Protein AF-A0A8H5HJS0-F1 (afdb_monomer)

Foldseek 3Di:
DDDDDDDDDDPDDPDDWDWFQWAAELDPCFVVQVCHQFNWTDFQFDLATFFRKYWNFDFPPPPQQVVADFWKWWQKFFADPVRHTDPHHAWTFTAHSRRFTQFTLDRPDDDPPDDDAKHWFDWDWADAPLAIWIKIWIAHADPPGKGFTWIFTAHLQRDGPFIAFADCVLVTTFIRQDWYQDPVRKIKTKDWRKDFAQCVVLVAHRGFIATFIKIFIANRVPRDTPDIETCVVAPDLVQFADGQPNGFNRHPRTRHYSWAWRDWDQDPQRWMWTDTLGQQWIWIAHNVNHTDAIPDTPDHPADEDPPQGAHSKHAWDDDPPQKIWIFGLQAAPVDHNDQATWTFIWHADPVRRYIYTPAIAADPVRHGQRAAKYWDQDPQLKIKIFSFNAQKIFIAHNRNHTSIMMGRGNRMGTNYMDGDHGNHDHPDDKGWDWDPDPDQFWIKIWIADHNHPFFQWKWWWKDQDPPDGTDIDIGGRSMTIIDTDGHNPPGDIDIDMDTDGLDFFKKWKKKFQWDQVQVVVVLVLVVVLLVCVVSLVQWAKWFWKWWPPDVSTMIIIITTGSDVVSVVCVCVDPSVVSCQVCRVVTGPDHIDTQIKGFLDKDAAQDDDFQSLFWKKKKKKFAWDPVQLVVVSVLQNVCVVQCVVQVFFHIKTWIDRPPRSMIIIITTGNDVVSVVCVCVGPSVVVCQVCCVPTGPDDIDMTMITTSGMDD

Mean predicted aligned error: 14.52 Å

Nearest PDB structures (foldseek):
  3mcs-assembly1_A  TM=8.837E-01  e=5.578E-11  Fusobacterium nucleatum subsp. nucleatum ATCC 25586
  3f44-assembly1_A  TM=8.275E-01  e=4.897E-10  Lactobacillus acidophilus NCFM
  3tvz-assembly1_A  TM=7.490E-01  e=3.862E-05  Bacillus spizizenii str. W23
  2pgc-assembly1_C  TM=6.802E-01  e=2.425E-05  uncultured marine organism
  4ae5-assembly3_C  TM=7.318E-01  e=3.391E-04  Staphylococcus aureus

Structure (mmCIF, N/CA/C/O backbone):
data_AF-A0A8H5HJS0-F1
#
_entry.id   AF-A0A8H5HJS0-F1
#
loop_
_atom_site.group_PDB
_atom_site.id
_atom_site.type_symbol
_atom_site.label_atom_id
_atom_site.label_alt_id
_atom_site.label_comp_id
_atom_site.label_asym_id
_atom_site.label_entity_id
_atom_site.label_seq_id
_atom_site.pdbx_PDB_ins_code
_atom_site.Cartn_x
_atom_site.Cartn_y
_atom_site.Cartn_z
_atom_site.occupancy
_atom_site.B_iso_or_equiv
_atom_site.auth_seq_id
_atom_site.auth_comp_id
_atom_site.auth_asym_id
_atom_site.auth_atom_id
_atom_site.pdbx_PDB_model_num
ATOM 1 N N . MET A 1 1 ? -27.815 47.379 54.466 1.00 34.03 1 MET A N 1
ATOM 2 C CA . MET A 1 1 ? -28.753 46.402 53.866 1.00 34.03 1 MET A CA 1
ATOM 3 C C . MET A 1 1 ? -28.681 46.618 52.359 1.00 34.03 1 MET A C 1
ATOM 5 O O . MET A 1 1 ? -28.732 47.772 51.964 1.00 34.03 1 MET A O 1
ATOM 9 N N . ILE A 1 2 ? -28.132 45.651 51.609 1.00 30.47 2 ILE A N 1
ATOM 10 C CA . ILE A 1 2 ? -28.879 44.652 50.796 1.00 30.47 2 ILE A CA 1
ATOM 11 C C . ILE A 1 2 ? -29.434 45.349 49.526 1.00 30.47 2 ILE A C 1
ATOM 13 O O . ILE A 1 2 ? -30.216 46.276 49.674 1.00 30.47 2 ILE A O 1
ATOM 17 N N . SER A 1 3 ? -28.874 45.147 48.312 1.00 29.83 3 SER A N 1
ATOM 18 C CA . SER A 1 3 ? -29.078 43.998 47.371 1.00 29.83 3 SER A CA 1
ATOM 19 C C . SER A 1 3 ? -30.562 43.777 47.010 1.00 29.83 3 SER A C 1
ATOM 21 O O . SER A 1 3 ? -31.417 44.133 47.801 1.00 29.83 3 SER A O 1
ATOM 23 N N . PHE A 1 4 ? -31.023 43.224 45.885 1.00 30.03 4 PHE A N 1
ATOM 24 C CA . PHE A 1 4 ? -30.497 42.529 44.688 1.00 30.03 4 PHE A CA 1
ATOM 25 C C . PHE A 1 4 ? -31.615 42.683 43.595 1.00 30.03 4 PHE A C 1
ATOM 27 O O . PHE A 1 4 ? -32.676 43.204 43.929 1.00 30.03 4 PHE A O 1
ATOM 34 N N . LEU A 1 5 ? -31.566 42.293 42.310 1.00 30.02 5 LEU A N 1
ATOM 35 C CA . LEU A 1 5 ? -30.619 41.633 41.387 1.00 30.02 5 LEU A CA 1
ATOM 36 C C . LEU A 1 5 ? -31.065 42.018 39.944 1.00 30.02 5 LEU A C 1
ATOM 38 O O . LEU A 1 5 ? -32.262 42.215 39.742 1.00 30.02 5 LEU A O 1
ATOM 42 N N . SER A 1 6 ? -30.181 42.035 38.935 1.00 27.84 6 SER A N 1
ATOM 43 C CA . SER A 1 6 ? -30.590 42.006 37.510 1.00 27.84 6 SER A CA 1
ATOM 44 C C . SER A 1 6 ? -30.217 40.663 36.889 1.00 27.84 6 SER A C 1
ATOM 46 O O . SER A 1 6 ? -29.047 40.286 36.906 1.00 27.84 6 SER A O 1
ATOM 48 N N . ALA A 1 7 ? -31.196 39.940 36.343 1.00 29.11 7 ALA A N 1
ATOM 49 C CA . ALA A 1 7 ? -30.960 38.653 35.694 1.00 29.11 7 ALA A CA 1
ATOM 50 C C . ALA A 1 7 ? -30.334 38.841 34.301 1.00 29.11 7 ALA A C 1
ATOM 52 O O . ALA A 1 7 ? -30.851 39.598 33.482 1.00 29.11 7 ALA A O 1
ATOM 53 N N . ILE A 1 8 ? -29.247 38.118 34.028 1.00 28.97 8 ILE A N 1
ATOM 54 C CA . ILE A 1 8 ? -28.642 37.986 32.698 1.00 28.97 8 ILE A CA 1
ATOM 55 C C . ILE A 1 8 ? -28.761 36.516 32.298 1.00 28.97 8 ILE A C 1
ATOM 57 O O . ILE A 1 8 ? -28.301 35.643 33.034 1.00 28.97 8 ILE A O 1
ATOM 61 N N . LEU A 1 9 ? -29.367 36.238 31.139 1.00 28.64 9 LEU A N 1
ATOM 62 C CA . LEU A 1 9 ? -29.286 34.913 30.528 1.00 28.64 9 LEU A CA 1
ATOM 63 C C . LEU A 1 9 ? -27.839 34.670 30.083 1.00 28.64 9 LEU A C 1
ATOM 65 O O . LEU A 1 9 ? -27.336 35.394 29.225 1.00 28.64 9 LEU A O 1
ATOM 69 N N . LEU A 1 10 ? -27.190 33.631 30.612 1.00 27.12 10 LEU A N 1
ATOM 70 C CA . LEU A 1 10 ? -25.995 33.076 29.980 1.00 27.12 10 LEU A CA 1
ATOM 71 C C . LEU A 1 10 ? -26.417 32.079 28.899 1.00 27.12 10 LEU A C 1
ATOM 73 O O . LEU A 1 10 ? -26.702 30.917 29.179 1.00 27.12 10 LEU A O 1
ATOM 77 N N . SER A 1 11 ? -26.400 32.530 27.648 1.00 26.52 11 SER A N 1
ATOM 78 C CA . SER A 1 11 ? -26.219 31.640 26.504 1.00 26.52 11 SER A CA 1
ATOM 79 C C . SER A 1 11 ? -24.802 31.062 26.556 1.00 26.52 11 SER A C 1
ATOM 81 O O . SER A 1 11 ? -23.828 31.805 26.401 1.00 26.52 11 SER A O 1
ATOM 83 N N . ILE A 1 12 ? -24.676 29.754 26.785 1.00 29.61 12 ILE A N 1
ATOM 84 C CA . ILE A 1 12 ? -23.389 29.053 26.726 1.00 29.61 12 ILE A CA 1
ATOM 85 C C . ILE A 1 12 ? -22.980 28.951 25.253 1.00 29.61 12 ILE A C 1
ATOM 87 O O . ILE A 1 12 ? -23.452 28.080 24.528 1.00 29.61 12 ILE A O 1
ATOM 91 N N . PHE A 1 13 ? -22.108 29.855 24.810 1.00 27.41 13 PHE A N 1
ATOM 92 C CA . PHE A 1 13 ? -21.407 29.711 23.538 1.00 27.41 13 PHE A CA 1
ATOM 93 C C . PHE A 1 13 ? -20.262 28.711 23.715 1.00 27.41 13 PHE A C 1
ATOM 95 O O . PHE A 1 13 ? -19.234 29.036 24.314 1.00 27.41 13 PHE A O 1
ATOM 102 N N . SER A 1 14 ? -20.421 27.507 23.168 1.00 30.22 14 SER A N 1
ATOM 103 C CA . SER A 1 14 ? -19.284 26.665 22.799 1.00 30.22 14 SER A CA 1
ATOM 104 C C . SER A 1 14 ? -18.463 27.407 21.740 1.00 30.22 14 SER A C 1
ATOM 106 O O . SER A 1 14 ? -18.948 27.714 20.653 1.00 30.22 14 SER A O 1
ATOM 108 N N . LEU A 1 15 ? -17.222 27.755 22.081 1.00 31.62 15 LEU A N 1
ATOM 109 C CA . LEU A 1 15 ? -16.295 28.375 21.137 1.00 31.62 15 LEU A CA 1
ATOM 110 C C . LEU A 1 15 ? -15.787 27.322 20.138 1.00 31.62 15 LEU A C 1
ATOM 112 O O . LEU A 1 15 ? -15.531 26.188 20.549 1.00 31.62 15 LEU A O 1
ATOM 116 N N . PRO A 1 16 ? -15.619 27.673 18.850 1.00 32.56 16 PRO A N 1
ATOM 117 C CA . PRO A 1 16 ? -15.136 26.732 17.850 1.00 32.56 16 PRO A CA 1
ATOM 118 C C . PRO A 1 16 ? -13.674 26.363 18.124 1.00 32.56 16 PRO A C 1
ATOM 120 O O . PRO A 1 16 ? -12.803 27.232 18.203 1.00 32.56 16 PRO A O 1
ATOM 123 N N . VAL A 1 17 ? -13.411 25.061 18.236 1.00 39.94 17 VAL A N 1
ATOM 124 C CA . VAL A 1 17 ? -12.061 24.502 18.111 1.00 39.94 17 VAL A CA 1
ATOM 125 C C . VAL A 1 17 ? -11.617 24.726 16.668 1.00 39.94 17 VAL A C 1
ATOM 127 O O . VAL A 1 17 ? -12.339 24.353 15.745 1.00 39.94 17 VAL A O 1
ATOM 130 N N . ALA A 1 18 ? -10.447 25.332 16.457 1.00 43.62 18 ALA A N 1
ATOM 131 C CA . ALA A 1 18 ? -9.850 25.347 15.126 1.00 43.62 18 ALA A CA 1
ATOM 132 C C . ALA A 1 18 ? -9.390 23.920 14.801 1.00 43.62 18 ALA A C 1
ATOM 134 O O . ALA A 1 18 ? -8.526 23.377 15.494 1.00 43.62 18 ALA A O 1
ATOM 135 N N . THR A 1 19 ? -10.030 23.315 13.804 1.00 49.66 19 THR A N 1
ATOM 136 C CA . THR A 1 19 ? -9.710 21.984 13.285 1.00 49.66 19 THR A CA 1
ATOM 137 C C . THR A 1 19 ? -8.570 22.055 12.276 1.00 49.66 19 THR A C 1
ATOM 139 O O . THR A 1 19 ? -8.304 23.109 11.696 1.00 49.66 19 THR A O 1
ATOM 142 N N . ALA A 1 20 ? -7.943 20.908 12.024 1.00 56.31 20 ALA A N 1
ATOM 143 C CA . ALA A 1 20 ? -7.042 20.697 10.897 1.00 56.31 20 ALA A CA 1
ATOM 144 C C . ALA A 1 20 ? -7.638 21.197 9.568 1.00 56.31 20 ALA A C 1
ATOM 146 O O . ALA A 1 20 ? -8.859 21.164 9.379 1.00 56.31 20 ALA A O 1
ATOM 147 N N . SER A 1 21 ? -6.768 21.596 8.635 1.00 68.75 21 SER A N 1
ATOM 148 C CA . SER A 1 21 ? -7.181 21.754 7.241 1.00 68.75 21 SER A CA 1
ATOM 149 C C . SER A 1 21 ? -7.596 20.385 6.706 1.00 68.75 21 SER A C 1
ATOM 151 O O . SER A 1 21 ? -6.877 19.407 6.880 1.00 68.75 21 SER A O 1
ATOM 153 N N . VAL A 1 22 ? -8.777 20.303 6.106 1.00 84.38 22 VAL A N 1
ATOM 154 C CA . VAL A 1 22 ? -9.249 19.114 5.383 1.00 84.38 22 VAL A CA 1
ATOM 155 C C . VAL A 1 22 ? -9.003 19.313 3.888 1.00 84.38 22 VAL A C 1
ATOM 157 O O . VAL A 1 22 ? -8.608 20.399 3.459 1.00 84.38 22 VAL A O 1
ATOM 160 N N . ALA A 1 23 ? -9.228 18.282 3.078 1.00 90.06 23 ALA A N 1
ATOM 161 C CA . ALA A 1 23 ? -9.186 18.408 1.628 1.00 90.06 23 ALA A CA 1
ATOM 162 C C . ALA A 1 23 ? -10.130 19.519 1.133 1.00 90.06 23 ALA A C 1
ATOM 164 O O . ALA A 1 23 ? -11.212 19.741 1.679 1.00 90.06 23 ALA A O 1
ATOM 165 N N . PHE A 1 24 ? -9.730 20.202 0.065 1.00 94.38 24 PHE A N 1
ATOM 166 C CA . PHE A 1 24 ? -10.629 21.063 -0.690 1.00 94.38 24 PHE A CA 1
ATOM 167 C C . PHE A 1 24 ? -11.497 20.243 -1.657 1.00 94.38 24 PHE A C 1
ATOM 169 O O . PHE A 1 24 ? -11.154 19.115 -2.010 1.00 94.38 24 PHE A O 1
ATOM 176 N N . CYS A 1 25 ? -12.613 20.827 -2.098 1.00 95.38 25 CYS A N 1
ATOM 177 C CA . CYS A 1 25 ? -13.565 20.223 -3.031 1.00 95.38 25 CYS A CA 1
ATOM 178 C C . CYS A 1 25 ? -13.760 21.168 -4.226 1.00 95.38 25 CYS A C 1
ATOM 180 O O . CYS A 1 25 ? -14.422 22.195 -4.076 1.00 95.38 25 CYS A O 1
ATOM 182 N N . GLY A 1 26 ? -13.167 20.850 -5.380 1.00 94.25 26 GLY A N 1
ATOM 183 C CA . GLY A 1 26 ? -13.244 21.649 -6.610 1.00 94.25 26 GLY A CA 1
ATOM 184 C C . GLY A 1 26 ? -12.747 23.090 -6.446 1.00 94.25 26 GLY A C 1
ATOM 185 O O . GLY A 1 26 ? -13.395 24.026 -6.922 1.00 94.25 26 GLY A O 1
ATOM 186 N N . ASN A 1 27 ? -11.671 23.305 -5.679 1.00 95.31 27 ASN A N 1
ATOM 187 C CA . ASN A 1 27 ? -11.212 24.655 -5.361 1.00 95.31 27 ASN A CA 1
ATOM 188 C C . ASN A 1 27 ? -10.422 25.273 -6.526 1.00 95.31 27 ASN A C 1
ATOM 190 O O . ASN A 1 27 ? -9.271 24.930 -6.789 1.00 95.31 27 ASN A O 1
ATOM 194 N N . GLN A 1 28 ? -11.042 26.261 -7.165 1.00 94.31 28 GLN A N 1
ATOM 195 C CA . GLN A 1 28 ? -10.481 26.969 -8.313 1.00 94.31 28 GLN A CA 1
ATOM 196 C C . GLN A 1 28 ? -9.236 27.810 -7.989 1.00 94.31 28 GLN A C 1
ATOM 198 O O . GLN A 1 28 ? -8.358 27.916 -8.840 1.00 94.31 28 GLN A O 1
ATOM 203 N N . ASP A 1 29 ? -9.106 28.361 -6.777 1.00 93.25 29 ASP A N 1
ATOM 204 C CA . ASP A 1 29 ? -7.898 29.100 -6.370 1.00 93.25 29 ASP A CA 1
ATOM 205 C C . ASP A 1 29 ? -6.686 28.155 -6.251 1.00 93.25 29 ASP A C 1
ATOM 207 O O . ASP A 1 29 ? -5.552 28.545 -6.542 1.00 93.25 29 ASP A O 1
ATOM 211 N N . TYR A 1 30 ? -6.920 26.895 -5.868 1.00 93.31 30 TYR A N 1
ATOM 212 C CA . TYR A 1 30 ? -5.919 25.830 -5.903 1.00 93.31 30 TYR A CA 1
ATOM 213 C C . TYR A 1 30 ? -5.546 25.489 -7.349 1.00 93.31 30 TYR A C 1
ATOM 215 O O . TYR A 1 30 ? -4.377 25.569 -7.712 1.00 93.31 30 TYR A O 1
ATOM 223 N N . GLU A 1 31 ? -6.532 25.150 -8.187 1.00 91.06 31 GLU A N 1
ATOM 224 C CA . GLU A 1 31 ? -6.317 24.720 -9.580 1.00 91.06 31 GLU A CA 1
ATOM 225 C C . GLU A 1 31 ? -5.638 25.796 -10.446 1.00 91.06 31 GLU A C 1
ATOM 227 O O . GLU A 1 31 ? -4.873 25.475 -11.353 1.00 91.06 31 GLU A O 1
ATOM 232 N N . GLN A 1 32 ? -5.877 27.078 -10.150 1.00 92.00 32 GLN A N 1
ATOM 233 C CA . GLN A 1 32 ? -5.262 28.223 -10.833 1.00 92.00 32 GLN A CA 1
ATOM 234 C C . GLN A 1 32 ? -3.910 28.644 -10.221 1.00 92.00 32 GLN A C 1
ATOM 236 O O . GLN A 1 32 ? -3.296 29.605 -10.684 1.00 92.00 32 GLN A O 1
ATOM 241 N N . GLY A 1 33 ? -3.434 27.952 -9.180 1.00 89.69 33 GLY A N 1
ATOM 242 C CA . GLY A 1 33 ? -2.146 28.213 -8.531 1.00 89.69 33 GLY A CA 1
ATOM 243 C C . GLY A 1 33 ? -2.104 29.470 -7.659 1.00 89.69 33 GLY A C 1
ATOM 244 O O . GLY A 1 33 ? -1.023 29.884 -7.238 1.00 89.69 33 GLY A O 1
ATOM 245 N N . ALA A 1 34 ? -3.254 30.073 -7.337 1.00 91.12 34 ALA A N 1
ATOM 246 C CA . ALA A 1 34 ? -3.339 31.226 -6.437 1.00 91.12 34 ALA A CA 1
ATOM 247 C C . ALA A 1 34 ? -2.939 30.872 -4.989 1.00 91.12 34 ALA A C 1
ATOM 249 O O . ALA A 1 34 ? -2.509 31.746 -4.237 1.00 91.12 34 ALA A O 1
ATOM 250 N N . LEU A 1 35 ? -3.013 29.586 -4.622 1.00 87.44 35 LEU A N 1
ATOM 251 C CA . LEU A 1 35 ? -2.491 29.035 -3.363 1.00 87.44 35 LEU A CA 1
ATOM 252 C C . LEU A 1 35 ? -1.013 28.582 -3.448 1.00 87.44 35 LEU A C 1
ATOM 254 O O . LEU A 1 35 ? -0.484 28.028 -2.486 1.00 87.44 35 LEU A O 1
ATOM 258 N N . GLY A 1 36 ? -0.340 28.825 -4.579 1.00 87.31 36 GLY A N 1
ATOM 259 C CA . GLY A 1 36 ? 1.012 28.349 -4.885 1.00 87.31 36 GLY A CA 1
ATOM 260 C C . GLY A 1 36 ? 1.032 27.073 -5.737 1.00 87.31 36 GLY A C 1
ATOM 261 O O . GLY A 1 36 ? 0.016 26.410 -5.918 1.00 87.31 36 GLY A O 1
ATOM 262 N N . LEU A 1 37 ? 2.209 26.722 -6.272 1.00 86.50 37 LEU A N 1
ATOM 263 C CA . LEU A 1 37 ? 2.385 25.545 -7.144 1.00 86.50 37 LEU A CA 1
ATOM 264 C C . LEU A 1 37 ? 2.450 24.209 -6.385 1.00 86.50 37 LEU A C 1
ATOM 266 O O . LEU A 1 37 ? 2.268 23.153 -6.982 1.00 86.50 37 LEU A O 1
ATOM 270 N N . ALA A 1 38 ? 2.699 24.249 -5.080 1.00 85.31 38 ALA A N 1
ATOM 271 C CA . ALA A 1 38 ? 2.641 23.095 -4.192 1.00 85.31 38 ALA A CA 1
ATOM 272 C C . ALA A 1 38 ? 2.038 23.536 -2.848 1.00 85.31 38 ALA A C 1
ATOM 274 O O . ALA A 1 38 ? 2.780 23.827 -1.905 1.00 85.31 38 ALA A O 1
ATOM 275 N N . PRO A 1 39 ? 0.704 23.698 -2.764 1.00 87.62 39 PRO A N 1
ATOM 276 C CA . PRO A 1 39 ? 0.054 24.105 -1.526 1.00 87.62 39 PRO A CA 1
ATOM 277 C C . PRO A 1 39 ? 0.248 23.031 -0.450 1.00 87.62 39 PRO A C 1
ATOM 279 O O . PRO A 1 39 ? -0.033 21.855 -0.680 1.00 87.62 39 PRO A O 1
ATOM 282 N N . VAL A 1 40 ? 0.706 23.434 0.734 1.00 84.75 40 VAL A N 1
ATOM 283 C CA . VAL A 1 40 ? 0.956 22.542 1.877 1.00 84.75 40 VAL A CA 1
ATOM 284 C C . VAL A 1 40 ? 0.043 22.872 3.049 1.00 84.75 40 VAL A C 1
ATOM 286 O O . VAL A 1 40 ? -0.405 24.006 3.220 1.00 84.75 40 VAL A O 1
ATOM 289 N N . GLN A 1 41 ? -0.203 21.876 3.890 1.00 82.31 41 GLN A N 1
ATOM 290 C CA . GLN A 1 41 ? -0.834 22.064 5.189 1.00 82.31 41 GLN A CA 1
ATOM 291 C C . GLN A 1 41 ? 0.217 22.526 6.194 1.00 82.31 41 GLN A C 1
ATOM 293 O O . GLN A 1 41 ? 1.358 22.072 6.170 1.00 82.31 41 GLN A O 1
ATOM 298 N N . THR A 1 42 ? -0.163 23.414 7.109 1.00 75.06 42 THR A N 1
ATOM 299 C CA . THR A 1 42 ? 0.702 23.833 8.217 1.00 75.06 42 THR A CA 1
ATOM 300 C C . THR A 1 42 ? 0.038 23.473 9.532 1.00 75.06 42 THR A C 1
ATOM 302 O O . THR A 1 42 ? -1.093 23.880 9.800 1.00 75.06 42 THR A O 1
ATOM 305 N N . TYR A 1 43 ? 0.759 22.745 10.378 1.00 74.38 43 TYR A N 1
ATOM 306 C CA . TYR A 1 43 ? 0.289 22.356 11.698 1.00 74.38 43 TYR A CA 1
ATOM 307 C C . TYR A 1 43 ? 1.184 22.962 12.772 1.00 74.38 43 TYR A C 1
ATOM 309 O O . TYR A 1 43 ? 2.400 22.833 12.736 1.00 74.38 43 TYR A O 1
ATOM 317 N N . ASN A 1 44 ? 0.592 23.576 13.792 1.00 73.75 44 ASN A N 1
ATOM 318 C CA . ASN A 1 44 ? 1.360 24.118 14.913 1.00 73.75 44 ASN A CA 1
ATOM 319 C C . ASN A 1 44 ? 2.054 23.031 15.754 1.00 73.75 44 ASN A C 1
ATOM 321 O O . ASN A 1 44 ? 3.151 23.242 16.260 1.00 73.75 44 ASN A O 1
ATOM 325 N N . ALA A 1 45 ? 1.414 21.873 15.933 1.00 73.19 45 ALA A N 1
ATOM 326 C CA . ALA A 1 45 ? 1.940 20.794 16.770 1.00 73.19 45 ALA A CA 1
ATOM 327 C C . ALA A 1 45 ? 2.743 19.730 16.004 1.00 73.19 45 ALA A C 1
ATOM 329 O O . ALA A 1 45 ? 3.372 18.892 16.647 1.00 73.19 45 ALA A O 1
ATOM 330 N N . ALA A 1 46 ? 2.744 19.746 14.669 1.00 76.19 46 ALA A N 1
ATOM 331 C CA . ALA A 1 46 ? 3.516 18.809 13.858 1.00 76.19 46 ALA A CA 1
ATOM 332 C C . ALA A 1 46 ? 4.703 19.544 13.211 1.00 76.19 46 ALA A C 1
ATOM 334 O O . ALA A 1 46 ? 4.503 20.636 12.687 1.00 76.19 46 ALA A O 1
ATOM 335 N N . PRO A 1 47 ? 5.920 18.976 13.188 1.00 75.06 47 PRO A N 1
ATOM 336 C CA . PRO A 1 47 ? 7.069 19.573 12.497 1.00 75.06 47 PRO A CA 1
ATOM 337 C C . PRO A 1 47 ? 7.010 19.412 10.962 1.00 75.06 47 PRO A C 1
ATOM 339 O O . PRO A 1 47 ? 8.016 19.619 10.292 1.00 75.06 47 PRO A O 1
ATOM 342 N N . PHE A 1 48 ? 5.854 19.028 10.415 1.00 77.12 48 PHE A N 1
ATOM 343 C CA . PHE A 1 48 ? 5.666 18.528 9.055 1.00 77.12 48 PHE A CA 1
ATOM 344 C C . PHE A 1 48 ? 4.757 19.448 8.235 1.00 77.12 48 PHE A C 1
ATOM 346 O O . PHE A 1 48 ? 3.820 20.038 8.778 1.00 77.12 48 PHE A O 1
ATOM 353 N N . SER A 1 49 ? 5.005 19.528 6.926 1.00 79.06 49 SER A N 1
ATOM 354 C CA . SER A 1 49 ? 4.201 20.309 5.970 1.00 79.06 49 SER A CA 1
ATOM 355 C C . SER A 1 49 ? 3.764 19.443 4.777 1.00 79.06 49 SER A C 1
ATOM 357 O O . SER A 1 49 ? 4.288 19.616 3.678 1.00 79.06 49 SER A O 1
ATOM 359 N N . PRO A 1 50 ? 2.850 18.473 4.974 1.00 82.62 50 PRO A N 1
ATOM 360 C CA . PRO A 1 50 ? 2.389 17.588 3.903 1.00 82.62 50 PRO A CA 1
ATOM 361 C C . PRO A 1 50 ? 1.555 18.361 2.869 1.00 82.62 50 PRO A C 1
ATOM 363 O O . PRO A 1 50 ? 1.060 19.453 3.176 1.00 82.62 50 PRO A O 1
ATOM 366 N N . PRO A 1 51 ? 1.327 17.807 1.666 1.00 87.94 51 PRO A N 1
ATOM 367 C CA . PRO A 1 51 ? 0.496 18.459 0.662 1.00 87.94 51 PRO A CA 1
ATOM 368 C C . PRO A 1 51 ? -0.919 18.745 1.182 1.00 87.94 51 PRO A C 1
ATOM 370 O O . PRO A 1 51 ? -1.532 17.957 1.909 1.00 87.94 51 PRO A O 1
ATOM 373 N N . GLN A 1 52 ? -1.461 19.891 0.788 1.00 91.00 52 GLN A N 1
ATOM 374 C CA . GLN A 1 52 ? -2.882 20.187 0.905 1.00 91.00 52 GLN A CA 1
ATOM 375 C C . GLN A 1 52 ? -3.594 19.504 -0.261 1.00 91.00 52 GLN A C 1
ATOM 377 O O . GLN A 1 52 ? -3.292 19.779 -1.420 1.00 91.00 52 GLN A O 1
ATOM 382 N N . ILE A 1 53 ? -4.545 18.624 0.046 1.00 94.31 53 ILE A N 1
ATOM 383 C CA . ILE A 1 53 ? -5.315 17.904 -0.972 1.00 94.31 53 ILE A CA 1
ATOM 384 C C . ILE A 1 53 ? -6.424 18.801 -1.537 1.00 94.31 53 ILE A C 1
ATOM 386 O O . ILE A 1 53 ? -7.070 19.542 -0.788 1.00 94.31 53 ILE A O 1
ATOM 390 N N . ASN A 1 54 ? -6.674 18.700 -2.843 1.00 95.94 54 ASN A N 1
ATOM 391 C CA . ASN A 1 54 ? -7.853 19.240 -3.524 1.00 95.94 54 ASN A CA 1
ATOM 392 C C . ASN A 1 54 ? -8.511 18.146 -4.374 1.00 95.94 54 ASN A C 1
ATOM 394 O O . ASN A 1 54 ? -7.913 17.664 -5.333 1.00 95.94 54 ASN A O 1
ATOM 398 N N . TYR A 1 55 ? -9.745 17.759 -4.061 1.00 97.50 55 TYR A N 1
ATOM 399 C CA . TYR A 1 55 ? -10.518 16.869 -4.922 1.00 97.50 55 TYR A CA 1
ATOM 400 C C . TYR A 1 55 ? -11.068 17.644 -6.126 1.00 97.50 55 TYR A C 1
ATOM 402 O O . TYR A 1 55 ? -12.068 18.348 -5.998 1.00 97.50 55 TYR A O 1
ATOM 410 N N . VAL A 1 56 ? -10.423 17.520 -7.289 1.00 95.50 56 VAL A N 1
ATOM 411 C CA . VAL A 1 56 ? -10.816 18.211 -8.539 1.00 95.50 56 VAL A CA 1
ATOM 412 C C . VAL A 1 56 ? -12.122 17.647 -9.092 1.00 95.50 56 VAL A C 1
ATOM 414 O O . VAL A 1 56 ? -13.003 18.390 -9.513 1.00 95.50 56 VAL A O 1
ATOM 417 N N . VAL A 1 57 ? -12.261 16.320 -9.039 1.00 95.94 57 VAL A N 1
ATOM 418 C CA . VAL A 1 57 ? -13.526 15.603 -9.230 1.00 95.94 57 VAL A CA 1
ATOM 419 C C . VAL A 1 57 ? -13.922 15.099 -7.840 1.00 95.94 57 VAL A C 1
ATOM 421 O O . VAL A 1 57 ? -13.304 14.140 -7.369 1.00 95.94 57 VAL A O 1
ATOM 424 N N . PRO A 1 58 ? -14.856 15.772 -7.137 1.00 95.75 58 PRO A N 1
ATOM 425 C CA . PRO A 1 58 ? -15.172 15.453 -5.750 1.00 95.75 58 PRO A CA 1
ATOM 426 C C . PRO A 1 58 ? -15.893 14.111 -5.572 1.00 95.75 58 PRO A C 1
ATOM 428 O O . PRO A 1 58 ? -16.806 13.817 -6.346 1.00 95.75 58 PRO A O 1
ATOM 431 N N . PRO A 1 59 ? -15.580 13.343 -4.511 1.00 92.25 59 PRO A N 1
ATOM 432 C CA . PRO A 1 59 ? -16.460 12.278 -4.038 1.00 92.25 59 PRO A CA 1
ATOM 433 C C . PRO A 1 59 ? -17.786 12.862 -3.524 1.00 92.25 59 PRO A C 1
ATOM 435 O O . PRO A 1 59 ? -17.867 14.039 -3.158 1.00 92.25 59 PRO A O 1
ATOM 438 N N . VAL A 1 60 ? -18.829 12.029 -3.453 1.00 88.75 60 VAL A N 1
ATOM 439 C CA . VAL A 1 60 ? -20.203 12.450 -3.106 1.00 88.75 60 VAL A CA 1
ATOM 440 C C . VAL A 1 60 ? -20.283 13.164 -1.750 1.00 88.75 60 VAL A C 1
ATOM 442 O O . VAL A 1 60 ? -21.051 14.114 -1.602 1.00 88.75 60 VAL A O 1
ATOM 445 N N . ASP A 1 61 ? -19.477 12.748 -0.770 1.00 82.06 61 ASP A N 1
ATOM 446 C CA . ASP A 1 61 ? -19.445 13.305 0.585 1.00 82.06 61 ASP A CA 1
ATOM 447 C C . ASP A 1 61 ? -18.190 14.159 0.873 1.00 82.06 61 ASP A C 1
ATOM 449 O O . ASP A 1 61 ? -17.752 14.271 2.022 1.00 82.06 61 ASP A O 1
ATOM 453 N N . CYS A 1 62 ? -17.606 14.774 -0.163 1.00 87.38 62 CYS A N 1
ATOM 454 C CA . CYS A 1 62 ? -16.429 15.639 -0.046 1.00 87.38 62 CYS A CA 1
ATOM 455 C C . CYS A 1 62 ? -16.588 16.696 1.080 1.00 87.38 62 CYS A C 1
ATOM 457 O O . CYS A 1 62 ? -17.644 17.328 1.189 1.00 87.38 62 CYS A O 1
ATOM 459 N N . PRO A 1 63 ? -15.567 16.911 1.934 1.00 84.94 63 PRO A N 1
ATOM 460 C CA . PRO A 1 63 ? -14.203 16.394 1.821 1.00 84.94 63 PRO A CA 1
ATOM 461 C C . PRO A 1 63 ? -13.987 14.993 2.387 1.00 84.94 63 PRO A C 1
ATOM 463 O O . PRO A 1 63 ? -12.889 14.482 2.245 1.00 84.94 63 PRO A O 1
ATOM 466 N N . PHE A 1 64 ? -14.972 14.377 3.045 1.00 80.38 64 PHE A N 1
ATOM 467 C CA . PHE A 1 64 ? -14.733 13.228 3.923 1.00 80.38 64 PHE A CA 1
ATOM 468 C C . PHE A 1 64 ? -14.320 11.940 3.196 1.00 80.38 64 PHE A C 1
ATOM 470 O O . PHE A 1 64 ? -13.488 11.214 3.735 1.00 80.38 64 PHE A O 1
ATOM 477 N N . ASN A 1 65 ? -14.869 11.690 2.003 1.00 82.69 65 ASN A N 1
ATOM 478 C CA . ASN A 1 65 ? -14.561 10.551 1.133 1.00 82.69 65 ASN A CA 1
ATOM 479 C C . ASN A 1 65 ? -14.708 9.181 1.831 1.00 82.69 65 ASN A C 1
ATOM 481 O O . ASN A 1 65 ? -13.815 8.334 1.747 1.00 82.69 65 ASN A O 1
ATOM 485 N N . ARG A 1 66 ? -15.823 8.987 2.558 1.00 76.12 66 ARG A N 1
ATOM 486 C CA . ARG A 1 66 ? -16.045 7.838 3.466 1.00 76.12 66 ARG A CA 1
ATOM 487 C C . ARG A 1 66 ? -16.142 6.478 2.777 1.00 76.12 66 ARG A C 1
ATOM 489 O O . ARG A 1 66 ? -15.959 5.472 3.449 1.00 76.12 66 ARG A O 1
ATOM 496 N N . ASP A 1 67 ? -16.361 6.439 1.465 1.00 73.88 67 ASP A N 1
ATOM 497 C CA . ASP A 1 67 ? -16.422 5.205 0.662 1.00 73.88 67 ASP A CA 1
ATOM 498 C C . ASP A 1 67 ? -15.026 4.582 0.400 1.00 73.88 67 ASP A C 1
ATOM 500 O O . ASP A 1 67 ? -14.827 3.823 -0.557 1.00 73.88 67 ASP A O 1
ATOM 504 N N . ASN A 1 68 ? -14.023 4.945 1.207 1.00 76.44 68 ASN A N 1
ATOM 505 C CA . ASN A 1 68 ? -12.685 4.361 1.204 1.00 76.44 68 ASN A CA 1
ATOM 506 C C . ASN A 1 68 ? -12.309 4.031 2.642 1.00 76.44 68 ASN A C 1
ATOM 508 O O . ASN A 1 68 ? -12.143 4.922 3.475 1.00 76.44 68 ASN A O 1
ATOM 512 N N . GLU A 1 69 ? -12.168 2.742 2.899 1.00 74.81 69 GLU A N 1
ATOM 513 C CA . GLU A 1 69 ? -11.626 2.218 4.141 1.00 74.81 69 GLU A CA 1
ATOM 514 C C . GLU A 1 69 ? -10.091 2.244 4.040 1.00 74.81 69 GLU A C 1
ATOM 516 O O . GLU A 1 69 ? -9.522 2.020 2.967 1.00 74.81 69 GLU A O 1
ATOM 521 N N . GLY A 1 70 ? -9.425 2.619 5.134 1.00 85.88 70 GLY A N 1
ATOM 522 C CA . GLY A 1 70 ? -7.973 2.798 5.184 1.00 85.88 70 GLY A CA 1
ATOM 523 C C . GLY A 1 70 ? -7.481 4.209 4.840 1.00 85.88 70 GLY A C 1
ATOM 524 O O . GLY A 1 70 ? -8.174 5.213 5.026 1.00 85.88 70 GLY A O 1
ATOM 525 N N . TYR A 1 71 ? -6.229 4.283 4.392 1.00 92.88 71 TYR A N 1
ATOM 526 C CA . TYR A 1 71 ? -5.448 5.511 4.255 1.00 92.88 71 TYR A CA 1
ATOM 527 C C . TYR A 1 71 ? -4.685 5.566 2.931 1.00 92.88 71 TYR A C 1
ATOM 529 O O . TYR A 1 71 ? -4.273 4.533 2.404 1.00 92.88 71 TYR A O 1
ATOM 537 N N . PHE A 1 72 ? -4.439 6.774 2.422 1.00 95.62 72 PHE A N 1
ATOM 538 C CA . PHE A 1 72 ? -3.616 6.986 1.233 1.00 95.62 72 PHE A CA 1
ATOM 539 C C . PHE A 1 72 ? -2.130 7.064 1.580 1.00 95.62 72 PHE A C 1
ATOM 541 O O . PHE A 1 72 ? -1.735 7.836 2.452 1.00 95.62 72 PHE A O 1
ATOM 548 N N . PHE A 1 73 ? -1.324 6.295 0.854 1.00 95.56 73 PHE A N 1
ATOM 549 C CA . PHE A 1 73 ? 0.129 6.210 0.967 1.00 95.56 73 PHE A CA 1
ATOM 550 C C . PHE A 1 73 ? 0.756 6.937 -0.221 1.00 95.56 73 PHE A C 1
ATOM 552 O O . PHE A 1 73 ? 0.473 6.594 -1.372 1.00 95.56 73 PHE A O 1
ATOM 559 N N . LEU A 1 74 ? 1.570 7.957 0.060 1.00 91.88 74 LEU A N 1
ATOM 560 C CA . LEU A 1 74 ? 2.151 8.862 -0.937 1.00 91.88 74 LEU A CA 1
ATOM 561 C C . LEU A 1 74 ? 3.598 9.223 -0.567 1.00 91.88 74 LEU A C 1
ATOM 563 O O . LEU A 1 74 ? 3.949 9.290 0.612 1.00 91.88 74 LEU A O 1
ATOM 567 N N . THR A 1 75 ? 4.417 9.543 -1.568 1.00 88.69 75 THR A N 1
ATOM 568 C CA . THR A 1 75 ? 5.769 10.111 -1.405 1.00 88.69 75 THR A CA 1
ATOM 569 C C . THR A 1 75 ? 5.885 11.442 -2.157 1.00 88.69 75 THR A C 1
ATOM 571 O O . THR A 1 75 ? 6.588 11.537 -3.162 1.00 88.69 75 THR A O 1
ATOM 574 N N . PRO A 1 76 ? 5.159 12.490 -1.711 1.00 86.38 76 PRO A N 1
ATOM 575 C CA . PRO A 1 76 ? 5.092 13.763 -2.413 1.00 86.38 76 PRO A CA 1
ATOM 576 C C . PRO A 1 76 ? 6.453 14.474 -2.461 1.00 86.38 76 PRO A C 1
ATOM 578 O O . PRO A 1 76 ? 7.070 14.791 -1.440 1.00 86.38 76 PRO A O 1
ATOM 581 N N . ILE A 1 77 ? 6.891 14.798 -3.674 1.00 80.31 77 ILE A N 1
ATOM 582 C CA . ILE A 1 77 ? 8.077 15.611 -3.955 1.00 80.31 77 ILE A CA 1
ATOM 583 C C . ILE A 1 77 ? 7.611 16.827 -4.751 1.00 80.31 77 ILE A C 1
ATOM 585 O O . ILE A 1 77 ? 7.135 16.704 -5.874 1.00 80.31 77 ILE A O 1
ATOM 589 N N . SER A 1 78 ? 7.711 18.009 -4.147 1.00 74.44 78 SER A N 1
ATOM 590 C CA . SER A 1 78 ? 7.311 19.286 -4.744 1.00 74.44 78 SER A CA 1
ATOM 591 C C . SER A 1 78 ? 8.503 20.047 -5.322 1.00 74.44 78 SER A C 1
ATOM 593 O O . SER A 1 78 ? 9.529 20.174 -4.661 1.00 74.44 78 SER A O 1
ATOM 595 N N . PHE A 1 79 ? 8.356 20.627 -6.508 1.00 68.19 79 PHE A N 1
ATOM 596 C CA . PHE A 1 79 ? 9.412 21.380 -7.188 1.00 68.19 79 PHE A CA 1
ATOM 597 C C . PHE A 1 79 ? 9.146 22.890 -7.161 1.00 68.19 79 PHE A C 1
ATOM 599 O O . PHE A 1 79 ? 8.001 23.345 -7.236 1.00 68.19 79 PHE A O 1
ATOM 606 N N . THR A 1 80 ? 10.211 23.685 -7.060 1.00 64.88 80 THR A N 1
ATOM 607 C CA . THR A 1 80 ? 10.167 25.143 -7.217 1.00 64.88 80 THR A CA 1
ATOM 608 C C . THR A 1 80 ? 9.912 25.520 -8.679 1.00 64.88 80 THR A C 1
ATOM 610 O O . THR A 1 80 ? 10.070 24.709 -9.590 1.00 64.88 80 THR A O 1
ATOM 613 N N . ALA A 1 81 ? 9.591 26.792 -8.940 1.00 60.81 81 ALA A N 1
ATOM 614 C CA . ALA A 1 81 ? 9.454 27.306 -10.308 1.00 60.81 81 ALA A CA 1
ATOM 615 C C . ALA A 1 81 ? 10.767 27.248 -11.128 1.00 60.81 81 ALA A C 1
ATOM 617 O O . ALA A 1 81 ? 10.755 27.495 -12.332 1.00 60.81 81 ALA A O 1
ATOM 618 N N . GLN A 1 82 ? 11.894 26.949 -10.476 1.00 53.75 82 GLN A N 1
ATOM 619 C CA . GLN A 1 82 ? 13.218 26.756 -11.061 1.00 53.75 82 GLN A CA 1
ATOM 620 C C . GLN A 1 82 ? 13.538 25.271 -11.330 1.00 53.75 82 GLN A C 1
ATOM 622 O O . GLN A 1 82 ? 14.594 24.981 -11.884 1.00 53.75 82 GLN A O 1
ATOM 627 N N . GLY A 1 83 ? 12.647 24.340 -10.959 1.00 55.94 83 GLY A N 1
ATOM 628 C CA . GLY A 1 83 ? 12.859 22.892 -11.075 1.00 55.94 83 GLY A CA 1
ATOM 629 C C . GLY A 1 83 ? 13.661 22.268 -9.925 1.00 55.94 83 GLY A C 1
ATOM 630 O O . GLY A 1 83 ? 13.997 21.091 -9.985 1.00 55.94 83 GLY A O 1
ATOM 631 N N . GLU A 1 84 ? 13.968 23.031 -8.874 1.00 55.41 84 GLU A N 1
ATOM 632 C CA . GLU A 1 84 ? 14.684 22.539 -7.690 1.00 55.41 84 GLU A CA 1
ATOM 633 C C . GLU A 1 84 ? 13.712 21.850 -6.720 1.00 55.41 84 GLU A C 1
ATOM 635 O O . GLU A 1 84 ? 12.534 22.205 -6.662 1.00 55.41 84 GLU A O 1
ATOM 640 N N . ALA A 1 85 ? 14.186 20.908 -5.903 1.00 55.81 85 ALA A N 1
ATOM 641 C CA . ALA A 1 85 ? 13.388 20.335 -4.818 1.00 55.81 85 ALA A CA 1
ATOM 642 C C . ALA A 1 85 ? 12.993 21.426 -3.794 1.00 55.81 85 ALA A C 1
ATOM 644 O O . ALA A 1 85 ? 13.844 22.125 -3.244 1.00 55.81 85 ALA A O 1
ATOM 645 N N . GLY A 1 86 ? 11.692 21.599 -3.545 1.00 51.34 86 GLY A N 1
ATOM 646 C CA . GLY A 1 86 ? 11.154 22.587 -2.606 1.00 51.34 86 GLY A CA 1
ATOM 647 C C . GLY A 1 86 ? 11.272 22.175 -1.131 1.00 51.34 86 GLY A C 1
ATOM 648 O O . GLY A 1 86 ? 11.549 21.026 -0.806 1.00 51.34 86 GLY A O 1
ATOM 649 N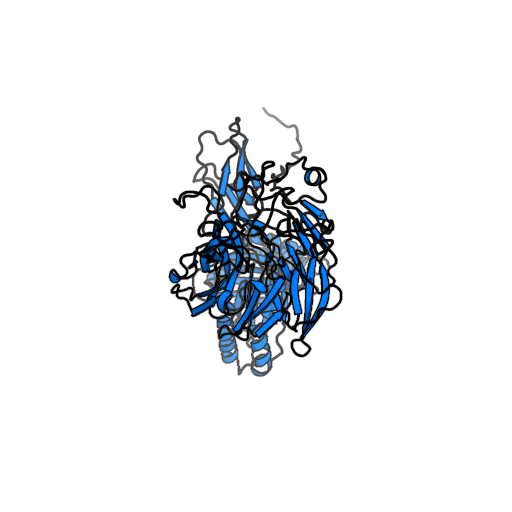 N . GLN A 1 87 ? 10.981 23.105 -0.211 1.00 45.75 87 GLN A N 1
ATOM 650 C CA . GLN A 1 87 ? 11.118 22.920 1.251 1.00 45.75 87 GLN A CA 1
ATOM 651 C C . GLN A 1 87 ? 10.260 21.804 1.893 1.00 45.75 87 GLN A C 1
ATOM 653 O O . GLN A 1 87 ? 10.415 21.546 3.083 1.00 45.75 87 GLN A O 1
ATOM 658 N N . ALA A 1 88 ? 9.357 21.170 1.143 1.00 48.47 88 ALA A N 1
ATOM 659 C CA . ALA A 1 88 ? 8.448 20.120 1.609 1.00 48.47 88 ALA A CA 1
ATOM 660 C C . ALA A 1 88 ? 8.550 18.876 0.703 1.00 48.47 88 ALA A C 1
ATOM 662 O O . ALA A 1 88 ? 7.572 18.465 0.079 1.00 48.47 88 ALA A O 1
ATOM 663 N N . THR A 1 89 ? 9.765 18.349 0.531 1.00 52.28 89 THR A N 1
ATOM 664 C CA . THR A 1 89 ? 10.073 17.269 -0.420 1.00 52.28 89 THR A CA 1
ATOM 665 C C . THR A 1 89 ? 10.476 15.966 0.253 1.00 52.28 89 THR A C 1
ATOM 667 O O . THR A 1 89 ? 11.320 15.956 1.144 1.00 52.28 89 THR A O 1
ATOM 670 N N . GLY A 1 90 ? 9.941 14.854 -0.262 1.00 55.03 90 GLY A N 1
ATOM 671 C CA . GLY A 1 90 ? 10.521 13.528 -0.046 1.00 55.03 90 GLY A CA 1
ATOM 672 C C . GLY A 1 90 ? 10.311 12.971 1.358 1.00 55.03 90 GLY A C 1
ATOM 673 O O . GLY A 1 90 ? 11.219 12.350 1.905 1.00 55.03 90 GLY A O 1
ATOM 674 N N . GLU A 1 91 ? 9.129 13.199 1.937 1.00 73.62 91 GLU A N 1
ATOM 675 C CA . GLU A 1 91 ? 8.654 12.488 3.126 1.00 73.62 91 GLU A CA 1
ATOM 676 C C . GLU A 1 91 ? 7.595 11.459 2.707 1.00 73.62 91 GLU A C 1
ATOM 678 O O . GLU A 1 91 ? 6.659 11.786 1.976 1.00 73.62 91 GLU A O 1
ATOM 683 N N . GLY A 1 92 ? 7.715 10.214 3.178 1.00 84.62 92 GLY A N 1
ATOM 684 C CA . GLY A 1 92 ? 6.639 9.229 3.050 1.00 84.62 92 GLY A CA 1
ATOM 685 C C . GLY A 1 92 ? 5.493 9.584 3.990 1.00 84.62 92 GLY A C 1
ATOM 686 O O . GLY A 1 92 ? 5.697 9.634 5.205 1.00 84.62 92 GLY A O 1
ATOM 687 N N . VAL A 1 93 ? 4.303 9.833 3.440 1.00 89.06 93 VAL A N 1
ATOM 688 C CA . VAL A 1 93 ? 3.119 10.243 4.206 1.00 89.06 93 VAL A CA 1
ATOM 689 C C . VAL A 1 93 ? 1.981 9.237 4.087 1.00 89.06 93 VAL A C 1
ATOM 691 O O . VAL A 1 93 ? 1.729 8.666 3.025 1.00 89.06 93 VAL A O 1
ATOM 694 N N . ILE A 1 94 ? 1.258 9.082 5.193 1.00 92.75 94 ILE A N 1
ATOM 695 C CA . ILE A 1 94 ? -0.033 8.402 5.266 1.00 92.75 94 ILE A CA 1
ATOM 696 C C . ILE A 1 94 ? -1.087 9.473 5.550 1.00 92.75 94 ILE A C 1
ATOM 698 O O . ILE A 1 94 ? -0.950 10.262 6.494 1.00 92.75 94 ILE A O 1
ATOM 702 N N . MET A 1 95 ? -2.135 9.525 4.733 1.00 91.12 95 MET A N 1
ATOM 703 C CA . MET A 1 95 ? -3.181 10.547 4.796 1.00 91.12 95 MET A CA 1
ATOM 704 C C . MET A 1 95 ? -4.571 9.919 4.894 1.00 91.12 95 MET A C 1
ATOM 706 O O . MET A 1 95 ? -4.862 8.907 4.261 1.00 91.12 95 MET A O 1
ATOM 710 N N . ASN A 1 96 ? -5.457 10.544 5.667 1.00 87.94 96 ASN A N 1
ATOM 711 C CA . ASN A 1 96 ? -6.870 10.175 5.686 1.00 87.94 96 ASN A CA 1
ATOM 712 C C . ASN A 1 96 ? -7.528 10.465 4.326 1.00 87.94 96 ASN A C 1
ATOM 714 O O . ASN A 1 96 ? -7.150 11.442 3.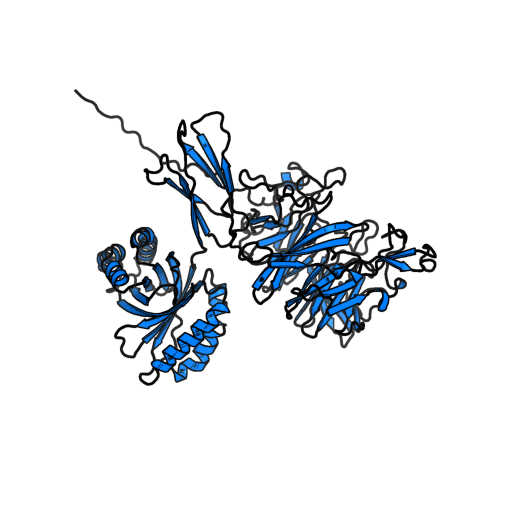669 1.00 87.94 96 ASN A O 1
ATOM 718 N N . PRO A 1 97 ? -8.611 9.752 3.966 1.00 89.06 97 PRO A N 1
ATOM 719 C CA . PRO A 1 97 ? -9.461 10.126 2.838 1.00 89.06 97 PRO A CA 1
ATOM 720 C C . PRO A 1 97 ? -10.002 11.564 2.926 1.00 89.06 97 PRO A C 1
ATOM 722 O O . PRO A 1 97 ? -10.204 12.211 1.902 1.00 89.06 97 PRO A O 1
ATOM 725 N N . ASN A 1 98 ? -10.130 12.129 4.132 1.00 85.50 98 ASN A N 1
ATOM 726 C CA . ASN A 1 98 ? -10.514 13.531 4.322 1.00 85.50 98 ASN A CA 1
ATOM 727 C C . ASN A 1 98 ? -9.390 14.565 4.081 1.00 85.50 98 ASN A C 1
ATOM 729 O O . ASN A 1 98 ? -9.614 15.761 4.275 1.00 85.50 98 ASN A O 1
ATOM 733 N N . GLY A 1 99 ? -8.186 14.124 3.707 1.00 88.38 99 GLY A N 1
ATOM 734 C CA . GLY A 1 99 ? -7.017 14.962 3.450 1.00 88.38 99 GLY A CA 1
ATOM 735 C C . GLY A 1 99 ? -6.165 15.337 4.669 1.00 88.38 99 GLY A C 1
ATOM 736 O O . GLY A 1 99 ? -5.145 15.991 4.466 1.00 88.38 99 GLY A O 1
ATOM 737 N N . THR A 1 100 ? -6.505 14.953 5.909 1.00 85.25 100 THR A N 1
ATOM 738 C CA . THR A 1 100 ? -5.630 15.240 7.068 1.00 85.25 100 THR A CA 1
ATOM 739 C C . THR A 1 100 ? -4.468 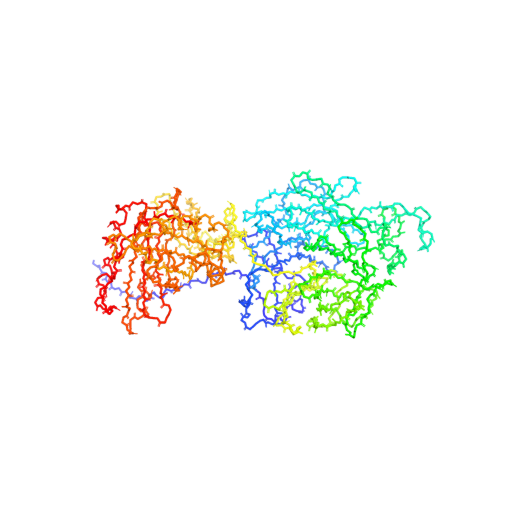14.247 7.177 1.00 85.25 100 THR A C 1
ATOM 741 O O . THR A 1 100 ? -4.586 13.074 6.813 1.00 85.25 100 THR A O 1
ATOM 744 N N . LEU A 1 101 ? -3.333 14.710 7.711 1.00 86.88 101 LEU A N 1
ATOM 745 C CA . LEU A 1 101 ? -2.149 13.878 7.955 1.00 86.88 101 LEU A CA 1
ATOM 746 C C . LEU A 1 101 ? -2.401 12.857 9.072 1.00 86.88 101 LEU A C 1
ATOM 748 O O . LEU A 1 101 ? -2.785 13.230 10.183 1.00 86.88 101 LEU A O 1
ATOM 752 N N . VAL A 1 102 ? -2.100 11.589 8.793 1.00 86.88 102 VAL A N 1
ATOM 753 C CA . VAL A 1 102 ? -2.051 10.511 9.790 1.00 86.88 102 VAL A CA 1
ATOM 754 C C . VAL A 1 102 ? -0.620 10.325 10.270 1.00 86.88 102 VAL A C 1
ATOM 756 O O . VAL A 1 102 ? -0.356 10.450 11.464 1.00 86.88 102 VAL A O 1
ATOM 759 N N . TYR A 1 103 ? 0.303 10.077 9.341 1.00 88.00 103 TYR A N 1
ATOM 760 C CA . TYR A 1 103 ? 1.705 9.793 9.634 1.00 88.00 103 TYR A CA 1
ATOM 761 C C . TYR A 1 103 ? 2.630 10.477 8.623 1.00 88.00 103 TYR A C 1
ATOM 763 O O . TYR A 1 103 ? 2.318 10.505 7.435 1.00 88.00 103 TYR A O 1
ATOM 771 N N . SER A 1 104 ? 3.768 10.995 9.086 1.00 86.31 104 SER A N 1
ATOM 772 C CA . SER A 1 104 ? 4.950 11.245 8.248 1.00 86.31 104 SER A CA 1
ATOM 773 C C . SER A 1 104 ? 6.125 10.439 8.799 1.00 86.31 104 SER A C 1
ATOM 775 O O . SER A 1 104 ? 6.341 10.414 10.019 1.00 86.31 104 SER A O 1
ATOM 777 N N . ALA A 1 105 ? 6.852 9.771 7.899 1.00 78.62 105 ALA A N 1
ATOM 778 C CA . ALA A 1 105 ? 7.915 8.830 8.232 1.00 78.62 105 ALA A CA 1
ATOM 779 C C . ALA A 1 105 ? 9.084 9.491 8.974 1.00 78.62 105 ALA A C 1
ATOM 781 O O . ALA A 1 105 ? 9.461 9.049 10.060 1.00 78.62 105 ALA A O 1
ATOM 782 N N . PHE A 1 106 ? 9.628 10.578 8.420 1.00 69.44 106 PHE A N 1
ATOM 783 C CA . PHE A 1 106 ? 10.812 11.249 8.951 1.00 69.44 106 PHE A CA 1
ATOM 784 C C . PHE A 1 106 ? 10.751 12.752 8.675 1.00 69.44 106 PHE A C 1
ATOM 786 O O . PHE A 1 106 ? 10.523 13.128 7.529 1.00 69.44 106 PHE A O 1
ATOM 793 N N . PRO A 1 107 ? 10.983 13.626 9.674 1.00 51.78 107 PRO A N 1
ATOM 794 C CA . PRO A 1 107 ? 11.105 15.053 9.416 1.00 51.78 107 PRO A CA 1
ATOM 795 C C . PRO A 1 107 ? 12.446 15.327 8.743 1.00 51.78 107 PRO A C 1
ATOM 797 O O . PRO A 1 107 ? 13.476 14.816 9.188 1.00 51.78 107 PRO A O 1
ATOM 800 N N . HIS A 1 108 ? 12.462 16.229 7.762 1.00 47.56 108 HIS A N 1
ATOM 801 C CA . HIS A 1 108 ? 13.676 16.677 7.056 1.00 47.56 108 HIS A CA 1
ATOM 802 C C . HIS A 1 108 ? 14.791 17.274 7.970 1.00 47.56 108 HIS A C 1
ATOM 804 O O . HIS A 1 108 ? 15.860 17.657 7.503 1.00 47.56 108 HIS A O 1
ATOM 810 N N . SER A 1 109 ? 14.585 17.366 9.292 1.00 36.88 109 SER A N 1
ATOM 811 C CA . SER A 1 109 ? 15.538 17.898 10.277 1.00 36.88 109 SER A CA 1
ATOM 812 C C . SER A 1 109 ? 15.770 16.959 11.480 1.00 36.88 109 SER A C 1
ATOM 814 O O . SER A 1 109 ? 15.343 17.239 12.601 1.00 36.88 109 SER A O 1
ATOM 816 N N . GLY A 1 110 ? 16.499 15.847 11.283 1.00 31.22 110 GLY A N 1
ATOM 817 C CA . GLY A 1 110 ? 16.671 14.838 12.344 1.00 31.22 110 GLY A CA 1
ATOM 818 C C . GLY A 1 110 ? 17.874 13.882 12.276 1.00 31.22 110 GLY A C 1
ATOM 819 O O . GLY A 1 110 ? 17.677 12.677 12.289 1.00 31.22 110 GLY A O 1
ATOM 820 N N . ASN A 1 111 ? 19.114 14.389 12.313 1.00 30.17 111 ASN A N 1
ATOM 821 C CA . ASN A 1 111 ? 20.310 13.663 12.802 1.00 30.17 111 ASN A CA 1
ATOM 822 C C . ASN A 1 111 ? 20.563 12.203 12.329 1.00 30.17 111 ASN A C 1
ATOM 824 O O . ASN A 1 111 ? 21.084 11.396 13.101 1.00 30.17 111 ASN A O 1
ATOM 828 N N . PHE A 1 112 ? 20.382 11.888 11.045 1.00 36.91 112 PHE A N 1
ATOM 829 C CA . PHE A 1 112 ? 21.342 10.985 10.398 1.00 36.91 112 PHE A CA 1
ATOM 830 C C . PHE A 1 112 ? 22.522 11.831 9.922 1.00 36.91 112 PHE A C 1
ATOM 832 O O . PHE A 1 112 ? 22.421 12.594 8.967 1.00 36.91 112 PHE A O 1
ATOM 839 N N . THR A 1 113 ? 23.644 11.760 10.642 1.00 30.89 113 THR A N 1
ATOM 840 C CA . THR A 1 113 ? 24.855 12.532 10.329 1.00 30.89 113 THR A CA 1
ATOM 841 C C . THR A 1 113 ? 25.638 11.878 9.186 1.00 30.89 113 THR A C 1
ATOM 843 O O . THR A 1 113 ? 26.747 11.383 9.385 1.00 30.89 113 THR A O 1
ATOM 846 N N . GLY A 1 114 ? 25.032 11.872 8.000 1.00 31.05 114 GLY A N 1
ATOM 847 C CA . GLY A 1 114 ? 25.649 11.626 6.700 1.00 31.05 114 GLY A CA 1
ATOM 848 C C . GLY A 1 114 ? 25.475 12.874 5.835 1.00 31.05 114 GLY A C 1
ATOM 849 O O . GLY A 1 114 ? 24.460 13.558 5.920 1.00 31.05 114 GLY A O 1
ATOM 850 N N . SER A 1 115 ? 26.494 13.239 5.067 1.00 30.08 115 SER A N 1
ATOM 851 C CA . SER A 1 115 ? 26.518 14.478 4.286 1.00 30.08 115 SER A CA 1
ATOM 852 C C . SER A 1 115 ? 25.562 14.448 3.087 1.00 30.08 115 SER A C 1
ATOM 854 O O . SER A 1 115 ? 25.889 13.800 2.098 1.00 30.08 115 SER A O 1
ATOM 856 N N . GLY A 1 116 ? 24.483 15.237 3.144 1.00 46.31 116 GLY A N 1
ATOM 857 C CA . GLY A 1 116 ? 23.659 15.611 1.985 1.00 46.31 116 GLY A CA 1
ATOM 858 C C . GLY A 1 116 ? 22.711 14.530 1.446 1.00 46.31 116 GLY A C 1
ATOM 859 O O . GLY A 1 116 ? 22.919 13.338 1.638 1.00 46.31 116 GLY A O 1
ATOM 860 N N . ASP A 1 117 ? 21.668 14.995 0.760 1.00 53.56 117 ASP A N 1
ATOM 861 C CA . ASP A 1 117 ? 20.978 14.298 -0.337 1.00 53.56 117 ASP A CA 1
ATOM 862 C C . ASP A 1 117 ? 20.402 12.888 -0.061 1.00 53.56 117 ASP A C 1
ATOM 864 O O . ASP A 1 117 ? 20.295 12.068 -0.973 1.00 53.56 117 ASP A O 1
ATOM 868 N N . GLN A 1 118 ? 19.972 12.605 1.176 1.00 60.59 118 GLN A N 1
ATOM 869 C CA . GLN A 1 118 ? 19.151 11.425 1.489 1.00 60.59 118 GLN A CA 1
ATOM 870 C C . GLN A 1 118 ? 17.652 11.748 1.406 1.00 60.59 118 GLN A C 1
ATOM 872 O O . GLN A 1 118 ? 17.161 12.629 2.112 1.00 60.59 118 GLN A O 1
ATOM 877 N N . PHE A 1 119 ? 16.921 10.996 0.580 1.00 65.62 119 PHE A N 1
ATOM 878 C CA . PHE A 1 119 ? 15.479 11.146 0.349 1.00 65.62 119 PHE A CA 1
ATOM 879 C C . PHE A 1 119 ? 14.694 9.944 0.885 1.00 65.62 119 PHE A C 1
ATOM 881 O O . PHE A 1 119 ? 15.199 8.822 0.848 1.00 65.62 119 PHE A O 1
ATOM 888 N N . THR A 1 120 ? 13.435 10.153 1.294 1.00 70.00 120 THR A N 1
ATOM 889 C CA . THR A 1 120 ? 12.439 9.068 1.348 1.00 70.00 120 THR A CA 1
ATOM 890 C C . THR A 1 120 ? 11.668 9.046 0.030 1.00 70.00 120 THR A C 1
ATOM 892 O O . THR A 1 120 ? 11.097 10.066 -0.354 1.00 70.00 120 THR A O 1
ATOM 895 N N . PHE A 1 121 ? 11.644 7.904 -0.665 1.00 73.12 121 PHE A N 1
ATOM 896 C CA . PHE A 1 121 ? 11.084 7.821 -2.031 1.00 73.12 121 PHE A CA 1
ATOM 897 C C . PHE A 1 121 ? 9.979 6.765 -2.214 1.00 73.12 121 PHE A C 1
ATOM 899 O O . PHE A 1 121 ? 9.091 6.942 -3.051 1.00 73.12 121 PHE A O 1
ATOM 906 N N . ARG A 1 122 ? 9.956 5.721 -1.371 1.00 81.38 122 ARG A N 1
ATOM 907 C CA . ARG A 1 122 ? 8.879 4.714 -1.282 1.00 81.38 122 ARG A CA 1
ATOM 908 C C . ARG A 1 122 ? 8.346 4.660 0.151 1.00 81.38 122 ARG A C 1
ATOM 910 O O . ARG A 1 122 ? 9.142 4.598 1.086 1.00 81.38 122 ARG A O 1
ATOM 917 N N . ILE A 1 123 ? 7.022 4.631 0.303 1.00 87.44 123 ILE A N 1
ATOM 918 C CA . ILE A 1 123 ? 6.321 4.137 1.497 1.00 87.44 123 ILE A CA 1
ATOM 919 C C . ILE A 1 123 ? 5.247 3.148 1.038 1.00 87.44 123 ILE A C 1
ATOM 921 O O . ILE A 1 123 ? 4.572 3.391 0.037 1.00 87.44 123 ILE A O 1
ATOM 925 N N . GLY A 1 124 ? 5.099 2.032 1.741 1.00 90.88 124 GLY A N 1
ATOM 926 C CA . GLY A 1 124 ? 4.100 1.007 1.442 1.00 90.88 124 GLY A CA 1
ATOM 927 C C . GLY A 1 124 ? 3.938 0.029 2.600 1.00 90.88 124 GLY A C 1
ATOM 928 O O . GLY A 1 124 ? 4.605 0.178 3.627 1.00 90.88 124 GLY A O 1
ATOM 929 N N . LEU A 1 125 ? 3.061 -0.958 2.422 1.00 93.19 125 LEU A N 1
ATOM 930 C CA . LEU A 1 125 ? 2.911 -2.082 3.342 1.00 93.19 125 LEU A CA 1
ATOM 931 C C . LEU A 1 125 ? 3.412 -3.369 2.704 1.00 93.19 125 LEU A C 1
ATOM 933 O O . LEU A 1 125 ? 3.169 -3.620 1.528 1.00 93.19 125 LEU A O 1
ATOM 937 N N . GLU A 1 126 ? 4.067 -4.186 3.515 1.00 94.62 126 GLU A N 1
ATOM 938 C CA . GLU A 1 126 ? 4.501 -5.535 3.170 1.00 94.62 126 GLU A CA 1
ATOM 939 C C . GLU A 1 126 ? 4.180 -6.450 4.359 1.00 94.62 126 GLU A C 1
ATOM 941 O O . GLU A 1 126 ? 4.312 -6.030 5.514 1.00 94.62 126 GLU A O 1
ATOM 946 N N . ASN A 1 127 ? 3.772 -7.697 4.112 1.00 92.00 127 ASN A N 1
ATOM 947 C CA . ASN A 1 127 ? 3.567 -8.654 5.199 1.00 92.00 127 ASN A CA 1
ATOM 948 C C . ASN A 1 127 ? 4.899 -9.323 5.565 1.00 92.00 127 ASN A C 1
ATOM 950 O O . ASN A 1 127 ? 5.617 -9.798 4.692 1.00 92.00 127 ASN A O 1
ATOM 954 N N . PHE A 1 128 ? 5.225 -9.362 6.853 1.00 93.44 128 PHE A N 1
ATOM 955 C CA . PHE A 1 128 ? 6.421 -10.004 7.392 1.00 93.44 128 PHE A CA 1
ATOM 956 C C . PHE A 1 128 ? 6.053 -10.722 8.689 1.00 93.44 128 PHE A C 1
ATOM 958 O O . PHE A 1 128 ? 5.495 -10.128 9.614 1.00 93.44 128 PHE A O 1
ATOM 965 N N . ARG A 1 129 ? 6.352 -12.020 8.763 1.00 89.12 129 ARG A N 1
ATOM 966 C CA . ARG A 1 129 ? 6.050 -12.918 9.890 1.00 89.12 129 ARG A CA 1
ATOM 967 C C . ARG A 1 129 ? 4.567 -12.934 10.270 1.00 89.12 129 ARG A C 1
ATOM 969 O O . ARG A 1 129 ? 4.222 -13.005 11.450 1.00 89.12 129 ARG A O 1
ATOM 976 N N . GLY A 1 130 ? 3.689 -12.855 9.268 1.00 85.38 130 GLY A N 1
ATOM 977 C CA . GLY A 1 130 ? 2.234 -12.863 9.441 1.00 85.38 130 GLY A CA 1
ATOM 978 C C . GLY A 1 130 ? 1.641 -11.544 9.947 1.00 85.38 130 GLY A C 1
ATOM 979 O O . GLY A 1 130 ? 0.491 -11.532 10.380 1.00 85.38 130 GLY A O 1
ATOM 980 N N . LYS A 1 131 ? 2.401 -10.443 9.914 1.00 85.69 131 LYS A N 1
ATOM 981 C CA . LYS A 1 131 ? 1.945 -9.093 10.269 1.00 85.69 131 LYS A CA 1
ATOM 982 C C . LYS A 1 131 ? 2.287 -8.089 9.180 1.00 85.69 131 LYS A C 1
ATOM 984 O O . LYS A 1 131 ? 3.379 -8.133 8.615 1.00 85.69 131 LYS A O 1
ATOM 989 N N . ASP A 1 132 ? 1.409 -7.120 8.975 1.00 90.12 132 ASP A N 1
ATOM 990 C CA . ASP A 1 132 ? 1.697 -5.995 8.091 1.00 90.12 132 ASP A CA 1
ATOM 991 C C . ASP A 1 132 ? 2.718 -5.060 8.741 1.00 90.12 132 ASP A C 1
ATOM 993 O O . ASP A 1 132 ? 2.629 -4.734 9.925 1.00 90.12 132 ASP A O 1
ATOM 997 N N . HIS A 1 133 ? 3.697 -4.637 7.951 1.00 94.44 133 HIS A N 1
ATOM 998 C CA . HIS A 1 133 ? 4.749 -3.716 8.351 1.00 94.44 133 HIS A CA 1
ATOM 999 C C . HIS A 1 133 ? 4.836 -2.568 7.350 1.00 94.44 133 HIS A C 1
ATOM 1001 O O . HIS A 1 133 ? 4.668 -2.758 6.144 1.00 94.44 133 HIS A O 1
ATOM 1007 N N . LEU A 1 134 ? 5.170 -1.378 7.843 1.00 94.44 134 LEU A N 1
ATOM 1008 C CA . LEU A 1 134 ? 5.536 -0.260 6.983 1.00 94.44 134 LEU A CA 1
ATOM 1009 C C . LEU A 1 134 ? 6.924 -0.493 6.406 1.00 94.44 134 LEU A C 1
ATOM 1011 O O . LEU A 1 134 ? 7.868 -0.742 7.155 1.00 94.44 134 LEU A O 1
ATOM 1015 N N . VAL A 1 135 ? 7.069 -0.332 5.093 1.00 93.69 135 VAL A N 1
ATOM 1016 C CA . VAL A 1 135 ? 8.383 -0.321 4.448 1.00 93.69 135 VAL A CA 1
ATOM 1017 C C . VAL A 1 135 ? 8.670 1.035 3.835 1.00 93.69 135 VAL A C 1
ATOM 1019 O O . VAL A 1 135 ? 7.879 1.563 3.052 1.00 93.69 135 VAL A O 1
ATOM 1022 N N . VAL A 1 136 ? 9.825 1.590 4.203 1.00 91.50 136 VAL A N 1
ATOM 1023 C CA . VAL A 1 136 ? 10.288 2.913 3.789 1.00 91.50 136 VAL A CA 1
ATOM 1024 C C . VAL A 1 136 ? 11.663 2.794 3.136 1.00 91.50 136 VAL A C 1
ATOM 1026 O O . VAL A 1 136 ? 12.611 2.339 3.778 1.00 91.50 136 VAL A O 1
ATOM 1029 N N . TRP A 1 137 ? 11.788 3.222 1.878 1.00 91.81 137 TRP A N 1
ATOM 1030 C CA . TRP A 1 137 ? 13.089 3.306 1.202 1.00 91.81 137 TRP A CA 1
ATOM 1031 C C . TRP A 1 137 ? 13.770 4.639 1.507 1.00 91.81 137 TRP A C 1
ATOM 1033 O O . TRP A 1 137 ? 13.143 5.695 1.374 1.00 91.81 137 TRP A O 1
ATOM 1043 N N . MET A 1 138 ? 15.059 4.588 1.850 1.00 86.81 138 MET A N 1
ATOM 1044 C CA . MET A 1 138 ? 15.914 5.756 2.063 1.00 86.81 138 MET A CA 1
ATOM 1045 C C . MET A 1 138 ? 17.243 5.614 1.316 1.00 86.81 138 MET A C 1
ATOM 1047 O O . MET A 1 138 ? 17.922 4.593 1.428 1.00 86.81 138 MET A O 1
ATOM 1051 N N . GLY A 1 139 ? 17.666 6.658 0.604 1.00 85.75 139 GLY A N 1
ATOM 1052 C CA . GLY A 1 139 ? 18.929 6.636 -0.137 1.00 85.75 139 GLY A CA 1
ATOM 1053 C C . GLY A 1 139 ? 19.179 7.875 -0.987 1.00 85.75 139 GLY A C 1
ATOM 1054 O O . GLY A 1 139 ? 18.496 8.890 -0.843 1.00 85.75 139 GLY A O 1
ATOM 1055 N N . THR A 1 140 ? 20.171 7.773 -1.874 1.00 84.12 140 THR A N 1
ATOM 1056 C CA . THR A 1 140 ? 20.488 8.790 -2.886 1.00 84.12 140 THR A CA 1
ATOM 1057 C C . THR A 1 140 ? 19.847 8.428 -4.224 1.00 84.12 140 THR A C 1
ATOM 1059 O O . THR A 1 140 ? 19.742 7.247 -4.564 1.00 84.12 140 THR A O 1
ATOM 1062 N N . ILE A 1 141 ? 19.450 9.439 -4.999 1.00 80.56 141 ILE A N 1
ATOM 1063 C CA . ILE A 1 141 ? 18.911 9.271 -6.356 1.00 80.56 141 ILE A CA 1
ATOM 1064 C C . ILE A 1 141 ? 20.007 9.640 -7.360 1.00 80.56 141 ILE A C 1
ATOM 1066 O O . ILE A 1 141 ? 20.578 10.727 -7.290 1.00 80.56 141 ILE A O 1
ATOM 1070 N N . ASN A 1 142 ? 20.281 8.736 -8.293 1.00 83.12 142 ASN A N 1
ATOM 1071 C CA . ASN A 1 142 ? 21.280 8.863 -9.343 1.00 83.12 142 ASN A CA 1
ATOM 1072 C C . ASN A 1 142 ? 20.616 9.161 -10.698 1.00 83.12 142 ASN A C 1
ATOM 1074 O O . ASN A 1 142 ? 19.501 8.716 -10.977 1.00 83.12 142 ASN A O 1
ATOM 1078 N N . ASN A 1 143 ? 21.337 9.871 -11.566 1.00 72.06 143 ASN A N 1
ATOM 1079 C CA . ASN A 1 143 ? 20.975 10.072 -12.973 1.00 72.06 143 ASN A CA 1
ATOM 1080 C C . ASN A 1 143 ? 21.139 8.741 -13.748 1.00 72.06 143 ASN A C 1
ATOM 1082 O O . ASN A 1 143 ? 22.156 8.081 -13.530 1.00 72.06 143 ASN A O 1
ATOM 1086 N N . PRO A 1 144 ? 20.217 8.327 -14.645 1.00 63.22 144 PRO A N 1
ATOM 1087 C CA . PRO A 1 144 ? 19.090 9.096 -15.181 1.00 63.22 144 PRO A CA 1
ATOM 1088 C C . PRO A 1 144 ? 17.831 9.158 -14.300 1.00 63.22 144 PRO A C 1
ATOM 1090 O O . PRO A 1 144 ? 17.139 10.159 -14.404 1.00 63.22 144 PRO A O 1
ATOM 1093 N N . SER A 1 145 ? 17.548 8.151 -13.459 1.00 82.06 145 SER A N 1
ATOM 1094 C CA . SER A 1 145 ? 16.558 8.167 -12.353 1.00 82.06 145 SER A CA 1
ATOM 1095 C C . SER A 1 145 ? 16.533 6.794 -11.652 1.00 82.06 145 SER A C 1
ATOM 1097 O O . SER A 1 145 ? 15.622 6.007 -11.875 1.00 82.06 145 SER A O 1
ATOM 1099 N N . PHE A 1 146 ? 17.531 6.464 -10.829 1.00 88.25 146 PHE A N 1
ATOM 1100 C CA . PHE A 1 146 ? 17.532 5.216 -10.040 1.00 88.25 146 PHE A CA 1
ATOM 1101 C C . PHE A 1 146 ? 18.114 5.420 -8.639 1.00 88.25 146 PHE A C 1
ATOM 1103 O O . PHE A 1 146 ? 18.863 6.363 -8.397 1.00 88.25 146 PHE A O 1
ATOM 1110 N N . GLY A 1 147 ? 17.756 4.557 -7.694 1.00 89.19 147 GLY A N 1
ATOM 1111 C CA . GLY A 1 147 ? 18.167 4.664 -6.298 1.00 89.19 147 GLY A CA 1
ATOM 1112 C C . GLY A 1 147 ? 19.453 3.902 -5.975 1.00 89.19 147 GLY A C 1
ATOM 1113 O O . GLY A 1 147 ? 19.760 2.875 -6.573 1.00 89.19 147 GLY A O 1
ATOM 1114 N N . SER A 1 148 ? 20.168 4.366 -4.952 1.00 91.88 148 SER A N 1
ATOM 1115 C CA . SER A 1 148 ? 21.122 3.550 -4.196 1.00 91.88 148 SER A CA 1
ATOM 1116 C C . SER A 1 148 ? 20.937 3.830 -2.706 1.00 91.88 148 SER A C 1
ATOM 1118 O O . SER A 1 148 ? 21.321 4.889 -2.203 1.00 91.88 148 SER A O 1
ATOM 1120 N N . GLY A 1 149 ? 20.314 2.891 -1.997 1.00 93.00 149 GLY A N 1
ATOM 1121 C CA . GLY A 1 149 ? 19.864 3.094 -0.625 1.00 93.00 149 GLY A CA 1
ATOM 1122 C C . GLY A 1 149 ? 19.678 1.807 0.169 1.00 93.00 149 GLY A C 1
ATOM 1123 O O . GLY A 1 149 ? 20.386 0.815 -0.020 1.00 93.00 149 GLY A O 1
ATOM 1124 N N . PHE A 1 150 ? 18.735 1.848 1.101 1.00 93.38 150 PHE A N 1
ATOM 1125 C CA . PHE A 1 150 ? 18.309 0.737 1.942 1.00 93.38 150 PHE A CA 1
ATOM 1126 C C . PHE A 1 150 ? 16.820 0.879 2.276 1.00 93.38 150 PHE A C 1
ATOM 1128 O O . PHE A 1 150 ? 16.238 1.960 2.183 1.00 93.38 150 PHE A O 1
ATOM 1135 N N . ASN A 1 151 ? 16.210 -0.225 2.689 1.00 93.69 151 ASN A N 1
ATOM 1136 C CA . ASN A 1 151 ? 14.823 -0.289 3.115 1.00 93.69 151 ASN A CA 1
ATOM 1137 C C . ASN A 1 151 ? 14.748 -0.504 4.630 1.00 93.69 151 ASN A C 1
ATOM 1139 O O . ASN A 1 151 ? 15.401 -1.394 5.180 1.00 93.69 151 ASN A O 1
ATOM 1143 N N . LEU A 1 152 ? 13.929 0.304 5.298 1.00 93.44 152 LEU A N 1
ATOM 1144 C CA . LEU A 1 152 ? 13.547 0.124 6.694 1.00 93.44 152 LEU A CA 1
ATOM 1145 C C . LEU A 1 152 ? 12.195 -0.583 6.752 1.00 93.44 152 LEU A C 1
ATOM 1147 O O . LEU A 1 152 ? 11.245 -0.113 6.132 1.00 93.44 152 LEU A O 1
ATOM 1151 N N . ILE A 1 153 ? 12.108 -1.666 7.522 1.00 94.38 153 ILE A N 1
ATOM 1152 C CA . ILE A 1 153 ? 10.850 -2.323 7.893 1.00 94.38 153 ILE A CA 1
ATOM 1153 C C . ILE A 1 153 ? 10.492 -1.861 9.308 1.00 94.38 153 ILE A C 1
ATOM 1155 O O . ILE A 1 153 ? 11.313 -1.998 10.221 1.00 94.38 153 ILE A O 1
ATOM 1159 N N . LEU A 1 154 ? 9.289 -1.319 9.492 1.00 93.50 154 LEU A N 1
ATOM 1160 C CA . LEU A 1 154 ? 8.776 -0.796 10.755 1.00 93.50 154 LEU A CA 1
ATOM 1161 C C . LEU A 1 154 ? 7.507 -1.547 11.178 1.00 93.50 154 LEU A C 1
ATOM 1163 O O . LEU A 1 154 ? 6.625 -1.792 10.356 1.00 93.50 154 LEU A O 1
ATOM 1167 N N . ASP A 1 155 ? 7.422 -1.897 12.459 1.00 88.88 155 ASP A N 1
ATOM 1168 C CA . ASP A 1 155 ? 6.246 -2.545 13.056 1.00 88.88 155 ASP A CA 1
ATOM 1169 C C . ASP A 1 155 ? 5.090 -1.563 13.331 1.00 88.88 155 ASP A C 1
ATOM 1171 O O . ASP A 1 155 ? 5.197 -0.355 13.091 1.00 88.88 155 ASP A O 1
ATOM 1175 N N . GLU A 1 156 ? 3.986 -2.070 13.894 1.00 85.56 156 GLU A N 1
ATOM 1176 C CA . GLU A 1 156 ? 2.827 -1.258 14.284 1.00 85.56 156 GLU A CA 1
ATOM 1177 C C . GLU A 1 156 ? 3.173 -0.116 15.263 1.00 85.56 156 GLU A C 1
ATOM 1179 O O . GLU A 1 156 ? 2.426 0.853 15.384 1.00 85.56 156 GLU A O 1
ATOM 1184 N N . THR A 1 157 ? 4.312 -0.178 15.962 1.00 85.38 157 THR A N 1
ATOM 1185 C CA . THR A 1 157 ? 4.762 0.867 16.896 1.00 85.38 157 THR A CA 1
ATOM 1186 C C . THR A 1 157 ? 5.639 1.940 16.252 1.00 85.38 157 THR A C 1
ATOM 1188 O O . THR A 1 157 ? 6.059 2.880 16.938 1.00 85.38 157 THR A O 1
ATOM 1191 N N . TYR A 1 158 ? 5.893 1.820 14.943 1.00 88.00 158 TYR A N 1
ATOM 1192 C CA . TYR A 1 158 ? 6.900 2.560 14.180 1.00 88.00 158 TYR A CA 1
ATOM 1193 C C . TYR A 1 158 ? 8.337 2.303 14.665 1.00 88.00 158 TYR A C 1
ATOM 1195 O O . TYR A 1 158 ? 9.218 3.153 14.509 1.00 88.00 158 TYR A O 1
ATOM 1203 N N . THR A 1 159 ? 8.596 1.129 15.250 1.00 87.69 159 THR A N 1
ATOM 1204 C CA . THR A 1 159 ? 9.953 0.693 15.589 1.00 87.69 159 THR A CA 1
ATOM 1205 C C . THR A 1 159 ? 10.554 -0.038 14.393 1.00 87.69 159 THR A C 1
ATOM 1207 O O . THR A 1 159 ? 9.927 -0.926 13.823 1.00 87.69 159 THR A O 1
ATOM 1210 N N . VAL A 1 160 ? 11.785 0.316 14.010 1.00 92.06 160 VAL A N 1
ATOM 1211 C CA . VAL A 1 160 ? 12.524 -0.388 12.950 1.00 92.06 160 VAL A CA 1
ATOM 1212 C C . VAL A 1 160 ? 12.852 -1.810 13.416 1.00 92.06 160 VAL A C 1
ATOM 1214 O O . VAL A 1 160 ? 13.679 -1.992 14.312 1.00 92.06 160 VAL A O 1
ATOM 1217 N N . VAL A 1 161 ? 12.232 -2.811 12.790 1.00 92.44 161 VAL A N 1
ATOM 1218 C CA . VAL A 1 161 ? 12.468 -4.242 13.054 1.00 92.44 161 VAL A CA 1
ATOM 1219 C C . VAL A 1 161 ? 13.501 -4.859 12.113 1.00 92.44 161 VAL A C 1
ATOM 1221 O O . VAL A 1 161 ? 14.143 -5.844 12.476 1.00 92.44 161 VAL A O 1
ATOM 1224 N N . ALA A 1 162 ? 13.711 -4.263 10.935 1.00 93.62 162 ALA A N 1
ATOM 1225 C CA . ALA A 1 162 ? 14.807 -4.606 10.036 1.00 93.62 162 ALA A CA 1
ATOM 1226 C C . ALA A 1 162 ? 15.284 -3.383 9.237 1.00 93.62 162 ALA A C 1
ATOM 1228 O O . ALA A 1 162 ? 14.508 -2.486 8.913 1.00 93.62 162 ALA A O 1
ATOM 1229 N N . ASN A 1 163 ? 16.571 -3.378 8.899 1.00 94.25 163 ASN A N 1
ATOM 1230 C CA . ASN A 1 163 ? 17.182 -2.467 7.936 1.00 94.25 163 ASN A CA 1
ATOM 1231 C C . ASN A 1 163 ? 17.984 -3.335 6.968 1.00 94.25 163 ASN A C 1
ATOM 1233 O O . ASN A 1 163 ? 18.853 -4.090 7.412 1.00 94.25 163 ASN A O 1
ATOM 1237 N N . LEU A 1 164 ? 17.656 -3.272 5.681 1.00 94.25 164 LEU A N 1
ATOM 1238 C CA . LEU A 1 164 ? 18.180 -4.193 4.683 1.00 94.25 164 LEU A CA 1
ATOM 1239 C C . LEU A 1 164 ? 18.428 -3.508 3.338 1.00 94.25 164 LEU A C 1
ATOM 1241 O O . LEU A 1 164 ? 17.777 -2.537 2.960 1.00 94.25 164 LEU A O 1
ATOM 1245 N N . THR A 1 165 ? 19.399 -4.035 2.610 1.00 96.75 165 THR A N 1
ATOM 1246 C CA . THR A 1 165 ? 19.809 -3.583 1.281 1.00 96.75 165 THR A CA 1
ATOM 1247 C C . THR A 1 165 ? 20.361 -4.788 0.518 1.00 96.75 165 THR A C 1
ATOM 1249 O O . THR A 1 165 ? 20.473 -5.874 1.096 1.00 96.75 165 THR A O 1
ATOM 1252 N N . VAL A 1 166 ? 20.672 -4.631 -0.766 1.00 96.75 166 VAL A N 1
ATOM 1253 C CA . VAL A 1 166 ? 21.290 -5.707 -1.557 1.00 96.75 166 VAL A CA 1
ATOM 1254 C C . VAL A 1 166 ? 22.716 -6.010 -1.082 1.00 96.75 166 VAL A C 1
ATOM 1256 O O . VAL A 1 166 ? 23.339 -5.230 -0.357 1.00 96.75 166 VAL A O 1
ATOM 1259 N N . THR A 1 167 ? 23.244 -7.174 -1.447 1.00 95.94 167 THR A N 1
ATOM 1260 C CA . THR A 1 167 ? 24.540 -7.639 -0.954 1.00 95.94 167 THR A CA 1
ATOM 1261 C C . THR A 1 167 ? 25.720 -6.856 -1.529 1.00 95.94 167 THR A C 1
ATOM 1263 O O . THR A 1 167 ? 25.717 -6.372 -2.661 1.00 95.94 167 THR A O 1
ATOM 1266 N N . ALA A 1 168 ? 26.775 -6.743 -0.716 1.00 91.31 168 ALA A N 1
ATOM 1267 C CA . ALA A 1 168 ? 27.921 -5.876 -0.987 1.00 91.31 168 ALA A CA 1
ATOM 1268 C C . ALA A 1 168 ? 28.716 -6.228 -2.261 1.00 91.31 168 ALA A C 1
ATOM 1270 O O . ALA A 1 168 ? 29.446 -5.381 -2.769 1.00 91.31 168 ALA A O 1
ATOM 1271 N N . ASP A 1 169 ? 28.587 -7.446 -2.792 1.00 92.12 169 ASP A N 1
ATOM 1272 C CA . ASP A 1 169 ? 29.201 -7.877 -4.052 1.00 92.12 169 ASP A CA 1
ATOM 1273 C C . ASP A 1 169 ? 28.644 -7.151 -5.289 1.00 92.12 169 ASP A C 1
ATOM 1275 O O . ASP A 1 169 ? 29.376 -7.003 -6.268 1.00 92.12 169 ASP A O 1
ATOM 1279 N N . LEU A 1 170 ? 27.428 -6.592 -5.221 1.00 94.69 170 LEU A N 1
ATOM 1280 C CA . LEU A 1 170 ? 26.898 -5.706 -6.266 1.00 94.69 170 LEU A CA 1
ATOM 1281 C C . LEU A 1 170 ? 27.522 -4.296 -6.235 1.00 94.69 170 LEU A C 1
ATOM 1283 O O . LEU A 1 170 ? 27.385 -3.544 -7.194 1.00 94.69 170 LEU A O 1
ATOM 1287 N N . ASN A 1 171 ? 28.229 -3.929 -5.158 1.00 93.19 171 ASN A N 1
ATOM 1288 C CA . ASN A 1 171 ? 28.859 -2.614 -4.944 1.00 93.19 171 ASN A CA 1
ATOM 1289 C C . ASN A 1 171 ? 27.906 -1.396 -5.042 1.00 93.19 171 ASN A C 1
ATOM 1291 O O . ASN A 1 171 ? 28.365 -0.264 -5.198 1.00 93.19 171 ASN A O 1
ATOM 1295 N N . VAL A 1 172 ? 26.594 -1.613 -4.907 1.00 95.06 172 VAL A N 1
ATOM 1296 C CA . VAL A 1 172 ? 25.535 -0.589 -4.887 1.00 95.06 172 VAL A CA 1
ATOM 1297 C C . VAL A 1 172 ? 24.550 -0.865 -3.748 1.00 95.06 172 VAL A C 1
ATOM 1299 O O . VAL A 1 172 ? 24.537 -1.964 -3.197 1.00 95.06 172 VAL A O 1
ATOM 1302 N N . GLY A 1 173 ? 23.737 0.127 -3.378 1.00 95.81 173 GLY A N 1
ATOM 1303 C CA . GLY A 1 173 ? 22.587 -0.083 -2.496 1.00 95.81 173 GLY A CA 1
ATOM 1304 C C . GLY A 1 173 ? 21.350 -0.575 -3.253 1.00 95.81 173 GLY A C 1
ATOM 1305 O O . GLY A 1 173 ? 21.311 -0.563 -4.483 1.00 95.81 173 GLY A O 1
ATOM 1306 N N . ALA A 1 174 ? 20.321 -0.971 -2.506 1.00 96.00 174 ALA A N 1
ATOM 1307 C CA . ALA A 1 174 ? 19.006 -1.292 -3.042 1.00 96.00 174 ALA A CA 1
ATOM 1308 C C . ALA A 1 174 ? 18.393 -0.061 -3.717 1.00 96.00 174 ALA A C 1
ATOM 1310 O O . ALA A 1 174 ? 18.457 1.055 -3.187 1.00 96.00 174 ALA A O 1
ATOM 1311 N N . ASP A 1 175 ? 17.793 -0.276 -4.877 1.00 95.50 175 ASP A N 1
ATOM 1312 C CA . ASP A 1 175 ? 17.154 0.764 -5.668 1.00 95.50 175 ASP A CA 1
ATOM 1313 C C . ASP A 1 175 ? 15.773 1.161 -5.102 1.00 95.50 175 ASP A C 1
ATOM 1315 O O . ASP A 1 175 ? 15.192 0.473 -4.263 1.00 95.50 175 ASP A O 1
ATOM 1319 N N . LEU A 1 176 ? 15.286 2.331 -5.524 1.00 91.06 176 LEU A N 1
ATOM 1320 C CA . LEU A 1 176 ? 14.059 2.960 -5.035 1.00 91.06 176 LEU A CA 1
ATOM 1321 C C . LEU A 1 176 ? 12.771 2.364 -5.619 1.00 91.06 176 LEU A C 1
ATOM 1323 O O . LEU A 1 176 ? 11.695 2.606 -5.068 1.00 91.06 176 LEU A O 1
ATOM 1327 N N . HIS A 1 177 ? 12.849 1.624 -6.733 1.00 95.00 177 HIS A N 1
ATOM 1328 C CA . HIS A 1 177 ? 11.656 1.288 -7.506 1.00 95.00 177 HIS A CA 1
ATOM 1329 C C . HIS A 1 177 ? 10.812 0.197 -6.857 1.00 95.00 177 HIS A C 1
ATOM 1331 O O . HIS A 1 177 ? 9.580 0.252 -6.963 1.00 95.00 177 HIS A O 1
ATOM 1337 N N . GLU A 1 178 ? 11.445 -0.792 -6.216 1.00 94.44 178 GLU A N 1
ATOM 1338 C CA . GLU A 1 178 ? 10.733 -1.892 -5.580 1.00 94.44 178 GLU A CA 1
ATOM 1339 C C . GLU A 1 178 ? 11.490 -2.575 -4.434 1.00 94.44 178 GLU A C 1
ATOM 1341 O O . GLU A 1 178 ? 12.670 -2.912 -4.526 1.00 94.44 178 GLU A O 1
ATOM 1346 N N . LEU A 1 179 ? 10.721 -2.895 -3.398 1.00 95.00 179 LEU A N 1
ATOM 1347 C CA . LEU A 1 179 ? 10.958 -4.013 -2.497 1.00 95.00 179 LEU A CA 1
ATOM 1348 C C . LEU A 1 179 ? 9.656 -4.814 -2.435 1.00 95.00 179 LEU A C 1
ATOM 1350 O O . LEU A 1 179 ? 8.591 -4.209 -2.438 1.00 95.00 179 LEU A O 1
ATOM 1354 N N . ILE A 1 180 ? 9.739 -6.137 -2.358 1.00 95.12 180 ILE A N 1
ATOM 1355 C CA . ILE A 1 180 ? 8.633 -6.996 -1.915 1.00 95.12 180 ILE A CA 1
ATOM 1356 C C . ILE A 1 180 ? 9.123 -7.888 -0.773 1.00 95.12 180 ILE A C 1
ATOM 1358 O O . ILE A 1 180 ? 10.274 -8.335 -0.802 1.00 95.12 180 ILE A O 1
ATOM 1362 N N . ILE A 1 181 ? 8.274 -8.164 0.216 1.00 96.19 181 ILE A N 1
ATOM 1363 C CA . ILE A 1 181 ? 8.522 -9.264 1.163 1.00 96.19 181 ILE A CA 1
ATOM 1364 C C . ILE A 1 181 ? 7.776 -10.497 0.656 1.00 96.19 181 ILE A C 1
ATOM 1366 O O . ILE A 1 181 ? 6.607 -10.421 0.282 1.00 96.19 181 ILE A O 1
ATOM 1370 N N . THR A 1 182 ? 8.476 -11.624 0.560 1.00 94.69 182 THR A N 1
ATOM 1371 C CA . THR A 1 182 ? 7.903 -12.872 0.043 1.00 94.69 182 THR A CA 1
ATOM 1372 C C . THR A 1 182 ? 7.196 -13.656 1.150 1.00 94.69 182 THR A C 1
ATOM 1374 O O . THR A 1 182 ? 7.423 -13.427 2.339 1.00 94.69 182 THR A O 1
ATOM 1377 N N . SER A 1 183 ? 6.397 -14.653 0.764 1.00 90.94 183 SER A N 1
ATOM 1378 C CA . SER A 1 183 ? 5.776 -15.614 1.689 1.00 90.94 183 SER A CA 1
ATOM 1379 C C . SER A 1 183 ? 6.770 -16.395 2.562 1.00 90.94 183 SER A C 1
ATOM 1381 O O . SER A 1 183 ? 6.358 -16.988 3.555 1.00 90.94 183 SER A O 1
ATOM 1383 N N . ASP A 1 184 ? 8.058 -16.406 2.200 1.00 92.06 184 ASP A N 1
ATOM 1384 C CA . ASP A 1 184 ? 9.132 -17.097 2.920 1.00 92.06 184 ASP A CA 1
ATOM 1385 C C . ASP A 1 184 ? 9.861 -16.182 3.934 1.00 92.06 184 ASP A C 1
ATOM 1387 O O . ASP A 1 184 ? 10.925 -16.545 4.439 1.00 92.06 184 ASP A O 1
ATOM 1391 N N . ASP A 1 185 ? 9.326 -14.986 4.229 1.00 95.00 185 ASP A N 1
ATOM 1392 C CA . ASP A 1 185 ? 9.950 -13.951 5.079 1.00 95.00 185 ASP A CA 1
ATOM 1393 C C . ASP A 1 185 ? 11.331 -13.467 4.572 1.00 95.00 185 ASP A C 1
ATOM 1395 O O . ASP A 1 185 ? 12.213 -13.056 5.339 1.00 95.00 185 ASP A O 1
ATOM 1399 N N . THR A 1 186 ? 11.512 -13.482 3.249 1.00 96.88 186 THR A N 1
ATOM 1400 C CA . THR A 1 186 ? 12.675 -12.938 2.528 1.00 96.88 186 THR A CA 1
ATOM 1401 C C . THR A 1 186 ? 12.312 -11.608 1.860 1.00 96.88 186 THR A C 1
ATOM 1403 O O . THR A 1 186 ? 11.142 -11.349 1.584 1.00 96.88 186 THR A O 1
ATOM 1406 N N . ALA A 1 187 ? 13.295 -10.750 1.579 1.00 97.69 187 ALA A N 1
ATOM 1407 C CA . ALA A 1 187 ? 13.078 -9.495 0.857 1.00 97.69 187 ALA A CA 1
ATOM 1408 C C . ALA A 1 187 ? 13.653 -9.596 -0.554 1.00 97.69 187 ALA A C 1
ATOM 1410 O O . ALA A 1 187 ? 14.831 -9.909 -0.710 1.00 97.69 187 ALA A O 1
ATOM 1411 N N . MET A 1 188 ? 12.862 -9.278 -1.575 1.00 97.56 188 MET A N 1
ATOM 1412 C CA . MET A 1 188 ? 13.336 -9.160 -2.952 1.00 97.56 188 MET A CA 1
ATOM 1413 C C . MET A 1 188 ? 13.343 -7.690 -3.376 1.00 97.56 188 MET A C 1
ATOM 1415 O O . MET A 1 188 ? 12.376 -6.970 -3.138 1.00 97.56 188 MET A O 1
ATOM 1419 N N . MET A 1 189 ? 14.446 -7.233 -3.966 1.00 97.50 189 MET A N 1
ATOM 1420 C CA . MET A 1 189 ? 14.703 -5.826 -4.299 1.00 97.50 189 MET A CA 1
ATOM 1421 C C . MET A 1 189 ? 15.309 -5.676 -5.692 1.00 97.50 189 MET A C 1
ATOM 1423 O O . MET A 1 189 ? 15.937 -6.601 -6.215 1.00 97.50 189 MET A O 1
ATOM 1427 N N . THR A 1 190 ? 15.174 -4.478 -6.255 1.00 97.88 190 THR A N 1
ATOM 1428 C CA . THR A 1 190 ? 15.912 -4.039 -7.442 1.00 97.88 190 THR A CA 1
ATOM 1429 C C . THR A 1 190 ? 17.288 -3.462 -7.078 1.00 97.88 190 THR A C 1
ATOM 1431 O O . THR A 1 190 ? 17.501 -2.957 -5.972 1.00 97.88 190 THR A O 1
ATOM 1434 N N . ALA A 1 191 ? 18.239 -3.516 -8.014 1.00 97.75 191 ALA A N 1
ATOM 1435 C CA . ALA A 1 191 ? 19.524 -2.814 -7.934 1.00 97.75 191 ALA A CA 1
ATOM 1436 C C . ALA A 1 191 ? 20.087 -2.498 -9.331 1.00 97.75 191 ALA A C 1
ATOM 1438 O O . ALA A 1 191 ? 19.719 -3.133 -10.317 1.00 97.75 191 ALA A O 1
ATOM 1439 N N . TYR A 1 192 ? 20.986 -1.513 -9.404 1.00 97.56 192 TYR A N 1
ATOM 1440 C CA . TYR A 1 192 ? 21.547 -0.983 -10.655 1.00 97.56 192 TYR A CA 1
ATOM 1441 C C . TYR A 1 192 ? 23.094 -0.920 -10.612 1.00 97.56 192 TYR A C 1
ATOM 1443 O O . TYR A 1 192 ? 23.672 0.171 -10.622 1.00 97.56 192 TYR A O 1
ATOM 1451 N N . PRO A 1 193 ? 23.807 -2.059 -10.516 1.00 96.88 193 PRO A N 1
ATOM 1452 C CA . PRO A 1 193 ? 25.262 -2.084 -10.651 1.00 96.88 193 PRO A CA 1
ATOM 1453 C C . PRO A 1 193 ? 25.719 -1.636 -12.051 1.00 96.88 193 PRO A C 1
ATOM 1455 O O . PRO A 1 193 ? 25.160 -2.030 -13.076 1.00 96.88 193 PRO A O 1
ATOM 1458 N N . ALA A 1 194 ? 26.778 -0.826 -12.105 1.00 95.69 194 ALA A N 1
ATOM 1459 C CA . ALA A 1 194 ? 27.404 -0.418 -13.360 1.00 95.69 194 ALA A CA 1
ATOM 1460 C C . ALA A 1 194 ? 28.391 -1.491 -13.850 1.00 95.69 194 ALA A C 1
ATOM 1462 O O . ALA A 1 194 ? 29.382 -1.795 -13.184 1.00 95.69 194 ALA A O 1
ATOM 1463 N N . GLN A 1 195 ? 28.150 -2.024 -15.046 1.00 96.44 195 GLN A N 1
ATOM 1464 C CA . GLN A 1 195 ? 28.933 -3.088 -15.665 1.00 96.44 195 GLN A CA 1
ATOM 1465 C C . GLN A 1 195 ? 29.724 -2.553 -16.867 1.00 96.44 195 GLN A C 1
ATOM 1467 O O . GLN A 1 195 ? 29.190 -1.864 -17.738 1.00 96.44 195 GLN A O 1
ATOM 1472 N N . ALA A 1 196 ? 31.015 -2.889 -16.936 1.00 97.56 196 ALA A N 1
ATOM 1473 C CA . ALA A 1 196 ? 31.868 -2.530 -18.068 1.00 97.56 196 ALA A CA 1
ATOM 1474 C C . ALA A 1 196 ? 31.497 -3.354 -19.315 1.00 97.56 196 ALA A C 1
ATOM 1476 O O . ALA A 1 196 ? 31.413 -4.584 -19.249 1.00 97.56 196 ALA A O 1
ATOM 1477 N N . ALA A 1 197 ? 31.325 -2.681 -20.455 1.00 96.94 197 ALA A N 1
ATOM 1478 C CA . ALA A 1 197 ? 30.879 -3.274 -21.714 1.00 96.94 197 ALA A CA 1
ATOM 1479 C C . ALA A 1 197 ? 31.505 -2.575 -22.936 1.00 96.94 197 ALA A C 1
ATOM 1481 O O . ALA A 1 197 ? 31.908 -1.412 -22.878 1.00 96.94 197 ALA A O 1
ATOM 1482 N N . ASN A 1 198 ? 31.567 -3.271 -24.076 1.00 97.38 198 ASN A N 1
ATOM 1483 C CA . ASN A 1 198 ? 31.891 -2.634 -25.352 1.00 97.38 198 ASN A CA 1
ATOM 1484 C C . ASN A 1 198 ? 30.599 -2.120 -25.994 1.00 97.38 198 ASN A C 1
ATOM 1486 O O . ASN A 1 198 ? 29.748 -2.915 -26.385 1.00 97.38 198 ASN A O 1
ATOM 1490 N N . LEU A 1 199 ? 30.464 -0.797 -26.099 1.00 97.69 199 LEU A N 1
ATOM 1491 C CA . LEU A 1 199 ? 29.246 -0.142 -26.571 1.00 97.69 199 LEU A CA 1
ATOM 1492 C C . LEU A 1 199 ? 29.329 0.320 -28.035 1.00 97.69 199 LEU A C 1
ATOM 1494 O O . LEU A 1 199 ? 28.414 0.982 -28.522 1.00 97.69 199 LEU A O 1
ATOM 1498 N N . SER A 1 200 ? 30.391 -0.029 -28.771 1.00 96.75 200 SER A N 1
ATOM 1499 C CA . SER A 1 200 ? 30.593 0.452 -30.147 1.00 96.75 200 SER A CA 1
ATOM 1500 C C . SER A 1 200 ? 29.524 -0.018 -31.141 1.00 96.75 200 SER A C 1
ATOM 1502 O O . SER A 1 200 ? 29.258 0.683 -32.114 1.00 96.75 200 SER A O 1
ATOM 1504 N N . SER A 1 201 ? 28.861 -1.153 -30.892 1.00 96.00 201 SER A N 1
ATOM 1505 C CA . SER A 1 201 ? 27.689 -1.603 -31.666 1.00 96.00 201 SER A CA 1
ATOM 1506 C C . SER A 1 201 ? 26.444 -0.731 -31.467 1.00 96.00 201 SER A C 1
ATOM 1508 O O . SER A 1 201 ? 25.551 -0.757 -32.308 1.00 96.00 201 SER A O 1
ATOM 1510 N N . PHE A 1 202 ? 26.404 0.051 -30.387 1.00 95.69 202 PHE A N 1
ATOM 1511 C CA . PHE A 1 202 ? 25.313 0.950 -29.998 1.00 95.69 202 PHE A CA 1
ATOM 1512 C C . PHE A 1 202 ? 25.692 2.434 -30.179 1.00 95.69 202 PHE A C 1
ATOM 1514 O O . PHE A 1 202 ? 25.041 3.318 -29.635 1.00 95.69 202 PHE A O 1
ATOM 1521 N N . GLY A 1 203 ? 26.777 2.719 -30.913 1.00 94.44 203 GLY A N 1
ATOM 1522 C CA . GLY A 1 203 ? 27.292 4.079 -31.128 1.00 94.44 203 GLY A CA 1
ATOM 1523 C C . GLY A 1 203 ? 28.099 4.664 -29.960 1.00 94.44 203 GLY A C 1
ATOM 1524 O O . GLY A 1 203 ? 28.545 5.806 -30.050 1.00 94.44 203 GLY A O 1
ATOM 1525 N N . GLY A 1 204 ? 28.317 3.896 -28.888 1.00 95.19 204 GLY A N 1
ATOM 1526 C CA . GLY A 1 204 ? 29.020 4.328 -27.680 1.00 95.19 204 GLY A CA 1
ATOM 1527 C C . GLY A 1 204 ? 30.509 3.952 -27.614 1.00 95.19 204 GLY A C 1
ATOM 1528 O O . GLY A 1 204 ? 31.085 3.409 -28.565 1.00 95.19 204 GLY A O 1
ATOM 1529 N N . PRO A 1 205 ? 31.163 4.220 -26.467 1.00 96.69 205 PRO A N 1
ATOM 1530 C CA . PRO A 1 205 ? 32.580 3.923 -26.262 1.00 96.69 205 PRO A CA 1
ATOM 1531 C C . PRO A 1 205 ? 32.920 2.424 -26.351 1.00 96.69 205 PRO A C 1
ATOM 1533 O O . PRO A 1 205 ? 32.212 1.575 -25.817 1.00 96.69 205 PRO A O 1
ATOM 1536 N N . GLU A 1 206 ? 34.075 2.088 -26.940 1.00 96.88 206 GLU A N 1
ATOM 1537 C CA . GLU A 1 206 ? 34.618 0.710 -26.957 1.00 96.88 206 GLU A CA 1
ATOM 1538 C C . GLU A 1 206 ? 34.895 0.172 -25.536 1.00 96.88 206 GLU A C 1
ATOM 1540 O O . GLU A 1 206 ? 34.852 -1.030 -25.283 1.00 96.88 206 GLU A O 1
ATOM 1545 N N . LYS A 1 207 ? 35.175 1.084 -24.597 1.00 97.38 207 LYS A N 1
ATOM 1546 C CA . LYS A 1 207 ? 35.346 0.828 -23.160 1.00 97.38 207 LYS A CA 1
ATOM 1547 C C . LYS A 1 207 ? 34.304 1.634 -22.391 1.00 97.38 207 LYS A C 1
ATOM 1549 O O . LYS A 1 207 ? 34.642 2.625 -21.745 1.00 97.38 207 LYS A O 1
ATOM 1554 N N . GLY A 1 208 ? 33.044 1.267 -22.581 1.00 97.75 208 GLY A N 1
ATOM 1555 C CA . GLY A 1 208 ? 31.903 1.919 -21.958 1.00 97.75 208 GLY A CA 1
ATOM 1556 C C . GLY A 1 208 ? 31.424 1.202 -20.700 1.00 97.75 208 GLY A C 1
ATOM 1557 O O . GLY A 1 208 ? 31.968 0.173 -20.293 1.00 97.75 208 GLY A O 1
ATOM 1558 N N . PHE A 1 209 ? 30.382 1.764 -20.099 1.00 97.50 209 PHE A N 1
ATOM 1559 C CA . PHE A 1 209 ? 29.657 1.190 -18.971 1.00 97.50 209 PHE A CA 1
ATOM 1560 C C . PHE A 1 209 ? 28.154 1.290 -19.220 1.00 97.50 209 PHE A C 1
ATOM 1562 O O . PHE A 1 209 ? 27.677 2.274 -19.787 1.00 97.50 209 PHE A O 1
ATOM 1569 N N . LEU A 1 210 ? 27.414 0.281 -18.780 1.00 97.50 210 LEU A N 1
ATOM 1570 C CA . LEU A 1 210 ? 25.954 0.262 -18.787 1.00 97.50 210 LEU A CA 1
ATOM 1571 C C . LEU A 1 210 ? 25.436 -0.200 -17.417 1.00 97.50 210 LEU A C 1
ATOM 1573 O O . LEU A 1 210 ? 26.206 -0.754 -16.632 1.00 97.50 210 LEU A O 1
ATOM 1577 N N . LEU A 1 211 ? 24.161 0.035 -17.117 1.00 97.56 211 LEU A N 1
ATOM 1578 C CA . LEU A 1 211 ? 23.528 -0.454 -15.889 1.00 97.56 211 LEU A CA 1
ATOM 1579 C C . LEU A 1 211 ? 22.983 -1.868 -16.099 1.00 97.56 211 LEU A C 1
ATOM 1581 O O . LEU A 1 211 ? 22.046 -2.074 -16.870 1.00 97.56 211 LEU A O 1
ATOM 1585 N N . ASP A 1 212 ? 23.566 -2.840 -15.406 1.00 97.19 212 ASP A N 1
ATOM 1586 C CA . ASP A 1 212 ? 23.074 -4.212 -15.392 1.00 97.19 212 ASP A CA 1
ATOM 1587 C C . ASP A 1 212 ? 21.998 -4.338 -14.312 1.00 97.19 212 ASP A C 1
ATOM 1589 O O . ASP A 1 212 ? 22.293 -4.515 -13.136 1.00 97.19 212 ASP A O 1
ATOM 1593 N N . CYS A 1 213 ? 20.738 -4.148 -14.699 1.00 97.81 213 CYS A N 1
ATOM 1594 C CA . CYS A 1 213 ? 19.617 -4.179 -13.765 1.00 97.81 213 CYS A CA 1
ATOM 1595 C C . CYS A 1 213 ? 19.496 -5.554 -13.092 1.00 97.81 213 CYS A C 1
ATOM 1597 O O . CYS A 1 213 ? 19.374 -6.575 -13.769 1.00 97.81 213 CYS A O 1
ATOM 1599 N N . VAL A 1 214 ? 19.476 -5.565 -11.760 1.00 98.25 214 VAL A N 1
ATOM 1600 C CA . VAL A 1 214 ? 19.443 -6.775 -10.936 1.00 98.25 214 VAL A CA 1
ATOM 1601 C C . VAL A 1 214 ? 18.125 -6.901 -10.180 1.00 98.25 214 VAL A C 1
ATOM 1603 O O . VAL A 1 214 ? 17.587 -5.915 -9.673 1.00 98.25 214 VAL A O 1
ATOM 1606 N N . VAL A 1 215 ? 17.655 -8.142 -10.046 1.00 98.44 215 VAL A N 1
ATOM 1607 C CA . VAL A 1 215 ? 16.709 -8.561 -9.003 1.00 98.44 215 VAL A CA 1
ATOM 1608 C C . VAL A 1 215 ? 17.460 -9.435 -8.012 1.00 98.44 215 VAL A C 1
ATOM 1610 O O . VAL A 1 215 ? 18.063 -10.430 -8.411 1.00 98.44 215 VAL A O 1
ATOM 1613 N N . GLN A 1 216 ? 17.422 -9.093 -6.726 1.00 98.06 216 GLN A N 1
ATOM 1614 C CA . GLN A 1 216 ? 18.050 -9.901 -5.685 1.00 98.06 216 GLN A CA 1
ATOM 1615 C C . GLN A 1 216 ? 17.077 -10.202 -4.549 1.00 98.06 216 GLN A C 1
ATOM 1617 O O . GLN A 1 216 ? 16.476 -9.292 -3.983 1.00 98.06 216 GLN A O 1
ATOM 1622 N N . GLU A 1 217 ? 16.966 -11.481 -4.194 1.00 98.06 217 GLU A N 1
ATOM 1623 C CA . GLU A 1 217 ? 16.278 -11.956 -2.995 1.00 98.06 217 GLU A CA 1
ATOM 1624 C C . GLU A 1 217 ? 17.298 -12.181 -1.875 1.00 98.06 217 GLU A C 1
ATOM 1626 O O . GLU A 1 217 ? 18.294 -12.884 -2.069 1.00 98.06 217 GLU A O 1
ATOM 1631 N N . VAL A 1 218 ? 17.051 -11.598 -0.702 1.00 98.06 218 VAL A N 1
ATOM 1632 C CA . VAL A 1 218 ? 17.899 -11.708 0.488 1.00 98.06 218 VAL A CA 1
ATOM 1633 C C . VAL A 1 218 ? 17.120 -12.244 1.687 1.00 98.06 218 VAL A C 1
ATOM 1635 O O . VAL A 1 218 ? 15.962 -11.898 1.923 1.00 98.06 218 VAL A O 1
ATOM 1638 N N . ASP A 1 219 ? 17.788 -13.057 2.499 1.00 97.50 219 ASP A N 1
ATOM 1639 C CA . ASP A 1 219 ? 17.306 -13.441 3.823 1.00 97.50 219 ASP A CA 1
ATOM 1640 C C . ASP A 1 219 ? 17.341 -12.213 4.755 1.00 97.50 219 ASP A C 1
ATOM 1642 O O . ASP A 1 219 ? 18.414 -11.667 5.032 1.00 97.50 219 ASP A O 1
ATOM 1646 N N . ILE A 1 220 ? 16.174 -11.770 5.245 1.00 95.94 220 ILE A N 1
ATOM 1647 C CA . ILE A 1 220 ? 16.037 -10.530 6.037 1.00 95.94 220 ILE A CA 1
ATOM 1648 C C . ILE A 1 220 ? 16.832 -10.601 7.354 1.00 95.94 220 ILE A C 1
ATOM 1650 O O . ILE A 1 220 ? 17.321 -9.584 7.845 1.00 95.94 220 ILE A O 1
ATOM 1654 N N . ALA A 1 221 ? 16.987 -11.792 7.940 1.00 91.94 221 ALA A N 1
ATOM 1655 C CA . ALA A 1 221 ? 17.637 -11.970 9.239 1.00 91.94 221 ALA A CA 1
ATOM 1656 C C . ALA A 1 221 ? 19.176 -11.947 9.173 1.00 91.94 221 ALA A C 1
ATOM 1658 O O . ALA A 1 221 ? 19.830 -11.619 10.165 1.00 91.94 221 ALA A O 1
ATOM 1659 N N . THR A 1 222 ? 19.763 -12.322 8.034 1.00 94.38 222 THR A N 1
ATOM 1660 C CA . THR A 1 222 ? 21.212 -12.496 7.852 1.00 94.38 222 THR A CA 1
ATOM 1661 C C . THR A 1 222 ? 21.822 -11.590 6.786 1.00 94.38 222 THR A C 1
ATOM 1663 O O . THR A 1 222 ? 23.049 -11.499 6.726 1.00 94.38 222 THR A O 1
ATOM 1666 N N . GLY A 1 223 ? 21.004 -10.935 5.956 1.00 93.81 223 GLY A N 1
ATOM 1667 C CA . GLY A 1 223 ? 21.451 -10.072 4.861 1.00 93.81 223 GLY A CA 1
ATOM 1668 C C . GLY A 1 223 ? 22.191 -10.823 3.750 1.00 93.81 223 GLY A C 1
ATOM 1669 O O . GLY A 1 223 ? 23.045 -10.245 3.083 1.00 93.81 223 GLY A O 1
ATOM 1670 N N . LYS A 1 224 ? 21.935 -12.127 3.587 1.00 96.62 224 LYS A N 1
ATOM 1671 C CA . LYS A 1 224 ? 22.568 -12.961 2.555 1.00 96.62 224 LYS A CA 1
ATOM 1672 C C . LYS A 1 224 ? 21.676 -13.069 1.330 1.00 96.62 224 LYS A C 1
ATOM 1674 O O . LYS A 1 224 ? 20.494 -13.365 1.476 1.00 96.62 224 LYS A O 1
ATOM 1679 N N . ALA A 1 225 ? 22.269 -12.944 0.147 1.00 97.69 225 ALA A N 1
ATOM 1680 C CA . ALA A 1 225 ? 21.610 -13.289 -1.104 1.00 97.69 225 ALA A CA 1
ATOM 1681 C C . ALA A 1 225 ? 21.231 -14.777 -1.118 1.00 97.69 225 ALA A C 1
ATOM 1683 O O . ALA A 1 225 ? 22.048 -15.650 -0.807 1.00 97.69 225 ALA A O 1
ATOM 1684 N N . LEU A 1 226 ? 19.981 -15.034 -1.483 1.00 97.31 226 LEU A N 1
ATOM 1685 C CA . LEU A 1 226 ? 19.403 -16.349 -1.750 1.00 97.31 226 LEU A CA 1
ATOM 1686 C C . LEU A 1 226 ? 19.287 -16.585 -3.260 1.00 97.31 226 LEU A C 1
ATOM 1688 O O . LEU A 1 226 ? 19.477 -17.706 -3.728 1.00 97.31 226 LEU A O 1
ATOM 1692 N N . PHE A 1 227 ? 19.025 -15.514 -4.011 1.00 97.56 227 PHE A N 1
ATOM 1693 C CA . PHE A 1 227 ? 18.896 -15.498 -5.463 1.00 97.56 227 PHE A CA 1
ATOM 1694 C C . PHE A 1 227 ? 19.341 -14.132 -5.997 1.00 97.56 227 PHE A C 1
ATOM 1696 O O . PHE A 1 227 ? 18.976 -13.110 -5.421 1.00 97.56 227 PHE A O 1
ATOM 1703 N N . THR A 1 228 ? 20.089 -14.114 -7.100 1.00 98.00 228 THR A N 1
ATOM 1704 C CA . THR A 1 228 ? 20.452 -12.896 -7.840 1.00 98.00 228 THR A CA 1
ATOM 1705 C C . THR A 1 228 ? 20.229 -13.166 -9.324 1.00 98.00 228 THR A C 1
ATOM 1707 O O . THR A 1 228 ? 20.742 -14.155 -9.847 1.00 98.00 228 THR A O 1
ATOM 1710 N N . TRP A 1 229 ? 19.493 -12.289 -9.999 1.00 98.50 229 TRP A N 1
ATOM 1711 C CA . TRP A 1 229 ? 19.259 -12.322 -11.440 1.00 98.50 229 TRP A CA 1
ATOM 1712 C C . TRP A 1 229 ? 19.764 -11.036 -12.081 1.00 98.50 229 TRP A C 1
ATOM 1714 O O . TRP A 1 229 ? 19.476 -9.951 -11.577 1.00 98.50 229 TRP A O 1
ATOM 1724 N N . HIS A 1 230 ? 20.481 -11.170 -13.194 1.00 98.19 230 HIS A N 1
ATOM 1725 C CA . HIS A 1 230 ? 21.075 -10.076 -13.957 1.00 98.19 230 HIS A CA 1
ATOM 1726 C C . HIS A 1 230 ? 20.365 -9.934 -15.305 1.00 98.19 230 HIS A C 1
ATOM 1728 O O . HIS A 1 230 ? 20.227 -10.914 -16.043 1.00 98.19 230 HIS A O 1
ATOM 1734 N N . ALA A 1 231 ? 19.938 -8.720 -15.659 1.00 98.19 231 ALA A N 1
ATOM 1735 C CA . ALA A 1 231 ? 19.259 -8.473 -16.929 1.00 98.19 231 ALA A CA 1
ATOM 1736 C C . ALA A 1 231 ? 20.152 -8.801 -18.138 1.00 98.19 231 ALA A C 1
ATOM 1738 O O . ALA A 1 231 ? 19.666 -9.386 -19.111 1.00 98.19 231 ALA A O 1
ATOM 1739 N N . LEU A 1 232 ? 21.458 -8.504 -18.058 1.00 96.94 232 LEU A N 1
ATOM 1740 C CA . LEU A 1 232 ? 22.409 -8.765 -19.145 1.00 96.94 232 LEU A CA 1
ATOM 1741 C C . LEU A 1 232 ? 22.561 -10.244 -19.519 1.00 96.94 232 LEU A C 1
ATOM 1743 O O . LEU A 1 232 ? 22.912 -10.537 -20.663 1.00 96.94 232 LEU A O 1
ATOM 1747 N N . ASP A 1 233 ? 22.298 -11.174 -18.598 1.00 97.06 233 ASP A N 1
ATOM 1748 C CA . ASP A 1 233 ? 22.427 -12.610 -18.870 1.00 97.06 233 ASP A CA 1
ATOM 1749 C C . ASP A 1 233 ? 21.316 -13.133 -19.802 1.00 97.06 233 ASP A C 1
ATOM 1751 O O . ASP A 1 233 ? 21.473 -14.186 -20.424 1.00 97.06 233 ASP A O 1
ATOM 1755 N N . GLN A 1 234 ? 20.185 -12.420 -19.903 1.00 96.00 234 GLN A N 1
ATOM 1756 C CA . GLN A 1 234 ? 18.955 -12.904 -20.554 1.00 96.00 234 GLN A CA 1
ATOM 1757 C C . GLN A 1 234 ? 18.356 -11.935 -21.593 1.00 96.00 234 GLN A C 1
ATOM 1759 O O . GLN A 1 234 ? 17.574 -12.361 -22.457 1.00 96.00 234 GLN A O 1
ATOM 1764 N N . VAL A 1 235 ? 18.694 -10.642 -21.523 1.00 97.94 235 VAL A N 1
ATOM 1765 C CA . VAL A 1 235 ? 18.137 -9.575 -22.368 1.00 97.94 235 VAL A CA 1
ATOM 1766 C C . VAL A 1 235 ? 19.268 -8.770 -23.007 1.00 97.94 235 VAL A C 1
ATOM 1768 O O . VAL A 1 235 ? 19.961 -7.995 -22.356 1.00 97.94 235 VAL A O 1
ATOM 1771 N N . ASP A 1 236 ? 19.442 -8.938 -24.318 1.00 97.25 236 ASP A N 1
ATOM 1772 C CA . ASP A 1 236 ? 20.440 -8.186 -25.082 1.00 97.25 236 ASP A CA 1
ATOM 1773 C C . ASP A 1 236 ? 20.013 -6.705 -25.207 1.00 97.25 236 ASP A C 1
ATOM 1775 O O . ASP A 1 236 ? 18.860 -6.454 -25.575 1.00 97.25 236 ASP A O 1
ATOM 1779 N N . PRO A 1 237 ? 20.900 -5.712 -24.986 1.00 97.69 237 PRO A N 1
ATOM 1780 C CA . PRO A 1 237 ? 20.536 -4.295 -25.073 1.00 97.69 237 PRO A CA 1
ATOM 1781 C C . PRO A 1 237 ? 19.909 -3.846 -26.406 1.00 97.69 237 PRO A C 1
ATOM 1783 O O . PRO A 1 237 ? 19.161 -2.870 -26.437 1.00 97.69 237 PRO A O 1
ATOM 1786 N N . SER A 1 238 ? 20.128 -4.572 -27.511 1.00 96.75 238 SER A N 1
ATOM 1787 C CA . SER A 1 238 ? 19.455 -4.314 -28.796 1.00 96.75 238 SER A CA 1
ATOM 1788 C C . SER A 1 238 ? 17.938 -4.566 -28.780 1.00 96.75 238 SER A C 1
ATOM 1790 O O . SER A 1 238 ? 17.222 -4.057 -29.652 1.00 96.75 238 SER A O 1
ATOM 1792 N N . GLU A 1 239 ? 17.426 -5.307 -27.790 1.00 97.31 239 GLU A N 1
ATOM 1793 C CA . GLU A 1 239 ? 15.993 -5.550 -27.566 1.00 97.31 239 GLU A CA 1
ATOM 1794 C C . GLU A 1 239 ? 15.245 -4.305 -27.077 1.00 97.31 239 GLU A C 1
ATOM 1796 O O . GLU A 1 239 ? 14.026 -4.223 -27.244 1.00 97.31 239 GLU A O 1
ATOM 1801 N N . CYS A 1 240 ? 15.967 -3.325 -26.534 1.00 97.31 240 CYS A N 1
ATOM 1802 C CA . CYS A 1 240 ? 15.410 -2.171 -25.839 1.00 97.31 240 CYS A CA 1
ATOM 1803 C C . CYS A 1 240 ? 15.450 -0.906 -26.709 1.00 97.31 240 CYS A C 1
ATOM 1805 O O . CYS A 1 240 ? 16.129 -0.875 -27.737 1.00 97.31 240 CYS A O 1
ATOM 1807 N N . PHE A 1 241 ? 14.641 0.101 -26.383 1.00 95.94 241 PHE A N 1
ATOM 1808 C CA . PHE A 1 241 ? 14.390 1.263 -27.249 1.00 95.94 241 PHE A CA 1
ATOM 1809 C C . PHE A 1 241 ? 15.269 2.471 -26.923 1.00 95.94 241 PHE A C 1
ATOM 1811 O O . PHE A 1 241 ? 15.559 3.247 -27.827 1.00 95.94 241 PHE A O 1
ATOM 1818 N N . THR A 1 242 ? 15.716 2.600 -25.674 1.00 92.56 242 THR A N 1
ATOM 1819 C CA . THR A 1 242 ? 16.547 3.716 -25.210 1.00 92.56 242 THR A CA 1
ATOM 1820 C C . THR A 1 242 ? 17.970 3.639 -25.763 1.00 92.56 242 THR A C 1
ATOM 1822 O O . THR A 1 242 ? 18.716 2.718 -25.438 1.00 92.56 242 THR A O 1
ATOM 1825 N N . GLU A 1 243 ? 18.376 4.626 -26.555 1.00 93.69 243 GLU A N 1
ATOM 1826 C CA . GLU A 1 243 ? 19.720 4.742 -27.133 1.00 93.69 243 GLU A CA 1
ATOM 1827 C C . GLU A 1 243 ? 20.723 5.412 -26.170 1.00 93.69 243 GLU A C 1
ATOM 1829 O O . GLU A 1 243 ? 20.357 6.088 -25.202 1.00 93.69 243 GLU A O 1
ATOM 1834 N N . ILE A 1 244 ? 22.022 5.253 -26.447 1.00 94.38 244 ILE A N 1
ATOM 1835 C CA . ILE A 1 244 ? 23.086 5.934 -25.695 1.00 94.38 244 ILE A CA 1
ATOM 183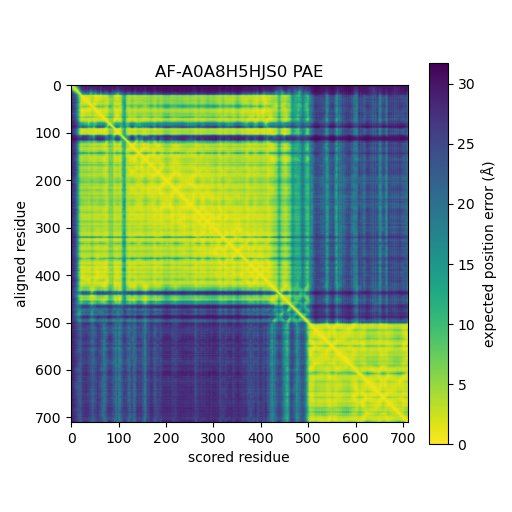6 C C . ILE A 1 244 ? 22.938 7.452 -25.851 1.00 94.38 244 ILE A C 1
ATOM 1838 O O . ILE A 1 244 ? 22.763 7.967 -26.954 1.00 94.38 244 ILE A O 1
ATOM 1842 N N . GLY A 1 245 ? 23.021 8.171 -24.732 1.00 91.12 245 GLY A N 1
ATOM 1843 C CA . GLY A 1 245 ? 22.787 9.613 -24.655 1.00 91.12 245 GLY A CA 1
ATOM 1844 C C . GLY A 1 245 ? 21.331 10.004 -24.373 1.00 91.12 245 GLY A C 1
ATOM 1845 O O . GLY A 1 245 ? 21.097 11.149 -23.996 1.00 91.12 245 GLY A O 1
ATOM 1846 N N . GLN A 1 246 ? 20.362 9.082 -24.482 1.00 90.62 246 GLN A N 1
ATOM 1847 C CA . GLN A 1 246 ? 18.990 9.312 -23.997 1.00 90.62 246 GLN A CA 1
ATOM 1848 C C . GLN A 1 246 ? 18.867 9.037 -22.491 1.00 90.62 246 GLN A C 1
ATOM 1850 O O . GLN A 1 246 ? 18.224 9.801 -21.776 1.00 90.62 246 GLN A O 1
ATOM 1855 N N . ALA A 1 247 ? 19.514 7.974 -22.006 1.00 91.25 247 ALA A N 1
ATOM 1856 C CA . ALA A 1 247 ? 19.589 7.620 -20.590 1.00 91.25 247 ALA A CA 1
ATOM 1857 C C . ALA A 1 247 ? 21.027 7.196 -20.243 1.00 91.25 247 ALA A C 1
ATOM 1859 O O . ALA A 1 247 ? 21.350 6.012 -20.184 1.00 91.25 247 ALA A O 1
ATOM 1860 N N . GLY A 1 248 ? 21.907 8.188 -20.095 1.00 93.44 248 GLY A N 1
ATOM 1861 C CA . GLY A 1 248 ? 23.339 7.999 -19.851 1.00 93.44 248 GLY A CA 1
ATOM 1862 C C . GLY A 1 248 ? 24.180 7.846 -21.126 1.00 93.44 248 GLY A C 1
ATOM 1863 O O . GLY A 1 248 ? 23.766 7.247 -22.121 1.00 93.44 248 GLY A O 1
ATOM 1864 N N . ASN A 1 249 ? 25.388 8.410 -21.108 1.00 95.00 249 ASN A N 1
ATOM 1865 C CA . ASN A 1 249 ? 26.324 8.482 -22.238 1.00 95.00 249 ASN A CA 1
ATOM 1866 C C . ASN A 1 249 ? 27.240 7.249 -22.378 1.00 95.00 249 ASN A C 1
ATOM 1868 O O . ASN A 1 249 ? 28.142 7.228 -23.219 1.00 95.00 249 ASN A O 1
ATOM 1872 N N . GLY A 1 250 ? 27.033 6.213 -21.562 1.00 95.88 250 GLY A N 1
ATOM 1873 C CA . GLY A 1 250 ? 27.808 4.975 -21.625 1.00 95.88 250 GLY A CA 1
ATOM 1874 C C . GLY A 1 250 ? 29.214 5.090 -21.030 1.00 95.88 250 GLY A C 1
ATOM 1875 O O . GLY A 1 250 ? 30.117 4.362 -21.445 1.00 95.88 250 GLY A O 1
ATOM 1876 N N . THR A 1 251 ? 29.432 6.021 -20.097 1.00 95.56 251 THR A N 1
ATOM 1877 C CA . THR A 1 251 ? 30.724 6.251 -19.421 1.00 95.56 251 THR A CA 1
ATOM 1878 C C . THR A 1 251 ? 30.677 5.776 -17.965 1.00 95.56 251 THR A C 1
ATOM 1880 O O . THR A 1 251 ? 29.602 5.487 -17.459 1.00 95.56 251 THR A O 1
ATOM 1883 N N . ALA A 1 252 ? 31.815 5.685 -17.269 1.00 92.88 252 ALA A N 1
ATOM 1884 C CA . ALA A 1 252 ? 31.843 5.176 -15.890 1.00 92.88 252 ALA A CA 1
ATOM 1885 C C . ALA A 1 252 ? 31.010 6.019 -14.903 1.00 92.88 252 ALA A C 1
ATOM 1887 O O . ALA A 1 252 ? 30.361 5.458 -14.026 1.00 92.88 252 ALA A O 1
ATOM 1888 N N . ASP A 1 253 ? 31.013 7.343 -15.080 1.00 91.38 253 ASP A N 1
ATOM 1889 C CA . ASP A 1 253 ? 30.293 8.297 -14.223 1.00 91.38 253 ASP A CA 1
ATOM 1890 C C . ASP A 1 253 ? 28.852 8.566 -14.709 1.00 91.38 253 ASP A C 1
ATOM 1892 O O . ASP A 1 253 ? 28.079 9.234 -14.029 1.00 91.38 253 ASP A O 1
ATOM 1896 N N . ASP A 1 254 ? 28.501 8.071 -15.901 1.00 93.62 254 ASP A N 1
ATOM 1897 C CA . ASP A 1 254 ? 27.194 8.237 -16.552 1.00 93.62 254 ASP A CA 1
ATOM 1898 C C . ASP A 1 254 ? 26.918 7.009 -17.453 1.00 93.62 254 ASP A C 1
ATOM 1900 O O . ASP A 1 254 ? 27.049 7.085 -18.687 1.00 93.62 254 ASP A O 1
ATOM 1904 N N . PRO A 1 255 ? 26.676 5.830 -16.843 1.00 96.00 255 PRO A N 1
ATOM 1905 C CA . PRO A 1 255 ? 26.493 4.565 -17.550 1.00 96.00 255 PRO A CA 1
ATOM 1906 C C . PRO A 1 255 ? 25.168 4.542 -18.315 1.00 96.00 255 PRO A C 1
ATOM 1908 O O . PRO A 1 255 ? 24.187 5.154 -17.907 1.00 96.00 255 PRO A O 1
ATOM 1911 N N . TRP A 1 256 ? 25.130 3.816 -19.432 1.00 97.69 256 TRP A N 1
ATOM 1912 C CA . TRP A 1 256 ? 23.914 3.689 -20.239 1.00 97.69 256 TRP A CA 1
ATOM 1913 C C . TRP A 1 256 ? 22.878 2.787 -19.556 1.00 97.69 256 TRP A C 1
ATOM 1915 O O . TRP A 1 256 ? 23.119 1.604 -19.312 1.00 97.69 256 TRP A O 1
ATOM 1925 N N . ASP A 1 257 ? 21.706 3.339 -19.275 1.00 97.12 257 ASP A N 1
ATOM 1926 C CA . ASP A 1 257 ? 20.559 2.623 -18.734 1.00 97.12 257 ASP A CA 1
ATOM 1927 C C . ASP A 1 257 ? 19.697 2.053 -19.869 1.00 97.12 257 ASP A C 1
ATOM 1929 O O . ASP A 1 257 ? 18.754 2.685 -20.354 1.00 97.12 257 ASP A O 1
ATOM 1933 N N . TYR A 1 258 ? 20.039 0.850 -20.329 1.00 97.75 258 TYR A N 1
ATOM 1934 C CA . TYR A 1 258 ? 19.331 0.202 -21.436 1.00 97.75 258 TYR A CA 1
ATOM 1935 C C . TYR A 1 258 ? 18.023 -0.490 -21.007 1.00 97.75 258 TYR A C 1
ATOM 1937 O O . TYR A 1 258 ? 17.153 -0.702 -21.852 1.00 97.75 258 TYR A O 1
ATOM 1945 N N . PHE A 1 259 ? 17.879 -0.857 -19.725 1.00 98.19 259 PHE A N 1
ATOM 1946 C CA . PHE A 1 259 ? 16.815 -1.752 -19.244 1.00 98.19 259 PHE A CA 1
ATOM 1947 C C . PHE A 1 259 ? 15.818 -1.076 -18.298 1.00 98.19 259 PHE A C 1
ATOM 1949 O O . PHE A 1 259 ? 14.614 -1.231 -18.503 1.00 98.19 259 PHE A O 1
ATOM 1956 N N . HIS A 1 260 ? 16.282 -0.318 -17.302 1.00 97.94 260 HIS A N 1
ATOM 1957 C CA . HIS A 1 260 ? 15.454 0.399 -16.328 1.00 97.94 260 HIS A CA 1
ATOM 1958 C C . HIS A 1 260 ? 14.330 -0.449 -15.695 1.00 97.94 260 HIS A C 1
ATOM 1960 O O . HIS A 1 260 ? 13.155 -0.379 -16.081 1.00 97.94 260 HIS A O 1
ATOM 1966 N N . ILE A 1 261 ? 14.707 -1.293 -14.731 1.00 98.31 261 ILE A N 1
ATOM 1967 C CA . ILE A 1 261 ? 13.788 -2.136 -13.958 1.00 98.31 261 ILE A CA 1
ATOM 1968 C C . ILE A 1 261 ? 12.963 -1.308 -12.956 1.00 98.31 261 ILE A C 1
ATOM 1970 O O . ILE A 1 261 ? 13.524 -0.660 -12.076 1.00 98.31 261 ILE A O 1
ATOM 1974 N N . ASN A 1 262 ? 11.629 -1.330 -13.064 1.00 97.06 262 ASN A N 1
ATOM 1975 C CA . ASN A 1 262 ? 10.765 -0.428 -12.277 1.00 97.06 262 ASN A CA 1
ATOM 1976 C C . ASN A 1 262 ? 9.622 -1.092 -11.486 1.00 97.06 262 ASN A C 1
ATOM 1978 O O . ASN A 1 262 ? 8.912 -0.418 -10.733 1.00 97.06 262 ASN A O 1
ATOM 1982 N N . SER A 1 263 ? 9.432 -2.405 -11.624 1.00 97.69 263 SER A N 1
ATOM 1983 C CA . SER A 1 263 ? 8.608 -3.198 -10.706 1.00 97.69 263 SER A CA 1
ATOM 1984 C C . SER A 1 263 ? 8.933 -4.683 -10.815 1.00 97.69 263 SER A C 1
ATOM 1986 O O . SER A 1 263 ? 9.122 -5.187 -11.924 1.00 97.69 263 SER A O 1
ATOM 1988 N N . ILE A 1 264 ? 8.900 -5.385 -9.684 1.00 97.88 264 ILE A N 1
ATOM 1989 C CA . ILE A 1 264 ? 9.009 -6.849 -9.596 1.00 97.88 264 ILE A CA 1
ATOM 1990 C C . ILE A 1 264 ? 7.814 -7.442 -8.842 1.00 97.88 264 ILE A C 1
ATOM 1992 O O . ILE A 1 264 ? 7.156 -6.730 -8.081 1.00 97.88 264 ILE A O 1
ATOM 1996 N N . GLN A 1 265 ? 7.527 -8.724 -9.058 1.00 96.75 265 GLN A N 1
ATOM 1997 C CA . GLN A 1 265 ? 6.552 -9.511 -8.296 1.00 96.75 265 GLN A CA 1
ATOM 1998 C C . GLN A 1 265 ? 6.961 -10.989 -8.330 1.00 96.75 265 GLN A C 1
ATOM 2000 O O . GLN A 1 265 ? 7.065 -11.554 -9.414 1.00 96.75 265 GLN A O 1
ATOM 2005 N N . LYS A 1 266 ? 7.157 -11.622 -7.169 1.00 95.94 266 LYS A N 1
ATOM 2006 C CA . LYS A 1 266 ? 7.273 -13.086 -7.047 1.00 95.94 266 LYS A CA 1
ATOM 2007 C C . LYS A 1 266 ? 5.856 -13.676 -6.994 1.00 95.94 266 LYS A C 1
ATOM 2009 O O . LYS A 1 266 ? 4.998 -13.120 -6.312 1.00 95.94 266 LYS A O 1
ATOM 2014 N N . LEU A 1 267 ? 5.605 -14.738 -7.752 1.00 94.06 267 LEU A N 1
ATOM 2015 C CA . LEU A 1 267 ? 4.327 -15.451 -7.823 1.00 94.06 267 LEU A CA 1
ATOM 2016 C C . LEU A 1 267 ? 4.342 -16.689 -6.910 1.00 94.06 267 LEU A C 1
ATOM 2018 O O . LEU A 1 267 ? 5.409 -17.153 -6.507 1.00 94.06 267 LEU A O 1
ATOM 2022 N N . ASP A 1 268 ? 3.166 -17.256 -6.630 1.00 91.25 268 ASP A N 1
ATOM 2023 C CA . ASP A 1 268 ? 2.991 -18.425 -5.746 1.00 91.25 268 ASP A CA 1
ATOM 2024 C C . ASP A 1 268 ? 3.723 -19.693 -6.234 1.00 91.25 268 ASP A C 1
ATOM 2026 O O . ASP A 1 268 ? 4.043 -20.580 -5.444 1.00 91.25 268 ASP A O 1
ATOM 2030 N N . ASP A 1 269 ? 3.998 -19.795 -7.538 1.00 92.38 269 ASP A N 1
ATOM 2031 C CA . ASP A 1 269 ? 4.786 -20.877 -8.148 1.00 92.38 269 ASP A CA 1
ATOM 2032 C C . ASP A 1 269 ? 6.307 -20.606 -8.145 1.00 92.38 269 ASP A C 1
ATOM 2034 O O . ASP A 1 269 ? 7.097 -21.426 -8.620 1.00 92.38 269 ASP A O 1
ATOM 2038 N N . GLY A 1 270 ? 6.721 -19.464 -7.589 1.00 94.56 270 GLY A N 1
ATOM 2039 C CA . GLY A 1 270 ? 8.098 -18.993 -7.512 1.00 94.56 270 GLY A CA 1
ATOM 2040 C C . GLY A 1 270 ? 8.610 -18.286 -8.769 1.00 94.56 270 GLY A C 1
ATOM 2041 O O . GLY A 1 270 ? 9.742 -17.799 -8.742 1.00 94.56 270 GLY A O 1
ATOM 2042 N N . ASN A 1 271 ? 7.830 -18.205 -9.855 1.00 96.88 271 ASN A N 1
ATOM 2043 C CA . ASN A 1 271 ? 8.188 -17.375 -11.005 1.00 96.88 271 ASN A CA 1
ATOM 2044 C C . ASN A 1 271 ? 8.212 -15.890 -10.598 1.00 96.88 271 ASN A C 1
ATOM 2046 O O . ASN A 1 271 ? 7.513 -15.472 -9.673 1.00 96.88 271 ASN A O 1
ATOM 2050 N N . ILE A 1 272 ? 8.998 -15.068 -11.293 1.00 97.94 272 ILE A N 1
ATOM 2051 C CA . ILE A 1 272 ? 9.118 -13.632 -11.013 1.00 97.94 272 ILE A CA 1
ATOM 2052 C C . ILE A 1 272 ? 8.734 -12.839 -12.263 1.00 97.94 272 ILE A C 1
ATOM 2054 O O . ILE A 1 272 ? 9.301 -13.031 -13.339 1.00 97.94 272 ILE A O 1
ATOM 2058 N N . VAL A 1 273 ? 7.778 -11.923 -12.113 1.00 98.06 273 VAL A N 1
ATOM 2059 C CA . VAL A 1 273 ? 7.405 -10.934 -13.129 1.00 98.06 273 VAL A CA 1
ATOM 2060 C C . VAL A 1 273 ? 8.274 -9.693 -12.950 1.00 98.06 273 VAL A C 1
ATOM 2062 O O . VAL A 1 273 ? 8.371 -9.156 -11.848 1.00 98.06 273 VAL A O 1
ATOM 2065 N N . ILE A 1 274 ? 8.877 -9.215 -14.036 1.00 98.69 274 ILE A N 1
ATOM 2066 C CA . ILE A 1 274 ? 9.762 -8.045 -14.070 1.00 98.69 274 ILE A CA 1
ATOM 2067 C C . ILE A 1 274 ? 9.245 -7.047 -15.108 1.00 98.69 274 ILE A C 1
ATOM 2069 O O . ILE A 1 274 ? 8.987 -7.428 -16.246 1.00 98.69 274 ILE A O 1
ATOM 2073 N N . SER A 1 275 ? 9.144 -5.764 -14.751 1.00 98.69 275 SER A N 1
ATOM 2074 C CA . SER A 1 275 ? 8.863 -4.671 -15.692 1.00 98.69 275 SER A CA 1
ATOM 2075 C C . SER A 1 275 ? 10.128 -3.896 -16.044 1.00 98.69 275 SER A C 1
ATOM 2077 O O . SER A 1 275 ? 10.851 -3.442 -15.157 1.00 98.69 275 SER A O 1
ATOM 2079 N N . SER A 1 276 ? 10.351 -3.703 -17.345 1.00 98.50 276 SER A N 1
ATOM 2080 C CA . SER A 1 276 ? 11.396 -2.846 -17.904 1.00 98.50 276 SER A CA 1
ATOM 2081 C C . SER A 1 276 ? 10.778 -1.642 -18.603 1.00 98.50 276 SER A C 1
ATOM 2083 O O . SER A 1 276 ? 10.072 -1.792 -19.611 1.00 98.50 276 SER A O 1
ATOM 2085 N N . ARG A 1 277 ? 11.100 -0.440 -18.118 1.00 97.88 277 ARG A N 1
ATOM 2086 C CA . ARG A 1 277 ? 10.653 0.817 -18.726 1.00 97.88 277 ARG A CA 1
ATOM 2087 C C . ARG A 1 277 ? 11.235 0.993 -20.126 1.00 97.88 277 ARG A C 1
ATOM 2089 O O . ARG A 1 277 ? 10.518 1.420 -21.021 1.00 97.88 277 ARG A O 1
ATOM 2096 N N . HIS A 1 278 ? 12.516 0.673 -20.323 1.00 97.56 278 HIS A N 1
ATOM 2097 C CA . HIS A 1 278 ? 13.264 1.006 -21.545 1.00 97.56 278 HIS A CA 1
ATOM 2098 C C . HIS A 1 278 ? 13.171 -0.053 -22.652 1.00 97.56 278 HIS A C 1
ATOM 2100 O O . HIS A 1 278 ? 13.438 0.244 -23.816 1.00 97.56 278 HIS A O 1
ATOM 2106 N N . CYS A 1 279 ? 12.727 -1.271 -22.333 1.00 98.31 279 CYS A N 1
ATOM 2107 C CA . CYS A 1 279 ? 12.463 -2.316 -23.325 1.00 98.31 279 CYS A CA 1
ATOM 2108 C C . CYS A 1 279 ? 10.972 -2.437 -23.699 1.00 98.31 279 CYS A C 1
ATOM 2110 O O . CYS A 1 279 ? 10.630 -3.257 -24.550 1.00 98.31 279 CYS A O 1
ATOM 2112 N N . HIS A 1 280 ? 10.098 -1.615 -23.098 1.00 98.12 280 HIS A N 1
ATOM 2113 C CA . HIS A 1 280 ? 8.636 -1.605 -23.292 1.00 98.12 280 HIS A CA 1
ATOM 2114 C C . HIS A 1 280 ? 8.005 -2.988 -23.049 1.00 98.12 280 HIS A C 1
ATOM 2116 O O . HIS A 1 280 ? 7.144 -3.435 -23.813 1.00 98.12 280 HIS A O 1
ATOM 2122 N N . ALA A 1 281 ? 8.511 -3.711 -22.046 1.00 98.62 281 ALA A N 1
ATOM 2123 C CA . ALA A 1 281 ? 8.233 -5.129 -21.871 1.00 98.62 281 ALA A CA 1
ATOM 2124 C C . ALA A 1 281 ? 8.125 -5.543 -20.402 1.00 98.62 281 ALA A C 1
ATOM 2126 O O . ALA A 1 281 ? 8.860 -5.059 -19.536 1.00 98.62 281 ALA A O 1
ATOM 2127 N N . LEU A 1 282 ? 7.244 -6.514 -20.170 1.00 98.81 282 LEU A N 1
ATOM 2128 C CA . LEU A 1 282 ? 7.246 -7.368 -18.993 1.00 98.81 282 LEU A CA 1
ATOM 2129 C C . LEU A 1 282 ? 7.923 -8.702 -19.333 1.00 98.81 282 LEU A C 1
ATOM 2131 O O . LEU A 1 282 ? 7.762 -9.227 -20.438 1.00 98.81 282 LEU A O 1
ATOM 2135 N N . TYR A 1 283 ? 8.633 -9.270 -18.371 1.00 98.75 283 TYR A N 1
ATOM 2136 C CA . TYR A 1 283 ? 9.312 -10.558 -18.474 1.00 98.75 283 TYR A CA 1
ATOM 2137 C C . TYR A 1 283 ? 8.812 -11.478 -17.366 1.00 98.75 283 TYR A C 1
ATOM 2139 O O . TYR A 1 283 ? 8.650 -11.019 -16.236 1.00 98.75 283 TYR A O 1
ATOM 2147 N N . LEU A 1 284 ? 8.620 -12.761 -17.669 1.00 98.38 284 LEU A N 1
ATOM 2148 C CA . LEU A 1 284 ? 8.453 -13.800 -16.652 1.00 98.38 284 LEU A CA 1
ATOM 2149 C C . LEU A 1 284 ? 9.722 -14.645 -16.610 1.00 98.38 284 LEU A C 1
ATOM 2151 O O . LEU A 1 284 ? 10.089 -15.254 -17.617 1.00 98.38 284 LEU A O 1
ATOM 2155 N N . ILE A 1 285 ? 10.385 -14.684 -15.458 1.00 98.25 285 ILE A N 1
ATOM 2156 C CA . ILE A 1 285 ? 11.535 -15.555 -15.211 1.00 98.25 285 ILE A CA 1
ATOM 2157 C C . ILE A 1 285 ? 11.144 -16.679 -14.253 1.00 98.25 285 ILE A C 1
ATOM 2159 O O . ILE A 1 285 ? 10.302 -16.508 -13.373 1.00 98.25 285 ILE A O 1
ATOM 2163 N N . SER A 1 286 ? 11.763 -17.835 -14.442 1.00 98.00 286 SER A N 1
ATOM 2164 C CA . SER A 1 286 ? 11.609 -19.006 -13.578 1.00 98.00 286 SER A CA 1
ATOM 2165 C C . SER A 1 286 ? 12.345 -18.847 -12.237 1.00 98.00 286 SER A C 1
ATOM 2167 O O . SER A 1 286 ? 13.247 -18.009 -12.141 1.00 98.00 286 SER A O 1
ATOM 2169 N N . PRO A 1 287 ? 12.068 -19.696 -11.223 1.00 96.75 287 PRO A N 1
ATOM 2170 C CA . PRO A 1 287 ? 12.839 -19.725 -9.976 1.00 96.75 287 PRO A CA 1
ATOM 2171 C C . PRO A 1 287 ? 14.349 -19.969 -10.157 1.00 96.75 287 PRO A C 1
ATOM 2173 O O . PRO A 1 287 ? 15.132 -19.648 -9.268 1.00 96.75 287 PRO A O 1
ATOM 2176 N N . SER A 1 288 ? 14.780 -20.555 -11.283 1.00 96.19 288 SER A N 1
ATOM 2177 C CA . SER A 1 288 ? 16.198 -20.730 -11.632 1.00 96.19 288 SER A CA 1
ATOM 2178 C C . SER A 1 288 ? 16.821 -19.513 -12.328 1.00 96.19 288 SER A C 1
ATOM 2180 O O . SER A 1 288 ? 18.028 -19.504 -12.551 1.00 96.19 288 SER A O 1
ATOM 2182 N N . GLY A 1 289 ? 16.030 -18.486 -12.652 1.00 96.50 289 GLY A N 1
ATOM 2183 C CA . GLY A 1 289 ? 16.458 -17.289 -13.380 1.00 96.50 289 GLY A CA 1
ATOM 2184 C C . GLY A 1 289 ? 16.361 -17.396 -14.907 1.00 96.50 289 GLY A C 1
ATOM 2185 O O . GLY A 1 289 ? 16.599 -16.406 -15.600 1.00 96.50 289 GLY A O 1
ATOM 2186 N N . ASP A 1 290 ? 15.973 -18.557 -15.446 1.00 98.12 290 ASP A N 1
ATOM 2187 C CA . ASP A 1 290 ? 15.759 -18.738 -16.884 1.00 98.12 290 ASP A CA 1
ATOM 2188 C C . ASP A 1 290 ? 14.527 -17.951 -17.349 1.00 98.12 290 ASP A C 1
ATOM 2190 O O . ASP A 1 290 ? 13.461 -18.031 -16.731 1.00 98.12 290 ASP A O 1
ATOM 2194 N N . LEU A 1 291 ? 14.660 -17.220 -18.457 1.00 98.25 291 LEU A N 1
ATOM 2195 C CA . LEU A 1 291 ? 13.596 -16.394 -19.025 1.00 98.25 291 LEU A CA 1
ATOM 2196 C C . LEU A 1 291 ? 12.548 -17.239 -19.771 1.00 98.25 291 LEU A C 1
ATOM 2198 O O . LEU A 1 291 ? 12.859 -17.881 -20.774 1.00 98.25 291 LEU A O 1
ATOM 2202 N N . ILE A 1 292 ? 11.295 -17.195 -19.306 1.00 98.06 292 ILE A N 1
ATOM 2203 C CA . ILE A 1 292 ? 10.169 -17.971 -19.849 1.00 98.06 292 ILE A CA 1
ATOM 2204 C C . ILE A 1 292 ? 9.543 -17.248 -21.050 1.00 98.06 292 ILE A C 1
ATOM 2206 O O . ILE A 1 292 ? 9.466 -17.815 -22.142 1.00 98.06 292 ILE A O 1
ATOM 2210 N N . TRP A 1 293 ? 9.109 -15.994 -20.877 1.00 98.12 293 TRP A N 1
ATOM 2211 C CA . TRP A 1 293 ? 8.491 -15.207 -21.953 1.00 98.12 293 TRP A CA 1
ATOM 2212 C C . TRP A 1 293 ? 8.699 -13.691 -21.816 1.00 98.12 293 TRP A C 1
ATOM 2214 O O . TRP A 1 293 ? 9.073 -13.178 -20.762 1.00 98.12 293 TRP A O 1
ATOM 2224 N N . ARG A 1 294 ? 8.428 -12.972 -22.915 1.00 98.56 294 ARG A N 1
ATOM 2225 C CA . ARG A 1 294 ? 8.445 -11.506 -23.068 1.00 98.56 294 ARG A CA 1
ATOM 2226 C C . ARG A 1 294 ? 7.071 -10.988 -23.516 1.00 98.56 294 ARG A C 1
ATOM 2228 O O . ARG A 1 294 ? 6.624 -11.303 -24.622 1.00 98.56 294 ARG A O 1
ATOM 2235 N N . MET A 1 295 ? 6.416 -10.149 -22.724 1.00 98.56 295 MET A N 1
ATOM 2236 C CA . MET A 1 295 ? 5.148 -9.495 -23.065 1.00 98.56 295 MET A CA 1
ATOM 2237 C C . MET A 1 295 ? 5.400 -8.012 -23.360 1.00 98.56 295 MET A C 1
ATOM 2239 O O . MET A 1 295 ? 5.752 -7.254 -22.464 1.00 98.56 295 MET A O 1
ATOM 2243 N N . GLY A 1 296 ? 5.233 -7.602 -24.618 1.00 98.25 296 GLY A N 1
ATOM 2244 C CA . GLY A 1 296 ? 5.702 -6.308 -25.119 1.00 98.25 296 GLY A CA 1
ATOM 2245 C C . GLY A 1 296 ? 7.143 -6.354 -25.650 1.00 98.25 296 GLY A C 1
ATOM 2246 O O . GLY A 1 296 ? 7.773 -7.412 -25.729 1.00 98.25 296 GLY A O 1
ATOM 2247 N N . GLY A 1 297 ? 7.651 -5.190 -26.047 1.00 97.25 297 GLY A N 1
ATOM 2248 C CA . GLY A 1 297 ? 9.004 -5.004 -26.575 1.00 97.25 297 GLY A CA 1
ATOM 2249 C C . GLY A 1 297 ? 9.271 -5.565 -27.980 1.00 97.25 297 GLY A C 1
ATOM 2250 O O . GLY A 1 297 ? 8.403 -6.142 -28.639 1.00 97.25 297 GLY A O 1
ATOM 2251 N N . LYS A 1 298 ? 10.517 -5.408 -28.459 1.00 97.69 298 LYS A N 1
ATOM 2252 C CA . LYS A 1 298 ? 10.937 -5.807 -29.823 1.00 97.69 298 LYS A CA 1
ATOM 2253 C C . LYS A 1 298 ? 10.887 -7.318 -30.088 1.00 97.69 298 LYS A C 1
ATOM 2255 O O . LYS A 1 298 ? 10.847 -7.727 -31.247 1.00 97.69 298 LYS A O 1
ATOM 2260 N N . LYS A 1 299 ? 10.926 -8.145 -29.037 1.00 97.31 299 LYS A N 1
ATOM 2261 C CA . LYS A 1 299 ? 10.928 -9.619 -29.107 1.00 97.31 299 LYS A CA 1
ATOM 2262 C C . LYS A 1 299 ? 9.743 -10.245 -28.357 1.00 97.31 299 LYS A C 1
ATOM 2264 O O . LYS A 1 299 ? 9.908 -11.299 -27.746 1.00 97.31 299 LYS A O 1
ATOM 2269 N N . SER A 1 300 ? 8.567 -9.609 -28.356 1.00 98.31 300 SER A N 1
ATOM 2270 C CA . SER A 1 300 ? 7.422 -10.174 -27.635 1.00 98.31 300 SER A CA 1
ATOM 2271 C C . SER A 1 300 ? 7.043 -11.569 -28.138 1.00 98.31 300 SER A C 1
ATOM 2273 O O . SER A 1 300 ? 6.971 -11.814 -29.342 1.00 98.31 300 SER A O 1
ATOM 2275 N N . ASN A 1 301 ? 6.737 -12.464 -27.201 1.00 98.50 301 ASN A N 1
ATOM 2276 C CA . ASN A 1 301 ? 6.047 -13.717 -27.475 1.00 98.50 301 ASN A CA 1
ATOM 2277 C C . ASN A 1 301 ? 4.549 -13.499 -27.736 1.00 98.50 301 ASN A C 1
ATOM 2279 O O . ASN A 1 301 ? 3.932 -14.326 -28.403 1.00 98.50 301 ASN A O 1
ATOM 2283 N N . PHE A 1 302 ? 3.975 -12.405 -27.222 1.00 98.56 302 PHE A N 1
ATOM 2284 C CA . PHE A 1 302 ? 2.537 -12.169 -27.192 1.00 98.56 302 PHE A CA 1
ATOM 2285 C C . PHE A 1 302 ? 2.034 -11.330 -28.370 1.00 98.56 302 PHE A C 1
ATOM 2287 O O . PHE A 1 302 ? 2.660 -10.366 -28.810 1.00 98.56 302 PHE A O 1
ATOM 2294 N N . THR A 1 303 ? 0.831 -11.663 -28.828 1.00 98.31 303 THR A N 1
ATOM 2295 C CA . THR A 1 303 ? 0.033 -10.841 -29.743 1.00 98.31 303 THR A CA 1
ATOM 2296 C C . THR A 1 303 ? -0.940 -9.966 -28.956 1.00 98.31 303 THR A C 1
ATOM 2298 O O . THR A 1 303 ? -1.578 -10.427 -28.013 1.00 98.31 303 THR A O 1
ATOM 2301 N N . PHE A 1 304 ? -1.070 -8.695 -29.333 1.00 98.44 304 PHE A N 1
ATOM 2302 C CA . PHE A 1 304 ? -1.883 -7.726 -28.597 1.00 98.44 304 PHE A CA 1
ATOM 2303 C C . PHE A 1 304 ? -3.164 -7.367 -29.355 1.00 98.44 304 PHE A C 1
ATOM 2305 O O . PHE A 1 304 ? -3.136 -7.006 -30.534 1.00 98.44 304 PHE A O 1
ATOM 2312 N N . GLY A 1 305 ? -4.295 -7.444 -28.657 1.00 98.19 305 GLY A N 1
ATOM 2313 C CA . GLY A 1 305 ? -5.581 -6.941 -29.123 1.00 98.19 305 GLY A CA 1
ATOM 2314 C C . GLY A 1 305 ? -5.668 -5.405 -29.100 1.00 98.19 305 GLY A C 1
ATOM 2315 O O . GLY A 1 305 ? -4.806 -4.729 -28.530 1.00 98.19 305 GLY A O 1
ATOM 2316 N N . PRO A 1 306 ? -6.726 -4.822 -29.696 1.00 97.62 306 PRO A N 1
ATOM 2317 C CA . PRO A 1 306 ? -6.931 -3.375 -29.705 1.00 97.62 306 PRO A CA 1
ATOM 2318 C C . PRO A 1 306 ? -6.904 -2.774 -28.292 1.00 97.62 306 PRO A C 1
ATOM 2320 O O . PRO A 1 306 ? -7.591 -3.257 -27.396 1.00 97.62 306 PRO A O 1
ATOM 2323 N N . GLY A 1 307 ? -6.107 -1.718 -28.100 1.00 96.00 307 GLY A N 1
ATOM 2324 C CA . GLY A 1 307 ? -5.982 -1.013 -26.817 1.00 96.00 307 GLY A CA 1
ATOM 2325 C C . GLY A 1 307 ? -5.188 -1.741 -25.723 1.00 96.00 307 GLY A C 1
ATOM 2326 O O . GLY A 1 307 ? -5.101 -1.217 -24.621 1.00 96.00 307 GLY A O 1
ATOM 2327 N N . ALA A 1 308 ? -4.609 -2.917 -25.995 1.00 97.94 308 ALA A N 1
ATOM 2328 C CA . ALA A 1 308 ? -3.839 -3.678 -25.004 1.00 97.94 308 ALA A CA 1
ATOM 2329 C C . ALA A 1 308 ? -2.337 -3.319 -24.952 1.00 97.94 308 ALA A C 1
ATOM 2331 O O . ALA A 1 308 ? -1.655 -3.707 -24.006 1.00 97.94 308 ALA A O 1
ATOM 2332 N N . ASN A 1 309 ? -1.812 -2.626 -25.970 1.00 97.31 309 ASN A N 1
ATOM 2333 C CA . ASN A 1 309 ? -0.406 -2.209 -26.029 1.00 97.31 309 ASN A CA 1
ATOM 2334 C C . ASN A 1 309 ? -0.066 -1.190 -24.930 1.00 97.31 309 ASN A C 1
ATOM 2336 O O . ASN A 1 309 ? -0.887 -0.338 -24.592 1.00 97.31 309 ASN A O 1
ATOM 2340 N N . PHE A 1 310 ? 1.186 -1.213 -24.477 1.00 98.06 310 PHE A N 1
ATOM 2341 C CA . PHE A 1 310 ? 1.771 -0.239 -23.557 1.00 98.06 310 PHE A CA 1
ATOM 2342 C C . PHE A 1 310 ? 3.225 0.073 -23.945 1.00 98.06 310 PHE A C 1
ATOM 2344 O O . PHE A 1 310 ? 3.885 -0.749 -24.583 1.00 98.06 310 PHE A O 1
ATOM 2351 N N . THR A 1 311 ? 3.725 1.247 -23.556 1.00 97.94 311 THR A N 1
ATOM 2352 C CA . THR A 1 311 ? 5.143 1.635 -23.659 1.00 97.94 311 THR A CA 1
ATOM 2353 C C . THR A 1 311 ? 5.565 2.445 -22.431 1.00 97.94 311 THR A C 1
ATOM 2355 O O . THR A 1 311 ? 4.727 3.038 -21.744 1.00 97.94 311 THR A O 1
ATOM 2358 N N . TRP A 1 312 ? 6.869 2.449 -22.129 1.00 97.56 312 TRP A N 1
ATOM 2359 C CA . TRP A 1 312 ? 7.460 3.157 -20.979 1.00 97.56 312 TRP A CA 1
ATOM 2360 C C . TRP A 1 312 ? 6.829 2.812 -19.615 1.00 97.56 312 TRP A C 1
ATOM 2362 O O . TRP A 1 312 ? 6.859 3.624 -18.691 1.00 97.56 312 TRP A O 1
ATOM 2372 N N . GLN A 1 313 ? 6.228 1.625 -19.503 1.00 98.19 313 GLN A N 1
ATOM 2373 C CA . GLN A 1 313 ? 5.241 1.282 -18.480 1.00 98.19 313 GLN A CA 1
ATOM 2374 C C . GLN A 1 313 ? 5.828 1.074 -17.079 1.00 98.19 313 GLN A C 1
ATOM 2376 O O . GLN A 1 313 ? 6.975 0.652 -16.943 1.00 98.19 313 GLN A O 1
ATOM 2381 N N . HIS A 1 314 ? 5.007 1.282 -16.048 1.00 98.31 314 HIS A N 1
ATOM 2382 C CA . HIS A 1 314 ? 5.317 1.029 -14.636 1.00 98.31 314 HIS A CA 1
ATOM 2383 C C . HIS A 1 314 ? 4.315 0.058 -13.991 1.00 98.31 314 HIS A C 1
ATOM 2385 O O . HIS A 1 314 ? 3.223 -0.185 -14.508 1.00 98.31 314 HIS A O 1
ATOM 2391 N N . HIS A 1 315 ? 4.690 -0.470 -12.821 1.00 97.81 315 HIS A N 1
ATOM 2392 C CA . HIS A 1 315 ? 3.818 -1.229 -11.915 1.00 97.81 315 HIS A CA 1
ATOM 2393 C C . HIS A 1 315 ? 3.040 -2.370 -12.596 1.00 97.81 315 HIS A C 1
ATOM 2395 O O . HIS A 1 315 ? 1.813 -2.462 -12.498 1.00 97.81 315 HIS A O 1
ATOM 2401 N N . GLY A 1 316 ? 3.771 -3.247 -13.289 1.00 97.88 316 GLY A N 1
ATOM 2402 C CA . GLY A 1 316 ? 3.224 -4.505 -13.787 1.00 97.88 316 GLY A CA 1
ATOM 2403 C C . GLY A 1 316 ? 2.867 -5.425 -12.617 1.00 97.88 316 GLY A C 1
ATOM 2404 O O . GLY A 1 316 ? 3.728 -5.739 -11.788 1.00 97.88 316 GLY A O 1
ATOM 2405 N N . ARG A 1 317 ? 1.599 -5.839 -12.534 1.00 97.44 317 ARG A N 1
ATOM 2406 C CA . ARG A 1 317 ? 1.093 -6.762 -11.505 1.00 97.44 317 ARG A CA 1
ATOM 2407 C C . ARG A 1 317 ? 0.203 -7.829 -12.106 1.00 97.44 317 ARG A C 1
ATOM 2409 O O . ARG A 1 317 ? -0.850 -7.509 -12.654 1.00 97.44 317 ARG A O 1
ATOM 2416 N N . MET A 1 318 ? 0.611 -9.082 -11.974 1.00 96.25 318 MET A N 1
ATOM 2417 C CA . MET A 1 318 ? -0.255 -10.221 -12.235 1.00 96.25 318 MET A CA 1
ATOM 2418 C C . MET A 1 318 ? -1.201 -10.448 -11.063 1.00 96.25 318 MET A C 1
ATOM 2420 O O . MET A 1 318 ? -0.815 -10.342 -9.899 1.00 96.25 318 MET A O 1
ATOM 2424 N N . HIS A 1 319 ? -2.436 -10.792 -11.407 1.00 92.69 319 HIS A N 1
ATOM 2425 C CA . HIS A 1 319 ? -3.535 -11.075 -10.496 1.00 92.69 319 HIS A CA 1
ATOM 2426 C C . HIS A 1 319 ? -4.124 -12.450 -10.833 1.00 92.69 319 HIS A C 1
ATOM 2428 O O . HIS A 1 319 ? -3.854 -13.025 -11.894 1.00 92.69 319 HIS A O 1
ATOM 2434 N N . GLY A 1 320 ? -4.972 -12.973 -9.947 1.00 80.94 320 GLY A N 1
ATOM 2435 C CA . GLY A 1 320 ? -5.655 -14.245 -10.173 1.00 80.94 320 GLY A CA 1
ATOM 2436 C C . GLY A 1 320 ? -6.450 -14.285 -11.488 1.00 80.94 320 GLY A C 1
ATOM 2437 O O . GLY A 1 320 ? -6.934 -13.269 -11.995 1.00 80.94 320 GLY A O 1
ATOM 2438 N N . GLY A 1 321 ? -6.600 -15.487 -12.049 1.00 76.50 321 GLY A N 1
ATOM 2439 C CA . GLY A 1 321 ? -7.463 -15.720 -13.212 1.00 76.50 321 GLY A CA 1
ATOM 2440 C C . GLY A 1 321 ? -6.920 -15.200 -14.550 1.00 76.50 321 GLY A C 1
ATOM 2441 O O . GLY A 1 321 ? -7.719 -14.890 -15.426 1.00 76.50 321 GLY A O 1
ATOM 2442 N N . HIS A 1 322 ? -5.595 -15.131 -14.717 1.00 88.75 322 HIS A N 1
ATOM 2443 C CA . HIS A 1 322 ? -4.904 -14.620 -15.917 1.00 88.75 322 HIS A CA 1
ATOM 2444 C C . HIS A 1 322 ? -5.181 -13.139 -16.235 1.00 88.75 322 HIS A C 1
ATOM 2446 O O . HIS A 1 322 ? -5.249 -12.724 -17.397 1.00 88.75 322 HIS A O 1
ATOM 2452 N N . SER A 1 323 ? -5.324 -12.322 -15.189 1.00 95.50 323 SER A N 1
ATOM 2453 C CA . SER A 1 323 ? -5.452 -10.871 -15.320 1.00 95.50 323 SER A CA 1
ATOM 2454 C C . SER A 1 323 ? -4.175 -10.144 -14.882 1.00 95.50 323 SER A C 1
ATOM 2456 O O . SER A 1 323 ? -3.381 -10.649 -14.090 1.00 95.50 323 SER A O 1
ATOM 2458 N N . LEU A 1 324 ? -3.931 -8.972 -15.464 1.00 97.19 324 LEU A N 1
ATOM 2459 C CA . LEU A 1 324 ? -2.695 -8.200 -15.324 1.00 97.19 324 LEU A CA 1
ATOM 2460 C C . LEU A 1 324 ? -3.037 -6.707 -15.313 1.00 97.19 324 LEU A C 1
ATOM 2462 O O . LEU A 1 324 ? -3.704 -6.234 -16.231 1.00 97.19 324 LEU A O 1
ATOM 2466 N N . SER A 1 325 ? -2.564 -5.948 -14.326 1.00 98.38 325 SER A N 1
ATOM 2467 C CA . SER A 1 325 ? -2.616 -4.481 -14.370 1.00 98.38 325 SER A CA 1
ATOM 2468 C C . SER A 1 325 ? -1.264 -3.883 -14.743 1.00 98.38 325 SER A C 1
ATOM 2470 O O . SER A 1 325 ? -0.230 -4.347 -14.264 1.00 98.38 325 SER A O 1
ATOM 2472 N N . VAL A 1 326 ? -1.280 -2.829 -15.559 1.00 98.62 326 VAL A N 1
ATOM 2473 C CA . VAL A 1 326 ? -0.086 -2.098 -16.012 1.00 98.62 326 VAL A CA 1
ATOM 2474 C C . VAL A 1 326 ? -0.387 -0.603 -16.006 1.00 98.62 326 VAL A C 1
ATOM 2476 O O . VAL A 1 326 ? -1.412 -0.184 -16.545 1.00 98.62 326 VAL A O 1
ATOM 2479 N N . PHE A 1 327 ? 0.501 0.220 -15.451 1.00 98.69 327 PHE A N 1
ATOM 2480 C CA . PHE A 1 327 ? 0.441 1.665 -15.653 1.00 98.69 327 PHE A CA 1
ATOM 2481 C C . PHE A 1 327 ? 1.160 2.018 -16.963 1.00 98.69 327 PHE A C 1
ATOM 2483 O O . PHE A 1 327 ? 2.385 1.976 -17.044 1.00 98.69 327 PHE A O 1
ATOM 2490 N N . ASN A 1 328 ? 0.400 2.311 -18.020 1.00 98.31 328 ASN A N 1
ATOM 2491 C CA . ASN A 1 328 ? 0.931 2.697 -19.323 1.00 98.31 328 ASN A CA 1
ATOM 2492 C C . ASN A 1 328 ? 1.218 4.204 -19.345 1.00 98.31 328 ASN A C 1
ATOM 2494 O O . ASN A 1 328 ? 0.309 5.010 -19.559 1.00 98.31 328 ASN A O 1
ATOM 2498 N N . ASN A 1 329 ? 2.482 4.578 -19.151 1.00 98.06 329 ASN A N 1
ATOM 2499 C CA . ASN A 1 329 ? 2.945 5.956 -19.304 1.00 98.06 329 ASN A CA 1
ATOM 2500 C C . ASN A 1 329 ? 2.757 6.434 -20.750 1.00 98.06 329 ASN A C 1
ATOM 2502 O O . ASN A 1 329 ? 2.218 7.518 -20.971 1.00 98.06 329 ASN A O 1
ATOM 2506 N N . GLY A 1 330 ? 3.142 5.617 -21.736 1.00 96.56 330 GLY A N 1
ATOM 2507 C CA . GLY A 1 330 ? 2.889 5.881 -23.153 1.00 96.56 330 GLY A CA 1
ATOM 2508 C C . GLY A 1 330 ? 3.636 7.082 -23.752 1.00 96.56 330 GLY A C 1
ATOM 2509 O O . GLY A 1 330 ? 3.289 7.520 -24.851 1.00 96.56 330 GLY A O 1
ATOM 2510 N N . ALA A 1 331 ? 4.614 7.644 -23.033 1.00 94.50 331 ALA A N 1
ATOM 2511 C CA . ALA A 1 331 ? 5.400 8.802 -23.449 1.00 94.50 331 ALA A CA 1
ATOM 2512 C C . ALA A 1 331 ? 6.707 8.960 -22.649 1.00 94.50 331 ALA A C 1
ATOM 2514 O O . ALA A 1 331 ? 6.852 8.457 -21.533 1.00 94.50 331 ALA A O 1
ATOM 2515 N N . THR A 1 332 ? 7.614 9.759 -23.207 1.00 91.56 332 THR A N 1
ATOM 2516 C CA . THR A 1 332 ? 8.772 10.379 -22.547 1.00 91.56 332 THR A CA 1
ATOM 2517 C C . THR A 1 332 ? 8.612 11.912 -22.603 1.00 91.56 332 THR A C 1
ATOM 2519 O O . THR A 1 332 ? 7.631 12.406 -23.160 1.00 91.56 332 THR A O 1
ATOM 2522 N N . PRO A 1 333 ? 9.553 12.721 -22.078 1.00 86.19 333 PRO A N 1
ATOM 2523 C CA . PRO A 1 333 ? 9.557 14.166 -22.330 1.00 86.19 333 PRO A CA 1
ATOM 2524 C C . PRO A 1 333 ? 9.759 14.566 -23.806 1.00 86.19 333 PRO A C 1
ATOM 2526 O O . PRO A 1 333 ? 9.583 15.739 -24.136 1.00 86.19 333 PRO A O 1
ATOM 2529 N N . LEU A 1 334 ? 10.170 13.633 -24.675 1.00 86.00 334 LEU A N 1
ATOM 2530 C CA . LEU A 1 334 ? 10.491 13.871 -26.089 1.00 86.00 334 LEU A CA 1
ATOM 2531 C C . LEU A 1 334 ? 9.542 13.145 -27.058 1.00 86.00 334 LEU A C 1
ATOM 2533 O O . LEU A 1 334 ? 9.286 13.657 -28.147 1.00 86.00 334 LEU A O 1
ATOM 2537 N N . ASP A 1 335 ? 9.007 11.992 -26.652 1.00 88.31 335 ASP A N 1
ATOM 2538 C CA . ASP A 1 335 ? 8.243 11.072 -27.495 1.00 88.31 335 ASP A CA 1
ATOM 2539 C C . ASP A 1 335 ? 6.846 10.821 -26.921 1.00 88.31 335 ASP A C 1
ATOM 2541 O O . ASP A 1 335 ? 6.663 10.723 -25.708 1.00 88.31 335 ASP A O 1
ATOM 2545 N N . GLN A 1 336 ? 5.855 10.669 -27.798 1.00 93.94 336 GLN A N 1
ATOM 2546 C CA . GLN A 1 336 ? 4.467 10.405 -27.428 1.00 93.94 336 GLN A CA 1
ATOM 2547 C C . GLN A 1 336 ? 3.916 9.247 -28.270 1.00 93.94 336 GLN A C 1
ATOM 2549 O O . GLN A 1 336 ? 3.567 9.434 -29.436 1.00 93.94 336 GLN A O 1
ATOM 2554 N N . ASP A 1 337 ? 3.799 8.066 -27.662 1.00 94.81 337 ASP A N 1
ATOM 2555 C CA . ASP A 1 337 ? 3.251 6.866 -28.306 1.00 94.81 337 ASP A CA 1
ATOM 2556 C C . ASP A 1 337 ? 1.714 6.801 -28.182 1.00 94.81 337 ASP A C 1
ATOM 2558 O O . ASP A 1 337 ? 1.034 6.233 -29.040 1.00 94.81 337 ASP A O 1
ATOM 2562 N N . PHE A 1 338 ? 1.150 7.403 -27.124 1.00 94.69 338 PHE A N 1
ATOM 2563 C CA . PHE A 1 338 ? -0.283 7.387 -26.797 1.00 94.69 338 PHE A CA 1
ATOM 2564 C C . PHE A 1 338 ? -0.856 8.804 -26.585 1.00 94.69 338 PHE A C 1
ATOM 2566 O O . PHE A 1 338 ? -0.127 9.725 -26.218 1.00 94.69 338 PHE A O 1
ATOM 2573 N N . PRO A 1 339 ? -2.171 9.030 -26.787 1.00 92.75 339 PRO A N 1
ATOM 2574 C CA . PRO A 1 339 ? -2.788 10.347 -26.584 1.00 92.75 339 PRO A CA 1
ATOM 2575 C C . PRO A 1 339 ? -2.806 10.798 -25.113 1.00 92.75 339 PRO A C 1
ATOM 2577 O O . PRO A 1 339 ? -2.708 11.992 -24.852 1.00 92.75 339 PRO A O 1
ATOM 2580 N N . SER A 1 340 ? -2.909 9.855 -24.175 1.00 94.69 340 SER A N 1
ATOM 2581 C CA . SER A 1 340 ? -2.849 10.070 -22.727 1.00 94.69 340 SER A CA 1
ATOM 2582 C C . SER A 1 340 ? -2.286 8.821 -22.052 1.00 94.69 340 SER A C 1
ATOM 2584 O O . SER A 1 340 ? -2.404 7.726 -22.607 1.00 94.69 340 SER A O 1
ATOM 2586 N N . SER A 1 341 ? -1.759 8.953 -20.836 1.00 97.06 341 SER A N 1
ATOM 2587 C CA . SER A 1 341 ? -1.360 7.789 -20.034 1.00 97.06 341 SER A CA 1
ATOM 2588 C C . SER A 1 341 ? -2.603 7.040 -19.550 1.00 97.06 341 SER A C 1
ATOM 2590 O O . SER A 1 341 ? -3.695 7.612 -19.521 1.00 97.06 341 SER A O 1
ATOM 2592 N N . GLN A 1 342 ? -2.482 5.754 -19.214 1.00 97.44 342 GLN A N 1
ATOM 2593 C CA . GLN A 1 342 ? -3.633 4.922 -18.844 1.00 97.44 342 GLN A CA 1
ATOM 2594 C C . GLN A 1 342 ? -3.282 3.870 -17.792 1.00 97.44 342 GLN A C 1
ATOM 2596 O O . GLN A 1 342 ? -2.276 3.174 -17.906 1.00 97.44 342 GLN A O 1
ATOM 2601 N N . GLY A 1 343 ? -4.175 3.665 -16.823 1.00 98.06 343 GLY A N 1
ATOM 2602 C CA . GLY A 1 343 ? -4.144 2.464 -15.991 1.00 98.06 343 GLY A CA 1
ATOM 2603 C C . GLY A 1 343 ? -4.833 1.312 -16.719 1.00 98.06 343 GLY A C 1
ATOM 2604 O O . GLY A 1 343 ? -6.059 1.300 -16.813 1.00 98.06 343 GLY A O 1
ATOM 2605 N N . LEU A 1 344 ? -4.083 0.357 -17.259 1.00 98.50 344 LEU A N 1
ATOM 2606 C CA . LEU A 1 344 ? -4.631 -0.772 -18.011 1.00 98.50 344 LEU A CA 1
ATOM 2607 C C . LEU A 1 344 ? -4.940 -1.951 -17.085 1.00 98.50 344 LEU A C 1
ATOM 2609 O O . LEU A 1 344 ? -4.139 -2.286 -16.214 1.00 98.50 344 LEU A O 1
ATOM 2613 N N . LEU A 1 345 ? -6.075 -2.610 -17.322 1.00 98.25 345 LEU A N 1
ATOM 2614 C CA . LEU A 1 345 ? -6.379 -3.953 -16.834 1.00 98.25 345 LEU A CA 1
ATOM 2615 C C . LEU A 1 345 ? -6.543 -4.872 -18.051 1.00 98.25 345 LEU A C 1
ATOM 2617 O O . LEU A 1 345 ? -7.371 -4.624 -18.930 1.00 98.25 345 LEU A O 1
ATOM 2621 N N . LEU A 1 346 ? -5.723 -5.912 -18.110 1.00 98.44 346 LEU A N 1
ATOM 2622 C CA . LEU A 1 346 ? -5.513 -6.785 -19.258 1.00 98.44 346 LEU A CA 1
ATOM 2623 C C . LEU A 1 346 ? -5.848 -8.234 -18.887 1.00 98.44 346 LEU A C 1
ATOM 2625 O O . LEU A 1 346 ? -5.621 -8.657 -17.756 1.00 98.44 346 LEU A O 1
ATOM 2629 N N . ASN A 1 347 ? -6.341 -8.999 -19.856 1.00 98.00 347 ASN A N 1
ATOM 2630 C CA . ASN A 1 347 ? -6.381 -10.458 -19.816 1.00 98.00 347 ASN A CA 1
ATOM 2631 C C . ASN A 1 347 ? -5.226 -10.979 -20.671 1.00 98.00 347 ASN A C 1
ATOM 2633 O O . ASN A 1 347 ? -5.064 -10.509 -21.800 1.00 98.00 347 ASN A O 1
ATOM 2637 N N . TYR A 1 348 ? -4.483 -11.970 -20.188 1.00 97.31 348 TYR A N 1
ATOM 2638 C CA . TYR A 1 348 ? -3.485 -12.688 -20.979 1.00 97.31 348 TYR A CA 1
ATOM 2639 C C . TYR A 1 348 ? -3.829 -14.183 -21.074 1.00 97.31 348 TYR A C 1
ATOM 2641 O O . TYR A 1 348 ? -4.608 -14.708 -20.286 1.00 97.31 348 TYR A O 1
ATOM 2649 N N . ASP A 1 349 ? -3.285 -14.867 -22.076 1.00 96.44 349 ASP A N 1
ATOM 2650 C CA . ASP A 1 349 ? -3.361 -16.323 -22.223 1.00 96.44 349 ASP A CA 1
ATOM 2651 C C . ASP A 1 349 ? -1.992 -16.817 -22.699 1.00 96.44 349 ASP A C 1
ATOM 2653 O O . ASP A 1 349 ? -1.510 -16.403 -23.757 1.00 96.44 349 ASP A O 1
ATOM 2657 N N . GLU A 1 350 ? -1.349 -17.665 -21.896 1.00 93.62 350 GLU A N 1
ATOM 2658 C CA . GLU A 1 350 ? -0.015 -18.209 -22.179 1.00 93.62 350 GLU A CA 1
ATOM 2659 C C . GLU A 1 350 ? -0.037 -19.383 -23.171 1.00 93.62 350 GLU A C 1
ATOM 2661 O O . GLU A 1 350 ? 0.989 -19.716 -23.759 1.00 93.62 350 GLU A O 1
ATOM 2666 N N . ASN A 1 351 ? -1.198 -19.997 -23.424 1.00 94.44 351 ASN A N 1
ATOM 2667 C CA . ASN A 1 351 ? -1.334 -21.073 -24.409 1.00 94.44 351 ASN A CA 1
ATOM 2668 C C . ASN A 1 351 ? -1.412 -20.509 -25.830 1.00 94.44 351 ASN A C 1
ATOM 2670 O O . ASN A 1 351 ? -0.789 -21.040 -26.750 1.00 94.44 351 ASN A O 1
ATOM 2674 N N . SER A 1 352 ? -2.191 -19.439 -26.020 1.00 96.75 352 SER A N 1
ATOM 2675 C CA . SER A 1 352 ? -2.294 -18.728 -27.302 1.00 96.75 352 SER A CA 1
ATOM 2676 C C . SER A 1 352 ? -1.280 -17.595 -27.457 1.00 96.75 352 SER A C 1
ATOM 2678 O O . SER A 1 352 ? -1.172 -17.050 -28.555 1.00 96.75 352 SER A O 1
ATOM 2680 N N . MET A 1 353 ? -0.553 -17.242 -26.389 1.00 97.50 353 MET A N 1
ATOM 2681 C CA . MET A 1 353 ? 0.337 -16.079 -26.317 1.00 97.50 353 MET A CA 1
ATOM 2682 C C . MET A 1 353 ? -0.373 -14.817 -26.832 1.00 97.50 353 MET A C 1
ATOM 2684 O O . MET A 1 353 ? 0.012 -14.194 -27.827 1.00 97.50 353 MET A O 1
ATOM 2688 N N . SER A 1 354 ? -1.473 -14.454 -26.172 1.00 98.12 354 SER A N 1
ATOM 2689 C CA . SER A 1 354 ? -2.295 -13.297 -26.546 1.00 98.12 354 SER A CA 1
ATOM 2690 C C . SER A 1 354 ? -2.697 -12.445 -25.348 1.00 98.12 354 SER A C 1
ATOM 2692 O O . SER A 1 354 ? -3.005 -12.985 -24.289 1.00 98.12 354 SER A O 1
ATOM 2694 N N . VAL A 1 355 ? -2.746 -11.126 -25.536 1.00 98.50 355 VAL A N 1
ATOM 2695 C CA . VAL A 1 355 ? -3.171 -10.134 -24.538 1.00 98.50 355 VAL A CA 1
ATOM 2696 C C . VAL A 1 355 ? -4.336 -9.317 -25.090 1.00 98.50 355 VAL A C 1
ATOM 2698 O O . VAL A 1 355 ? -4.312 -8.881 -26.242 1.00 98.50 355 VAL A O 1
ATOM 2701 N N . SER A 1 356 ? -5.353 -9.066 -24.272 1.00 98.31 356 SER A N 1
ATOM 2702 C CA . SER A 1 356 ? -6.517 -8.245 -24.624 1.00 98.31 356 SER A CA 1
ATOM 2703 C C . SER A 1 356 ? -6.893 -7.293 -23.493 1.00 98.31 356 SER A C 1
ATOM 2705 O O . SER A 1 356 ? -6.760 -7.637 -22.321 1.00 98.31 356 SER A O 1
ATOM 2707 N N . LEU A 1 357 ? -7.407 -6.113 -23.838 1.00 98.38 357 LEU A N 1
ATOM 2708 C CA . LEU A 1 357 ? -7.880 -5.132 -22.865 1.00 98.38 357 LEU A CA 1
ATOM 2709 C C . LEU A 1 357 ? -9.184 -5.605 -22.199 1.00 98.38 357 LEU A C 1
ATOM 2711 O O . LEU A 1 357 ? -10.141 -5.931 -22.900 1.00 98.38 357 LEU A O 1
ATOM 2715 N N . ILE A 1 358 ? -9.228 -5.602 -20.863 1.00 97.12 358 ILE A N 1
ATOM 2716 C CA . ILE A 1 358 ? -10.464 -5.757 -20.078 1.00 97.12 358 ILE A CA 1
ATOM 2717 C C . ILE A 1 358 ? -11.091 -4.374 -19.876 1.00 97.12 358 ILE A C 1
ATOM 2719 O O . ILE A 1 358 ? -12.229 -4.138 -20.273 1.00 97.12 358 ILE A O 1
ATOM 2723 N N . SER A 1 359 ? -10.333 -3.446 -19.283 1.00 97.31 359 SER A N 1
ATOM 2724 C CA . SER A 1 359 ? -10.751 -2.059 -19.056 1.00 97.31 359 SER A CA 1
ATOM 2725 C C . SER A 1 359 ? -9.550 -1.124 -18.884 1.00 97.31 359 SER A C 1
ATOM 2727 O O . SER A 1 359 ? -8.467 -1.550 -18.482 1.00 97.31 359 SER A O 1
ATOM 2729 N N . ALA A 1 360 ? -9.735 0.167 -19.170 1.00 97.56 360 ALA A N 1
ATOM 2730 C CA . ALA A 1 360 ? -8.704 1.195 -19.026 1.00 97.56 360 ALA A CA 1
ATOM 2731 C C . ALA A 1 360 ? -9.203 2.355 -18.155 1.00 97.56 360 ALA A C 1
ATOM 2733 O O . ALA A 1 360 ? -10.298 2.871 -18.365 1.00 97.56 360 ALA A O 1
ATOM 2734 N N . ARG A 1 361 ? -8.370 2.797 -17.212 1.00 97.75 361 ARG A N 1
ATOM 2735 C CA . ARG A 1 361 ? -8.553 4.014 -16.417 1.00 97.75 361 ARG A CA 1
ATOM 2736 C C . ARG A 1 361 ? -7.913 5.177 -17.164 1.00 97.75 361 ARG A C 1
ATOM 2738 O O . ARG A 1 361 ? -6.728 5.104 -17.491 1.00 97.75 361 ARG A O 1
ATOM 2745 N N . SER A 1 362 ? -8.676 6.237 -17.423 1.00 95.62 362 SER A N 1
ATOM 2746 C CA . SER A 1 362 ? -8.178 7.458 -18.078 1.00 95.62 362 SER A CA 1
ATOM 2747 C C . SER A 1 362 ? -7.989 8.598 -17.068 1.00 95.62 362 SER A C 1
ATOM 2749 O O . SER A 1 362 ? -8.827 8.738 -16.176 1.00 95.62 362 SER A O 1
ATOM 2751 N N . PRO A 1 363 ? -6.949 9.440 -17.196 1.00 93.69 363 PRO A N 1
ATOM 2752 C CA . PRO A 1 363 ? -6.741 10.571 -16.299 1.00 93.69 363 PRO A CA 1
ATOM 2753 C C . PRO A 1 363 ? -7.798 11.653 -16.534 1.00 93.69 363 PRO A C 1
ATOM 2755 O O . PRO A 1 363 ? -8.280 11.834 -17.654 1.00 93.69 363 PRO A O 1
ATOM 2758 N N . PHE A 1 364 ? -8.138 12.409 -15.485 1.00 89.19 364 PHE A N 1
ATOM 2759 C CA . PHE A 1 364 ? -9.295 13.323 -15.474 1.00 89.19 364 PHE A CA 1
ATOM 2760 C C . PHE A 1 364 ? -9.239 14.426 -16.546 1.00 89.19 364 PHE A C 1
ATOM 2762 O O . PHE A 1 364 ? -10.265 14.969 -16.948 1.00 89.19 364 PHE A O 1
ATOM 2769 N N . ASN A 1 365 ? -8.033 14.749 -17.007 1.00 86.12 365 ASN A N 1
ATOM 2770 C CA . ASN A 1 365 ? -7.715 15.772 -17.998 1.00 86.12 365 ASN A CA 1
ATOM 2771 C C . ASN A 1 365 ? -7.009 15.204 -19.250 1.00 86.12 365 ASN A C 1
ATOM 2773 O O . ASN A 1 365 ? -6.452 15.978 -20.023 1.00 86.12 365 ASN A O 1
ATOM 2777 N N . GLN A 1 366 ? -7.000 13.875 -19.437 1.00 84.81 366 GLN A N 1
ATOM 2778 C CA . GLN A 1 366 ? -6.308 13.176 -20.537 1.00 84.81 366 GLN A CA 1
ATOM 2779 C C . GLN A 1 366 ? -4.812 13.538 -20.677 1.00 84.81 366 GLN A C 1
ATOM 2781 O O . GLN A 1 366 ? -4.269 13.527 -21.779 1.00 84.81 366 GLN A O 1
ATOM 2786 N N . THR A 1 367 ? -4.125 13.866 -19.575 1.00 84.06 367 THR A N 1
ATOM 2787 C CA . THR A 1 367 ? -2.686 14.184 -19.619 1.00 84.06 367 THR A CA 1
ATOM 2788 C C . THR A 1 367 ? -1.788 12.952 -19.751 1.00 84.06 367 THR A C 1
ATOM 2790 O O . THR A 1 367 ? -2.206 11.807 -19.567 1.00 84.06 367 THR A O 1
ATOM 2793 N N . LEU A 1 368 ? -0.529 13.218 -20.105 1.00 89.75 368 LEU A N 1
ATOM 2794 C CA . LEU A 1 368 ? 0.559 12.249 -20.114 1.00 89.75 368 LEU A CA 1
ATOM 2795 C C . LEU A 1 368 ? 1.431 12.397 -18.870 1.00 89.75 368 LEU A C 1
ATOM 2797 O O . LEU A 1 368 ? 1.694 13.506 -18.405 1.00 89.75 368 LEU A O 1
ATOM 2801 N N . THR A 1 369 ? 1.915 11.262 -18.385 1.00 92.06 369 THR A N 1
ATOM 2802 C CA . THR A 1 369 ? 2.778 11.110 -17.215 1.00 92.06 369 THR A CA 1
ATOM 2803 C C . THR A 1 369 ? 4.023 10.351 -17.661 1.00 92.06 369 THR A C 1
ATOM 2805 O O . THR A 1 369 ? 3.972 9.148 -17.919 1.00 92.06 369 THR A O 1
ATOM 2808 N N . VAL A 1 370 ? 5.137 11.062 -17.825 1.00 91.12 370 VAL A N 1
ATOM 2809 C CA . VAL A 1 370 ? 6.330 10.579 -18.550 1.00 91.12 370 VAL A CA 1
ATOM 2810 C C . VAL A 1 370 ? 7.159 9.545 -17.778 1.00 91.12 370 VAL A C 1
ATOM 2812 O O . VAL A 1 370 ? 8.018 8.875 -18.356 1.00 91.12 370 VAL A O 1
ATOM 2815 N N . ALA A 1 371 ? 6.917 9.406 -16.476 1.00 91.94 371 ALA A N 1
ATOM 2816 C CA . ALA A 1 371 ? 7.574 8.442 -15.603 1.00 91.94 371 ALA A CA 1
ATOM 2817 C C . ALA A 1 371 ? 6.681 8.093 -14.403 1.00 91.94 371 ALA A C 1
ATOM 2819 O O . ALA A 1 371 ? 5.680 8.773 -14.151 1.00 91.94 371 ALA A O 1
ATOM 2820 N N . GLU A 1 372 ? 7.098 7.071 -13.651 1.00 94.56 372 GLU A N 1
ATOM 2821 C CA . GLU A 1 372 ? 6.483 6.652 -12.390 1.00 94.56 372 GLU A CA 1
ATOM 2822 C C . GLU A 1 372 ? 5.023 6.169 -12.570 1.00 94.56 372 GLU A C 1
ATOM 2824 O O . GLU A 1 372 ? 4.554 5.966 -13.694 1.00 94.56 372 GLU A O 1
ATOM 2829 N N . GLY A 1 373 ? 4.305 5.969 -11.461 1.00 96.12 373 GLY A N 1
ATOM 2830 C CA . GLY A 1 373 ? 2.874 5.663 -11.444 1.00 96.12 373 GLY A CA 1
ATOM 2831 C C . GLY A 1 373 ? 2.519 4.234 -11.024 1.00 96.12 373 GLY A C 1
ATOM 2832 O O . GLY A 1 373 ? 3.353 3.326 -10.982 1.00 96.12 373 GLY A O 1
ATOM 2833 N N . SER A 1 374 ? 1.249 4.042 -10.664 1.00 98.00 374 SER A N 1
ATOM 2834 C CA . SER A 1 374 ? 0.711 2.782 -10.142 1.00 98.00 374 SER A CA 1
ATOM 2835 C C . SER A 1 374 ? -0.734 2.538 -10.566 1.00 98.00 374 SER A C 1
ATOM 2837 O O . SER A 1 374 ? -1.536 3.460 -10.683 1.00 98.00 374 SER A O 1
ATOM 2839 N N . VAL A 1 375 ? -1.081 1.259 -10.716 1.00 98.38 375 VAL A N 1
ATOM 2840 C CA . VAL A 1 375 ? -2.466 0.765 -10.711 1.00 98.38 375 VAL A CA 1
ATOM 2841 C C . VAL A 1 375 ? -2.573 -0.277 -9.606 1.00 98.38 375 VAL A C 1
ATOM 2843 O O . VAL A 1 375 ? -1.916 -1.314 -9.679 1.00 98.38 375 VAL A O 1
ATOM 2846 N N . GLN A 1 376 ? -3.384 -0.003 -8.591 1.00 97.81 376 GLN A N 1
ATOM 2847 C CA . GLN A 1 376 ? -3.748 -0.948 -7.538 1.00 97.81 376 GLN A CA 1
ATOM 2848 C C . GLN A 1 376 ? -5.192 -1.376 -7.764 1.00 97.81 376 GLN A C 1
ATOM 2850 O O . GLN A 1 376 ? -6.076 -0.523 -7.819 1.00 97.81 376 GLN A O 1
ATOM 2855 N N . ILE A 1 377 ? -5.433 -2.679 -7.884 1.00 95.88 377 ILE A N 1
ATOM 2856 C CA . ILE A 1 377 ? -6.783 -3.247 -7.848 1.00 95.88 377 ILE A CA 1
ATOM 2857 C C . ILE A 1 377 ? -7.142 -3.495 -6.377 1.00 95.88 377 ILE A C 1
ATOM 2859 O O . ILE A 1 377 ? -6.296 -3.954 -5.613 1.00 95.88 377 ILE A O 1
ATOM 2863 N N . LEU A 1 378 ? -8.362 -3.137 -5.981 1.00 92.25 378 LEU A N 1
ATOM 2864 C CA . LEU A 1 378 ? -8.911 -3.349 -4.640 1.00 92.25 378 LEU A CA 1
ATOM 2865 C C . LEU A 1 378 ? -9.841 -4.571 -4.637 1.00 92.25 378 LEU A C 1
ATOM 2867 O O . LEU A 1 378 ? -10.396 -4.926 -5.678 1.00 92.25 378 LEU A O 1
ATOM 2871 N N . ASP A 1 379 ? -10.110 -5.146 -3.464 1.00 86.44 379 ASP A N 1
ATOM 2872 C CA . ASP A 1 379 ? -10.982 -6.326 -3.315 1.00 86.44 379 ASP A CA 1
ATOM 2873 C C . ASP A 1 379 ? -12.428 -6.096 -3.803 1.00 86.44 379 ASP A C 1
ATOM 2875 O O . ASP A 1 379 ? -13.117 -7.031 -4.214 1.00 86.44 379 ASP A O 1
ATOM 2879 N N . SER A 1 380 ? -12.892 -4.840 -3.846 1.00 84.12 380 SER A N 1
ATOM 2880 C CA . SER A 1 380 ? -14.186 -4.464 -4.444 1.00 84.12 380 SER A CA 1
ATOM 2881 C C . SER A 1 380 ? -14.230 -4.600 -5.979 1.00 84.12 380 SER A C 1
ATOM 2883 O O . SER A 1 380 ? -15.306 -4.512 -6.588 1.00 84.12 380 SER A O 1
ATOM 2885 N N . GLY A 1 381 ? -13.072 -4.788 -6.618 1.00 89.56 381 GLY A N 1
ATOM 2886 C CA . GLY A 1 381 ? -12.852 -4.685 -8.060 1.00 89.56 381 GLY A CA 1
ATOM 2887 C C . GLY A 1 381 ? -12.629 -3.252 -8.559 1.00 89.56 381 GLY A C 1
ATOM 2888 O O . GLY A 1 381 ? -12.366 -3.068 -9.747 1.00 89.56 381 GLY A O 1
ATOM 2889 N N . ASP A 1 382 ? -12.726 -2.247 -7.685 1.00 95.00 382 ASP A N 1
ATOM 2890 C CA . ASP A 1 382 ? -12.315 -0.873 -7.989 1.00 95.00 382 ASP A CA 1
ATOM 2891 C C . ASP A 1 382 ? -10.785 -0.778 -8.080 1.00 95.00 382 ASP A C 1
ATOM 2893 O O . ASP A 1 382 ? -10.053 -1.725 -7.789 1.00 95.00 382 ASP A O 1
ATOM 2897 N N . SER A 1 383 ? -10.271 0.391 -8.455 1.00 98.00 383 SER A N 1
ATOM 2898 C CA . SER A 1 383 ? -8.829 0.624 -8.506 1.00 98.00 383 SER A CA 1
ATOM 2899 C C . SER A 1 383 ? -8.424 2.021 -8.068 1.00 98.00 383 SER A C 1
ATOM 2901 O O . SER A 1 383 ? -9.083 2.994 -8.443 1.00 98.00 383 SER A O 1
ATOM 2903 N N . ILE A 1 384 ? -7.290 2.115 -7.374 1.00 98.38 384 ILE A N 1
ATOM 2904 C CA . ILE A 1 384 ? -6.550 3.363 -7.171 1.00 98.38 384 ILE A CA 1
ATOM 2905 C C . ILE A 1 384 ? -5.488 3.481 -8.262 1.00 98.38 384 ILE A C 1
ATOM 2907 O O . ILE A 1 384 ? -4.756 2.529 -8.538 1.00 98.38 384 ILE A O 1
ATOM 2911 N N . VAL A 1 385 ? -5.407 4.656 -8.882 1.00 98.56 385 VAL A N 1
ATOM 2912 C CA . VAL A 1 385 ? -4.382 4.988 -9.872 1.00 98.56 385 VAL A CA 1
ATOM 2913 C C . VAL A 1 385 ? -3.558 6.158 -9.354 1.00 98.56 385 VAL A C 1
ATOM 2915 O O . VAL A 1 385 ? -4.088 7.252 -9.147 1.00 98.56 385 VAL A O 1
ATOM 2918 N N . GLY A 1 386 ? -2.265 5.925 -9.135 1.00 97.75 386 GLY A N 1
ATOM 2919 C CA . GLY A 1 386 ? -1.285 6.977 -8.891 1.00 97.75 386 GLY A CA 1
ATOM 2920 C C . GLY A 1 386 ? -0.690 7.423 -10.217 1.00 97.75 386 GLY A C 1
ATOM 2921 O O . GLY A 1 386 ? -0.125 6.600 -10.931 1.00 97.75 386 GLY A O 1
ATOM 2922 N N . TRP A 1 387 ? -0.794 8.710 -10.548 1.00 97.19 387 TRP A N 1
ATOM 2923 C CA . TRP A 1 387 ? -0.380 9.234 -11.856 1.00 97.19 387 TRP A CA 1
ATOM 2924 C C . TRP A 1 387 ? 1.098 9.660 -11.909 1.00 97.19 387 TRP A C 1
ATOM 2926 O O . TRP A 1 387 ? 1.490 10.438 -12.775 1.00 97.19 387 TRP A O 1
ATOM 2936 N N . GLY A 1 388 ? 1.924 9.125 -11.002 1.00 93.94 388 GLY A N 1
ATOM 2937 C CA . GLY A 1 388 ? 3.381 9.241 -11.039 1.00 93.94 388 GLY A CA 1
ATOM 2938 C C . GLY A 1 388 ? 3.848 10.690 -11.116 1.00 93.94 388 GLY A C 1
ATOM 2939 O O . GLY A 1 388 ? 3.495 11.500 -10.258 1.00 93.94 388 GLY A O 1
ATOM 2940 N N . SER A 1 389 ? 4.537 11.016 -12.218 1.00 91.31 389 SER A N 1
ATOM 2941 C CA . SER A 1 389 ? 5.075 12.346 -12.538 1.00 91.31 389 SER A CA 1
ATOM 2942 C C . SER A 1 389 ? 4.046 13.487 -12.639 1.00 91.31 389 SER A C 1
ATOM 2944 O O . SER A 1 389 ? 4.425 14.601 -13.005 1.00 91.31 389 SER A O 1
ATOM 2946 N N . ALA A 1 390 ? 2.755 13.239 -12.403 1.00 93.00 390 ALA A N 1
ATOM 2947 C CA . ALA A 1 390 ? 1.728 14.268 -12.306 1.00 93.00 390 ALA A CA 1
ATOM 2948 C C . ALA A 1 390 ? 1.108 14.324 -10.893 1.00 93.00 390 ALA A C 1
ATOM 2950 O O . ALA A 1 390 ? 0.898 13.286 -10.266 1.00 93.00 390 ALA A O 1
ATOM 2951 N N . PRO A 1 391 ? 0.749 15.523 -10.391 1.00 93.00 391 PRO A N 1
ATOM 2952 C CA . PRO A 1 391 ? 0.442 15.760 -8.977 1.00 93.00 391 PRO A CA 1
ATOM 2953 C C . PRO A 1 391 ? -0.968 15.309 -8.548 1.00 93.00 391 PRO A C 1
ATOM 2955 O O . PRO A 1 391 ? -1.674 16.050 -7.857 1.00 93.00 391 PRO A O 1
ATOM 2958 N N . TYR A 1 392 ? -1.431 14.135 -8.983 1.00 94.81 392 TYR A N 1
ATOM 2959 C CA . TYR A 1 392 ? -2.754 13.619 -8.638 1.00 94.81 392 TYR A CA 1
ATOM 2960 C C . TYR A 1 392 ? -2.845 12.084 -8.574 1.00 94.81 392 TYR A C 1
ATOM 2962 O O . TYR A 1 392 ? -2.041 11.350 -9.142 1.00 94.81 392 TYR A O 1
ATOM 2970 N N . PHE A 1 393 ? -3.868 11.597 -7.872 1.00 97.44 393 PHE A N 1
ATOM 2971 C CA . PHE A 1 393 ? -4.288 10.193 -7.827 1.00 97.44 393 PHE A CA 1
ATOM 2972 C C . PHE A 1 393 ? -5.817 10.106 -7.922 1.00 97.44 393 PHE A C 1
ATOM 2974 O O . PHE A 1 393 ? -6.521 11.058 -7.577 1.00 97.44 393 PHE A O 1
ATOM 2981 N N . SER A 1 394 ? -6.352 8.991 -8.414 1.00 97.94 394 SER A N 1
ATOM 2982 C CA . SER A 1 394 ? -7.795 8.813 -8.633 1.00 97.94 394 SER A CA 1
ATOM 2983 C C . SER A 1 394 ? -8.288 7.435 -8.211 1.00 97.94 394 SER A C 1
ATOM 2985 O O . SER A 1 394 ? -7.532 6.464 -8.226 1.00 97.94 394 SER A O 1
ATOM 2987 N N . LYS A 1 395 ? -9.583 7.341 -7.887 1.00 98.00 395 LYS A N 1
ATOM 2988 C CA . LYS A 1 395 ? -10.302 6.064 -7.806 1.00 98.00 395 LYS A CA 1
ATOM 2989 C C . LYS A 1 395 ? -11.171 5.883 -9.037 1.00 98.00 395 LYS A C 1
ATOM 2991 O O . LYS A 1 395 ? -11.855 6.810 -9.473 1.00 98.00 395 LYS A O 1
ATOM 2996 N N . HIS A 1 396 ? -11.154 4.669 -9.560 1.00 98.31 396 HIS A N 1
ATOM 2997 C CA . HIS A 1 396 ? -11.991 4.224 -10.662 1.00 98.31 396 HIS A CA 1
ATOM 2998 C C . HIS A 1 396 ? -12.768 2.984 -10.250 1.00 98.31 396 HIS A C 1
ATOM 3000 O O . HIS A 1 396 ? -12.270 2.192 -9.449 1.00 98.31 396 HIS A O 1
ATOM 3006 N N . ASP A 1 397 ? -13.949 2.801 -10.825 1.00 96.50 397 ASP A N 1
ATOM 3007 C CA . ASP A 1 397 ? -14.716 1.575 -10.657 1.00 96.50 397 ASP A CA 1
ATOM 3008 C C . ASP A 1 397 ? -14.088 0.392 -11.430 1.00 96.50 397 ASP A C 1
ATOM 3010 O O . ASP A 1 397 ? -13.082 0.512 -12.144 1.00 96.50 397 ASP A O 1
ATOM 3014 N N . ARG A 1 398 ? -14.718 -0.780 -11.316 1.00 94.81 398 ARG A N 1
ATOM 3015 C CA . ARG A 1 398 ? -14.355 -1.995 -12.069 1.00 94.81 398 ARG A CA 1
ATOM 3016 C C . ARG A 1 398 ? -14.332 -1.833 -13.597 1.00 94.81 398 ARG A C 1
ATOM 3018 O O . ARG A 1 398 ? -13.518 -2.477 -14.267 1.00 94.81 398 ARG A O 1
ATOM 3025 N N . ASN A 1 399 ? -15.188 -0.974 -14.152 1.00 95.81 399 ASN A N 1
ATOM 3026 C CA . ASN A 1 399 ? -15.273 -0.705 -15.589 1.00 95.81 399 ASN A CA 1
ATOM 3027 C C . ASN A 1 399 ? -14.167 0.255 -16.063 1.00 95.81 399 ASN A C 1
ATOM 3029 O O . ASN A 1 399 ? -13.868 0.298 -17.255 1.00 95.81 399 ASN A O 1
ATOM 3033 N N . GLY A 1 400 ? -13.520 0.966 -15.134 1.00 96.81 400 GLY A N 1
ATOM 3034 C CA . GLY A 1 400 ? -12.504 1.985 -15.394 1.00 96.81 400 GLY A CA 1
ATOM 3035 C C . GLY A 1 400 ? -13.041 3.419 -15.334 1.00 96.81 400 GLY A C 1
ATOM 3036 O O . GLY A 1 400 ? -12.268 4.359 -15.544 1.00 96.81 400 GLY A O 1
ATOM 3037 N N . ASP A 1 401 ? -14.323 3.611 -15.012 1.00 97.06 401 ASP A N 1
ATOM 3038 C CA . ASP A 1 401 ? -14.946 4.929 -14.904 1.00 97.06 401 ASP A CA 1
ATOM 3039 C C . ASP A 1 401 ? -14.463 5.646 -13.637 1.00 97.06 401 ASP A C 1
ATOM 3041 O O . ASP A 1 401 ? -14.382 5.061 -12.557 1.00 97.06 401 ASP A O 1
ATOM 3045 N N . MET A 1 402 ? -14.098 6.925 -13.761 1.00 97.12 402 MET A N 1
ATOM 3046 C CA . MET A 1 402 ? -13.555 7.703 -12.644 1.00 97.12 402 MET A CA 1
ATOM 3047 C C . MET A 1 402 ? -14.647 8.059 -11.631 1.00 97.12 402 MET A C 1
ATOM 3049 O O . MET A 1 402 ? -15.634 8.702 -11.981 1.00 97.12 402 MET A O 1
ATOM 3053 N N . LEU A 1 403 ? -14.420 7.711 -10.363 1.00 96.62 403 LEU A N 1
ATOM 3054 C CA . LEU A 1 403 ? -15.300 8.061 -9.246 1.00 96.62 403 LEU A CA 1
ATOM 3055 C C . LEU A 1 403 ? -14.909 9.405 -8.617 1.00 96.62 403 LEU A C 1
ATOM 3057 O O . LEU A 1 403 ? -15.773 10.220 -8.310 1.00 96.62 403 LEU A O 1
ATOM 3061 N N . TRP A 1 404 ? -13.606 9.643 -8.442 1.00 97.56 404 TRP A N 1
ATOM 3062 C CA . TRP A 1 404 ? -13.046 10.909 -7.960 1.00 97.56 404 TRP A CA 1
ATOM 3063 C C . TRP A 1 404 ? -11.557 11.022 -8.317 1.00 97.56 404 TRP A C 1
ATOM 3065 O O . TRP A 1 404 ? -10.892 10.018 -8.585 1.00 97.56 404 TRP A O 1
ATOM 3075 N N . THR A 1 405 ? -11.011 12.241 -8.270 1.00 97.69 405 THR A N 1
ATOM 3076 C CA . THR A 1 405 ? -9.562 12.491 -8.384 1.00 97.69 405 THR A CA 1
ATOM 3077 C C . THR A 1 405 ? -9.111 13.553 -7.385 1.00 97.69 405 THR A C 1
ATOM 3079 O O . THR A 1 405 ? -9.768 14.582 -7.216 1.00 97.69 405 THR A O 1
ATOM 3082 N N . ALA A 1 406 ? -7.974 13.306 -6.743 1.00 96.94 406 ALA A N 1
ATOM 3083 C CA . ALA A 1 406 ? -7.343 14.158 -5.746 1.00 96.94 406 ALA A CA 1
ATOM 3084 C C . ALA A 1 406 ? -6.019 14.713 -6.286 1.00 96.94 406 ALA A C 1
ATOM 3086 O O . ALA A 1 406 ? -5.148 13.946 -6.685 1.00 96.94 406 ALA A O 1
ATOM 3087 N N . GLN A 1 407 ? -5.862 16.035 -6.283 1.00 95.00 407 GLN A N 1
ATOM 3088 C CA . GLN A 1 407 ? -4.587 16.722 -6.484 1.00 95.00 407 GLN A CA 1
ATOM 3089 C C . GLN A 1 407 ? -3.852 16.906 -5.155 1.00 95.00 407 GLN A C 1
ATOM 3091 O O . GLN A 1 407 ? -4.475 17.188 -4.130 1.00 95.00 407 GLN A O 1
ATOM 3096 N N . PHE A 1 408 ? -2.525 16.817 -5.209 1.00 92.81 408 PHE A N 1
ATOM 3097 C CA . PHE A 1 408 ? -1.598 17.123 -4.113 1.00 92.81 408 PHE A CA 1
ATOM 3098 C C . PHE A 1 408 ? -0.553 18.195 -4.491 1.00 92.81 408 PHE A C 1
ATOM 3100 O O . PHE A 1 408 ? 0.402 18.427 -3.753 1.00 92.81 408 PHE A O 1
ATOM 3107 N N . GLY A 1 409 ? -0.746 18.864 -5.631 1.00 90.50 409 GLY A N 1
ATOM 3108 C CA . GLY A 1 409 ? 0.010 20.033 -6.073 1.00 90.50 409 GLY A CA 1
ATOM 3109 C C . GLY A 1 409 ? -0.354 20.431 -7.507 1.00 90.50 409 GLY A C 1
ATOM 3110 O O . GLY A 1 409 ? -1.264 19.865 -8.112 1.00 90.50 409 GLY A O 1
ATOM 3111 N N . LEU A 1 410 ? 0.396 21.383 -8.062 1.00 89.56 410 LEU A N 1
ATOM 3112 C CA . LEU A 1 410 ? 0.474 21.679 -9.502 1.00 89.56 410 LEU A CA 1
ATOM 3113 C C . LEU A 1 410 ? 1.880 21.407 -10.070 1.00 89.56 410 LEU A C 1
ATOM 3115 O O . LEU A 1 410 ? 2.028 21.204 -11.270 1.00 89.56 410 LEU A O 1
ATOM 3119 N N . SER A 1 411 ? 2.901 21.398 -9.209 1.00 85.62 411 SER A N 1
ATOM 3120 C CA . SER A 1 411 ? 4.312 21.162 -9.533 1.00 85.62 411 SER A CA 1
ATOM 3121 C C . SER A 1 411 ? 4.917 20.168 -8.535 1.00 85.62 411 SER A C 1
ATOM 3123 O O . SER A 1 411 ? 5.886 20.474 -7.839 1.00 85.62 411 SER A O 1
ATOM 3125 N N . SER A 1 412 ? 4.303 18.988 -8.431 1.00 86.56 412 SER A N 1
ATOM 3126 C CA . SER A 1 412 ? 4.714 17.911 -7.523 1.00 86.56 412 SER A CA 1
ATOM 3127 C C . SER A 1 412 ? 4.599 16.545 -8.210 1.00 86.56 412 SER A C 1
ATOM 3129 O O . SER A 1 412 ? 3.832 16.393 -9.157 1.00 86.56 412 SER A O 1
ATOM 3131 N N . THR A 1 413 ? 5.326 15.549 -7.708 1.00 88.25 413 THR A N 1
ATOM 3132 C CA . THR A 1 413 ? 5.202 14.132 -8.087 1.00 88.25 413 THR A CA 1
ATOM 3133 C C . THR A 1 413 ? 4.959 13.255 -6.856 1.00 88.25 413 THR A C 1
ATOM 3135 O O . THR A 1 413 ? 5.222 13.693 -5.735 1.00 88.25 413 THR A O 1
ATOM 3138 N N . SER A 1 414 ? 4.457 12.037 -7.050 1.00 90.56 414 SER A N 1
ATOM 3139 C CA . SER A 1 414 ? 4.485 10.956 -6.057 1.00 90.56 414 SER A CA 1
ATOM 3140 C C . SER A 1 414 ? 4.711 9.649 -6.803 1.00 90.56 414 SER A C 1
ATOM 3142 O O . SER A 1 414 ? 3.857 9.256 -7.598 1.00 90.56 414 SER A O 1
ATOM 3144 N N . TYR A 1 415 ? 5.828 8.968 -6.519 1.00 91.25 415 TYR A N 1
ATOM 3145 C CA . TYR A 1 415 ? 6.300 7.818 -7.303 1.00 91.25 415 TYR A CA 1
ATOM 3146 C C . TYR A 1 415 ? 5.206 6.766 -7.539 1.00 91.25 415 TYR A C 1
ATOM 3148 O O . TYR A 1 415 ? 5.018 6.264 -8.650 1.00 91.25 415 TYR A O 1
ATOM 3156 N N . ARG A 1 416 ? 4.424 6.482 -6.495 1.00 94.69 416 ARG A N 1
ATOM 3157 C CA . ARG A 1 416 ? 3.163 5.738 -6.570 1.00 94.69 416 ARG A CA 1
ATOM 3158 C C . ARG A 1 416 ? 2.130 6.374 -5.639 1.00 94.69 416 ARG A C 1
ATOM 3160 O O . ARG A 1 416 ? 2.460 7.233 -4.817 1.00 94.69 416 ARG A O 1
ATOM 3167 N N . ALA A 1 417 ? 0.882 5.938 -5.776 1.00 96.50 417 ALA A N 1
ATOM 3168 C CA . ALA A 1 417 ? -0.174 6.162 -4.795 1.00 96.50 417 ALA A CA 1
ATOM 3169 C C . ALA A 1 417 ? -0.907 4.845 -4.527 1.00 96.50 417 ALA A C 1
ATOM 3171 O O . ALA A 1 417 ? -1.209 4.109 -5.473 1.00 96.50 417 ALA A O 1
ATOM 3172 N N . PHE A 1 418 ? -1.197 4.573 -3.256 1.00 97.06 418 PHE A N 1
ATOM 3173 C CA . PHE A 1 418 ? -1.901 3.371 -2.811 1.00 97.06 418 PHE A CA 1
ATOM 3174 C C . PHE A 1 418 ? -2.920 3.685 -1.710 1.00 97.06 418 PHE A C 1
ATOM 3176 O O . PHE A 1 418 ? -2.782 4.682 -1.002 1.00 97.06 418 PHE A O 1
ATOM 3183 N N . LEU A 1 419 ? -3.928 2.826 -1.561 1.00 95.88 419 LEU A N 1
ATOM 3184 C CA . LEU A 1 419 ? -4.877 2.803 -0.446 1.00 95.88 419 LEU A CA 1
ATOM 3185 C C . LEU A 1 419 ? -4.669 1.508 0.347 1.00 95.88 419 LEU A C 1
ATOM 3187 O O . LEU A 1 419 ? -4.772 0.424 -0.227 1.00 95.88 419 LEU A O 1
ATOM 3191 N N . HIS A 1 420 ? -4.403 1.617 1.648 1.00 92.50 420 HIS A N 1
ATOM 3192 C CA . HIS A 1 420 ? -4.279 0.461 2.539 1.00 92.50 420 HIS A CA 1
ATOM 3193 C C . HIS A 1 420 ? -4.843 0.741 3.937 1.00 92.50 420 HIS A C 1
ATOM 3195 O O . HIS A 1 420 ? -4.771 1.867 4.436 1.00 92.50 420 HIS A O 1
ATOM 3201 N N . ASN A 1 421 ? -5.329 -0.304 4.604 1.00 87.56 421 ASN A N 1
ATOM 3202 C CA . ASN A 1 421 ? -5.575 -0.290 6.046 1.00 87.56 421 ASN A CA 1
ATOM 3203 C C . ASN A 1 421 ? -4.234 -0.293 6.801 1.00 87.56 421 ASN A C 1
ATOM 3205 O O . ASN A 1 421 ? -3.302 -0.970 6.385 1.00 87.56 421 ASN A O 1
ATOM 3209 N N . TRP A 1 422 ? -4.119 0.459 7.903 1.00 87.44 422 TRP A N 1
ATOM 3210 C CA . TRP A 1 422 ? -2.900 0.476 8.724 1.00 87.44 422 TRP A CA 1
ATOM 3211 C C . TRP A 1 422 ? -3.190 0.654 10.216 1.00 87.44 422 TRP A C 1
ATOM 3213 O O . TRP A 1 422 ? -3.916 1.562 10.632 1.00 87.44 422 TRP A O 1
ATOM 3223 N N . VAL A 1 423 ? -2.566 -0.200 11.025 1.00 83.56 423 VAL A N 1
ATOM 3224 C CA . VAL A 1 423 ? -2.700 -0.244 12.483 1.00 83.56 423 VAL A CA 1
ATOM 3225 C C . VAL A 1 423 ? -1.435 0.339 13.110 1.00 83.56 423 VAL A C 1
ATOM 3227 O O . VAL A 1 423 ? -0.356 -0.235 13.017 1.00 83.56 423 VAL A O 1
ATOM 3230 N N . GLY A 1 424 ? -1.573 1.507 13.737 1.00 81.50 424 GLY A N 1
ATOM 3231 C CA . GLY A 1 424 ? -0.483 2.293 14.296 1.00 81.50 424 GLY A CA 1
ATOM 3232 C C . GLY A 1 424 ? -0.672 2.560 15.789 1.00 81.50 424 GLY A C 1
ATOM 3233 O O . GLY A 1 424 ? -1.579 3.292 16.198 1.00 81.50 424 GLY A O 1
ATOM 3234 N N . HIS A 1 425 ? 0.244 2.014 16.586 1.00 80.75 425 HIS A N 1
ATOM 3235 C CA . HIS A 1 425 ? 0.343 2.106 18.043 1.00 80.75 425 HIS A CA 1
ATOM 3236 C C . HIS A 1 425 ? 1.652 2.809 18.467 1.00 80.75 425 HIS A C 1
ATOM 3238 O O . HIS A 1 425 ? 2.524 2.194 19.089 1.00 80.75 425 HIS A O 1
ATOM 3244 N N . PRO A 1 426 ? 1.838 4.100 18.133 1.00 81.50 426 PRO A N 1
ATOM 3245 C CA . PRO A 1 426 ? 3.080 4.817 18.407 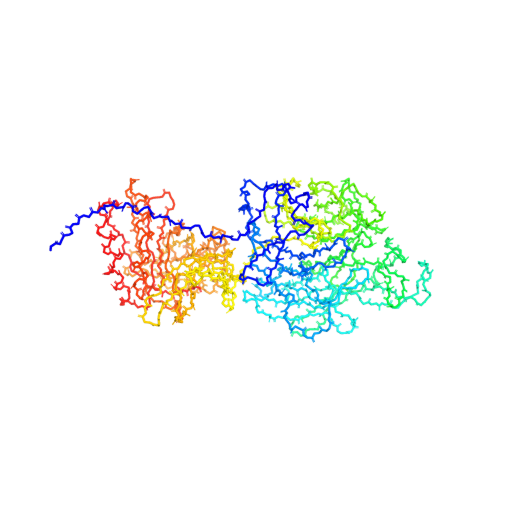1.00 81.50 426 PRO A CA 1
ATOM 3246 C C . PRO A 1 426 ? 3.389 4.866 19.908 1.00 81.50 426 PRO A C 1
ATOM 3248 O O . PRO A 1 426 ? 2.582 5.318 20.721 1.00 81.50 426 PRO A O 1
ATOM 3251 N N . THR A 1 427 ? 4.603 4.455 20.276 1.00 78.94 427 THR A N 1
ATOM 3252 C CA . THR A 1 427 ? 5.070 4.432 21.678 1.00 78.94 427 THR A CA 1
ATOM 3253 C C . THR A 1 427 ? 5.436 5.815 22.224 1.00 78.94 427 THR A C 1
ATOM 3255 O O . THR A 1 427 ? 5.556 6.002 23.439 1.00 78.94 427 THR A O 1
ATOM 3258 N N . PHE A 1 428 ? 5.609 6.804 21.346 1.00 77.00 428 PHE A N 1
ATOM 3259 C CA . PHE A 1 428 ? 5.844 8.196 21.714 1.00 77.00 428 PHE A CA 1
ATOM 3260 C C . PHE A 1 428 ? 4.521 8.934 22.007 1.00 77.00 428 PHE A C 1
ATOM 3262 O O . PHE A 1 428 ? 3.504 8.670 21.365 1.00 77.00 428 PHE A O 1
ATOM 3269 N N . PRO A 1 429 ? 4.512 9.883 22.963 1.00 76.31 429 PRO A N 1
ATOM 3270 C CA . PRO A 1 429 ? 3.319 10.657 23.306 1.00 76.31 429 PRO A CA 1
ATOM 3271 C C . PRO A 1 429 ? 2.912 11.630 22.184 1.00 76.31 429 PRO A C 1
ATOM 3273 O O . PRO A 1 429 ? 3.761 12.007 21.369 1.00 76.31 429 PRO A O 1
ATOM 3276 N N . PRO A 1 430 ? 1.661 12.131 22.184 1.00 76.69 430 PRO A N 1
ATOM 3277 C CA . PRO A 1 430 ? 1.254 13.204 21.285 1.00 76.69 430 PRO A CA 1
ATOM 3278 C C . PRO A 1 430 ? 2.105 14.464 21.499 1.00 76.69 430 PRO A C 1
ATOM 3280 O O . PRO A 1 430 ? 2.450 14.832 22.629 1.00 76.69 430 PRO A O 1
ATOM 3283 N N . SER A 1 431 ? 2.421 15.151 20.406 1.00 78.19 431 SER A N 1
ATOM 3284 C CA . SER A 1 431 ? 3.116 16.433 20.422 1.00 78.19 431 SER A CA 1
ATOM 3285 C C . SER A 1 431 ? 2.170 17.567 20.826 1.00 78.19 431 SER A C 1
ATOM 3287 O O . SER A 1 431 ? 0.954 17.509 20.620 1.00 78.19 431 SER A O 1
ATOM 3289 N N . ALA A 1 432 ? 2.730 18.632 21.405 1.00 76.56 432 ALA A N 1
ATOM 3290 C CA . ALA A 1 432 ? 1.979 19.827 21.774 1.00 76.56 432 ALA A CA 1
ATOM 3291 C C . ALA A 1 432 ? 2.810 21.104 21.581 1.00 76.56 432 ALA A C 1
ATOM 3293 O O . ALA A 1 432 ? 3.977 21.156 21.970 1.00 76.56 432 ALA A O 1
ATOM 3294 N N . GLN A 1 433 ? 2.192 22.158 21.040 1.00 75.44 433 GLN A N 1
ATOM 3295 C CA . GLN A 1 433 ? 2.788 23.492 20.900 1.00 75.44 433 GLN A CA 1
ATOM 3296 C C . GLN A 1 433 ? 1.871 24.550 21.525 1.00 75.44 433 GLN A C 1
ATOM 3298 O O . GLN A 1 433 ? 0.653 24.503 21.371 1.00 75.44 433 GLN A O 1
ATOM 3303 N N . LEU A 1 434 ? 2.449 25.533 22.218 1.00 71.69 434 LEU A N 1
ATOM 3304 C CA . LEU A 1 434 ? 1.716 26.680 22.759 1.00 71.69 434 LEU A CA 1
ATOM 3305 C C . LEU A 1 434 ? 1.781 27.865 21.788 1.00 71.69 434 LEU A C 1
ATOM 3307 O O . LEU A 1 434 ? 2.863 28.235 21.333 1.00 71.69 434 LEU A O 1
ATOM 3311 N N . SER A 1 435 ? 0.648 28.519 21.530 1.00 70.19 435 SER A N 1
ATOM 3312 C CA . SER A 1 435 ? 0.620 29.806 20.836 1.00 70.19 435 SER A CA 1
ATOM 3313 C C . SER A 1 435 ? 1.278 30.879 21.701 1.00 70.19 435 SER A C 1
ATOM 3315 O O . SER A 1 435 ? 0.847 31.118 22.834 1.00 70.19 435 SER A O 1
ATOM 3317 N N . ASN A 1 436 ? 2.268 31.582 21.161 1.00 57.19 436 ASN A N 1
ATOM 3318 C CA . ASN A 1 436 ? 2.932 32.669 21.872 1.00 57.19 436 ASN A CA 1
ATOM 3319 C C . ASN A 1 436 ? 2.104 33.968 21.773 1.00 57.19 436 ASN A C 1
ATOM 3321 O O . ASN A 1 436 ? 2.363 34.821 20.926 1.00 57.19 436 ASN A O 1
ATOM 3325 N N . THR A 1 437 ? 1.056 34.099 22.594 1.00 54.38 437 THR A N 1
ATOM 3326 C CA . THR A 1 437 ? 0.185 35.285 22.607 1.00 54.38 437 THR A CA 1
ATOM 3327 C C . THR A 1 437 ? 0.768 36.408 23.459 1.00 54.38 437 THR A C 1
ATOM 3329 O O . THR A 1 437 ? 1.137 36.212 24.615 1.00 54.38 437 THR A O 1
ATOM 3332 N N . SER A 1 438 ? 0.767 37.632 22.922 1.00 50.00 438 SER A N 1
ATOM 3333 C CA . SER A 1 438 ? 1.248 38.844 23.611 1.00 50.00 438 SER A CA 1
ATOM 3334 C C . SER A 1 438 ? 0.451 39.199 24.877 1.00 50.00 438 SER A C 1
ATOM 3336 O O . SER A 1 438 ? 0.879 40.033 25.673 1.00 50.00 438 SER A O 1
ATOM 3338 N N . THR A 1 439 ? -0.719 38.587 25.062 1.00 52.09 439 THR A N 1
ATOM 3339 C CA . THR A 1 439 ? -1.546 38.677 26.263 1.00 52.09 439 THR A CA 1
ATOM 3340 C C . THR A 1 439 ? -1.409 37.388 27.084 1.00 52.09 439 THR A C 1
ATOM 3342 O O . THR A 1 439 ? -1.632 36.299 26.550 1.00 52.09 439 THR A O 1
ATOM 3345 N N . PRO A 1 440 ? -1.119 37.470 28.400 1.00 52.56 440 PRO A N 1
ATOM 3346 C CA . PRO A 1 440 ? -1.015 36.278 29.241 1.00 52.56 440 PRO A CA 1
ATOM 3347 C C . PRO A 1 440 ? -2.294 35.437 29.288 1.00 52.56 440 PRO A C 1
ATOM 3349 O O . PRO A 1 440 ? -2.226 34.247 29.549 1.00 52.56 440 PRO A O 1
ATOM 3352 N N . ASN A 1 441 ? -3.469 36.035 29.078 1.00 52.91 441 ASN A N 1
ATOM 3353 C CA . ASN A 1 441 ? -4.740 35.411 29.449 1.00 52.91 441 ASN A CA 1
ATOM 3354 C C . ASN A 1 441 ? -5.266 34.334 28.484 1.00 52.91 441 ASN A C 1
ATOM 3356 O O . ASN A 1 441 ? -6.177 33.619 28.893 1.00 52.91 441 ASN A O 1
ATOM 3360 N N . ASP A 1 442 ? -4.696 34.217 27.280 1.00 57.47 442 ASP A N 1
ATOM 3361 C CA . ASP A 1 442 ? -5.285 33.533 26.116 1.00 57.47 442 ASP A CA 1
ATOM 3362 C C . ASP A 1 442 ? -4.309 32.525 25.455 1.00 57.47 442 ASP A C 1
ATOM 3364 O O . ASP A 1 442 ? -4.135 32.507 24.237 1.00 57.47 442 ASP A O 1
ATOM 3368 N N . ILE A 1 443 ? -3.656 31.657 26.242 1.00 62.44 443 ILE A N 1
ATOM 3369 C CA . ILE A 1 443 ? -2.754 30.630 25.684 1.00 62.44 443 ILE A CA 1
ATOM 3370 C C . ILE A 1 443 ? -3.569 29.597 24.904 1.00 62.44 443 ILE A C 1
ATOM 3372 O O . ILE A 1 443 ? -4.371 28.887 25.497 1.00 62.44 443 ILE A O 1
ATOM 3376 N N . THR A 1 444 ? -3.312 29.433 23.609 1.00 68.75 444 THR A N 1
ATOM 3377 C CA . THR A 1 444 ? -3.843 28.313 22.821 1.00 68.75 444 THR A CA 1
ATOM 3378 C C . THR A 1 444 ? -2.851 27.149 22.831 1.00 68.75 444 THR A C 1
ATOM 3380 O O . THR A 1 444 ? -1.668 27.350 22.569 1.00 68.75 444 THR A O 1
ATOM 3383 N N . VAL A 1 445 ? -3.307 25.935 23.136 1.00 69.62 445 VAL A N 1
ATOM 3384 C CA . VAL A 1 445 ? -2.540 24.693 22.978 1.00 69.62 445 VAL A CA 1
ATOM 3385 C C . VAL A 1 445 ? -2.964 24.037 21.675 1.00 69.62 445 VAL A C 1
ATOM 3387 O O . VAL A 1 445 ? -4.149 23.771 21.491 1.00 69.62 445 VAL A O 1
ATOM 3390 N N . TYR A 1 446 ? -2.001 23.770 20.805 1.00 73.38 446 TYR A N 1
ATOM 3391 C CA . TYR A 1 446 ? -2.141 22.895 19.649 1.00 73.38 446 TYR A CA 1
ATOM 3392 C C . TYR A 1 446 ? -1.578 21.524 19.985 1.00 73.38 446 TYR A C 1
ATOM 3394 O O . TYR A 1 446 ? -0.603 21.432 20.732 1.00 73.38 446 TYR A O 1
ATOM 3402 N N . THR A 1 447 ? -2.149 20.472 19.411 1.00 72.75 447 THR A N 1
ATOM 3403 C CA . THR A 1 447 ? -1.734 19.083 19.661 1.00 72.75 447 THR A CA 1
ATOM 3404 C C . THR A 1 447 ? -1.849 18.217 18.410 1.00 72.75 447 THR A C 1
ATOM 3406 O O . THR A 1 447 ? -2.596 18.585 17.511 1.00 72.75 447 THR A O 1
ATOM 3409 N N . TRP A 1 448 ? -1.109 17.108 18.331 1.00 77.25 448 TRP A N 1
ATOM 3410 C C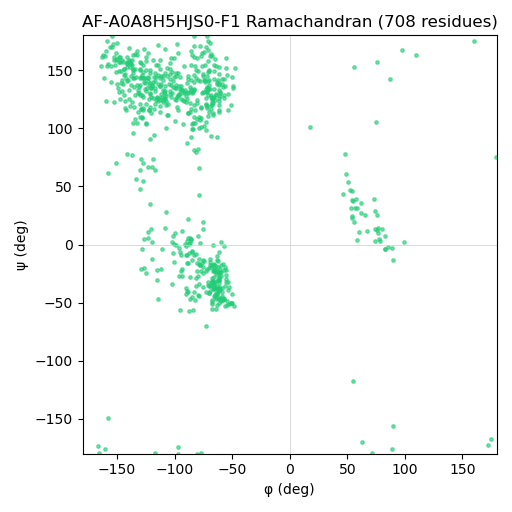A . TRP A 1 448 ? -1.199 16.103 17.257 1.00 77.25 448 TRP A CA 1
ATOM 3411 C C . TRP A 1 448 ? -0.534 14.784 17.694 1.00 77.25 448 TRP A C 1
ATOM 3413 O O . TRP A 1 448 ? 0.255 14.783 18.637 1.00 77.25 448 TRP A O 1
ATOM 3423 N N . TRP A 1 449 ? -0.829 13.663 17.029 1.00 81.31 449 TRP A N 1
ATOM 3424 C CA . TRP A 1 449 ? -0.181 12.376 17.295 1.00 81.31 449 TRP A CA 1
ATOM 3425 C C . TRP A 1 449 ? 0.219 11.688 15.985 1.00 81.31 449 TRP A C 1
ATOM 3427 O O . TRP A 1 449 ? -0.641 11.202 15.256 1.00 81.31 449 TRP A O 1
ATOM 3437 N N . ASN A 1 450 ? 1.525 11.647 15.690 1.00 83.94 450 ASN A N 1
ATOM 3438 C CA . ASN A 1 450 ? 2.050 10.998 14.485 1.00 83.94 450 ASN A CA 1
ATOM 3439 C C . ASN A 1 450 ? 1.708 9.499 14.502 1.00 83.94 450 ASN A C 1
ATOM 3441 O O . ASN A 1 450 ? 2.205 8.770 15.356 1.00 83.94 450 ASN A O 1
ATOM 3445 N N . GLY A 1 451 ? 0.863 9.046 13.580 1.00 81.12 451 GLY A N 1
ATOM 3446 C CA . GLY A 1 451 ? 0.609 7.630 13.339 1.00 81.12 451 GLY A CA 1
ATOM 3447 C C . GLY A 1 451 ? -0.287 6.889 14.340 1.00 81.12 451 GLY A C 1
ATOM 3448 O O . GLY A 1 451 ? -0.370 5.667 14.253 1.00 81.12 451 GLY A O 1
ATOM 3449 N N . ALA A 1 452 ? -0.969 7.560 15.271 1.00 82.38 452 ALA A N 1
ATOM 3450 C CA . ALA A 1 452 ? -1.911 6.893 16.180 1.00 82.38 452 ALA A CA 1
ATOM 3451 C C . ALA A 1 452 ? -3.259 6.630 15.479 1.00 82.38 452 ALA A C 1
ATOM 3453 O O . ALA A 1 452 ? -4.189 7.427 15.621 1.00 82.38 452 ALA A O 1
ATOM 3454 N N . THR A 1 453 ? -3.361 5.545 14.701 1.00 77.94 453 THR A N 1
ATOM 3455 C CA . THR A 1 453 ? -4.591 5.214 13.950 1.00 77.94 453 THR A CA 1
ATOM 3456 C C . THR A 1 453 ? -5.661 4.585 14.835 1.00 77.94 453 THR A C 1
ATOM 3458 O O . THR A 1 453 ? -6.839 4.888 14.682 1.00 77.94 453 THR A O 1
ATOM 3461 N N . GLU A 1 454 ? -5.244 3.799 15.829 1.00 71.50 454 GLU A N 1
ATOM 3462 C CA . GLU A 1 454 ? -6.122 3.045 16.734 1.00 71.50 454 GLU A CA 1
ATOM 3463 C C . GLU A 1 454 ? -6.621 3.826 17.958 1.00 71.50 454 GLU A C 1
ATOM 3465 O O . GLU A 1 454 ? -7.311 3.290 18.826 1.00 71.50 454 GLU A O 1
ATOM 3470 N N . VAL A 1 455 ? -6.303 5.116 18.047 1.00 61.97 455 VAL A N 1
ATOM 3471 C CA . VAL A 1 455 ? -6.863 6.000 19.071 1.00 61.97 455 VAL A CA 1
ATOM 3472 C C . VAL A 1 455 ? -8.085 6.695 18.465 1.00 61.97 455 VAL A C 1
ATOM 3474 O O . VAL A 1 455 ? -7.998 7.341 17.426 1.00 61.97 455 VAL A O 1
ATOM 3477 N N . ARG A 1 456 ? -9.248 6.596 19.115 1.00 51.38 456 ARG A N 1
ATOM 3478 C CA . ARG A 1 456 ? -10.478 7.268 18.662 1.00 51.38 456 ARG A CA 1
ATOM 3479 C C . ARG A 1 456 ? -10.538 8.706 19.158 1.00 51.38 456 ARG A C 1
ATOM 3481 O O . ARG A 1 456 ? -10.874 9.627 18.423 1.00 51.38 456 ARG A O 1
ATOM 3488 N N . PHE A 1 457 ? -10.212 8.904 20.426 1.00 47.16 457 PHE A N 1
ATOM 3489 C CA . PHE A 1 457 ? -9.994 10.220 21.006 1.00 47.16 457 PHE A CA 1
ATOM 3490 C C . PHE A 1 457 ? -9.020 10.100 22.172 1.00 47.16 457 PHE A C 1
ATOM 3492 O O . PHE A 1 457 ? -8.774 9.023 22.713 1.00 47.16 457 PHE A O 1
ATOM 3499 N N . TRP A 1 458 ? -8.432 11.219 22.554 1.00 52.97 458 TRP A N 1
ATOM 3500 C CA . TRP A 1 458 ? -7.556 11.316 23.701 1.00 52.97 458 TRP A CA 1
ATOM 3501 C C . TRP A 1 458 ? -7.816 12.635 24.416 1.00 52.97 458 TRP A C 1
ATOM 3503 O O . TRP A 1 458 ? -8.077 13.661 23.793 1.00 52.97 458 TRP A O 1
ATOM 3513 N N . GLN A 1 459 ? -7.791 12.616 25.742 1.00 56.44 459 GLN A N 1
ATOM 3514 C CA . GLN A 1 459 ? -8.071 13.816 26.527 1.00 56.44 459 GLN A CA 1
ATOM 3515 C C . GLN A 1 459 ? -6.789 14.568 26.840 1.00 56.44 459 GLN A C 1
ATOM 3517 O O . GLN A 1 459 ? -5.863 13.971 27.384 1.00 56.44 459 GLN A O 1
ATOM 3522 N N . LEU A 1 460 ? -6.759 15.881 26.602 1.00 59.12 460 LEU A N 1
ATOM 3523 C CA . LEU A 1 460 ? -5.723 16.742 27.169 1.00 59.12 460 LEU A CA 1
ATOM 3524 C C . LEU A 1 460 ? -6.151 17.204 28.563 1.00 59.12 460 LEU A C 1
ATOM 3526 O O . LEU A 1 460 ? -7.200 17.825 28.741 1.00 59.12 460 LEU A O 1
ATOM 3530 N N . LEU A 1 461 ? -5.322 16.900 29.557 1.00 56.94 461 LEU A N 1
ATOM 3531 C CA . LEU A 1 461 ? -5.596 17.162 30.965 1.00 56.94 461 LEU A CA 1
ATOM 3532 C C . LEU A 1 461 ? -4.693 18.285 31.480 1.00 56.94 461 LEU A C 1
ATOM 3534 O O . LEU A 1 461 ? -3.470 18.193 31.374 1.00 56.94 461 LEU A O 1
ATOM 3538 N N . GLY A 1 462 ? -5.282 19.327 32.076 1.00 53.75 462 GLY A N 1
ATOM 3539 C CA . GLY A 1 462 ? -4.544 20.477 32.612 1.00 53.75 462 GLY A CA 1
ATOM 3540 C C . GLY A 1 462 ? -5.020 20.911 33.999 1.00 53.75 462 GLY A C 1
ATOM 3541 O O . GLY A 1 462 ? -6.217 21.036 34.244 1.00 53.75 462 GLY A O 1
ATOM 3542 N N . SER A 1 463 ? -4.085 21.183 34.919 1.00 49.38 463 SER A N 1
ATOM 3543 C CA . SER A 1 463 ? -4.400 21.699 36.264 1.00 49.38 463 SER A CA 1
ATOM 3544 C C . SER A 1 463 ? -3.507 22.863 36.700 1.00 49.38 463 SER A C 1
ATOM 3546 O O . SER A 1 463 ? -2.343 22.971 36.310 1.00 49.38 463 SER A O 1
ATOM 3548 N N . LYS A 1 464 ? -4.080 23.725 37.551 1.00 48.09 464 LYS A N 1
ATOM 3549 C CA . LYS A 1 464 ? -3.478 24.949 38.111 1.00 48.09 464 LYS A CA 1
ATOM 3550 C C . LYS A 1 464 ? -2.590 24.693 39.343 1.00 48.09 464 LYS A C 1
ATOM 3552 O O . LYS A 1 464 ? -1.922 25.625 39.793 1.00 48.09 464 LYS A O 1
ATOM 3557 N N . SER A 1 465 ? -2.591 23.476 39.893 1.00 45.94 465 SER A N 1
ATOM 3558 C CA . SER A 1 465 ? -1.622 22.966 40.879 1.00 45.94 465 SER A CA 1
ATOM 3559 C C . SER A 1 465 ? -1.635 21.430 40.886 1.00 45.94 465 SER A C 1
ATOM 3561 O O . SER A 1 465 ? -2.574 20.812 40.398 1.00 45.94 465 SER A O 1
ATOM 3563 N N . ALA A 1 466 ? -0.644 20.789 41.513 1.00 44.62 466 ALA A N 1
ATOM 3564 C CA . ALA A 1 466 ? -0.620 19.328 41.681 1.00 44.62 466 ALA A CA 1
ATOM 3565 C C . ALA A 1 466 ? -1.730 18.762 42.606 1.00 44.62 466 ALA A C 1
ATOM 3567 O O . ALA A 1 466 ? -1.778 17.558 42.828 1.00 44.62 466 ALA A O 1
ATOM 3568 N N . SER A 1 467 ? -2.587 19.621 43.170 1.00 40.56 467 SER A N 1
ATOM 3569 C CA . SER A 1 467 ? -3.595 19.293 44.189 1.00 40.56 467 SER A CA 1
ATOM 3570 C C . SER A 1 467 ? -5.034 19.659 43.795 1.00 40.56 467 SER A C 1
ATOM 3572 O O . SER A 1 467 ? -5.938 19.546 44.618 1.00 40.56 467 SER A O 1
ATOM 3574 N N . VAL A 1 468 ? -5.256 20.114 42.558 1.00 39.28 468 VAL A N 1
ATOM 3575 C CA . VAL A 1 468 ? -6.577 20.487 42.023 1.00 39.28 468 VAL A CA 1
ATOM 3576 C C . VAL A 1 468 ? -6.947 19.518 40.891 1.00 39.28 468 VAL A C 1
ATOM 3578 O O . VAL A 1 468 ? -6.061 19.216 40.083 1.00 39.28 468 VAL A O 1
ATOM 3581 N N . PRO A 1 469 ? -8.210 19.045 40.798 1.00 40.16 469 PRO A N 1
ATOM 3582 C CA . PRO A 1 469 ? -8.669 18.198 39.698 1.00 40.16 469 PRO A CA 1
ATOM 3583 C C . PRO A 1 469 ? -8.320 18.774 38.322 1.00 40.16 469 PRO A C 1
ATOM 3585 O O . PRO A 1 469 ? -8.309 19.990 38.125 1.00 40.16 469 PRO A O 1
ATOM 3588 N N . LEU A 1 470 ? -8.006 17.889 37.379 1.00 46.19 470 LEU A N 1
ATOM 3589 C CA . LEU A 1 470 ? -7.668 18.262 36.009 1.00 46.19 470 LEU A CA 1
ATOM 3590 C C . LEU A 1 470 ? -8.939 18.727 35.287 1.00 46.19 470 LEU A C 1
ATOM 3592 O O . LEU A 1 470 ? -9.950 18.030 35.321 1.00 46.19 470 LEU A O 1
ATOM 3596 N N . ASN A 1 471 ? -8.877 19.871 34.603 1.00 45.75 471 ASN A N 1
ATOM 3597 C CA . ASN A 1 471 ? -9.852 20.161 33.556 1.00 45.75 471 ASN A CA 1
ATOM 3598 C C . ASN A 1 471 ? -9.556 19.227 32.373 1.00 45.75 471 ASN A C 1
ATOM 3600 O O . ASN A 1 471 ? -8.395 19.087 31.979 1.00 45.75 471 ASN A O 1
ATOM 3604 N N . THR A 1 472 ? -10.605 18.612 31.834 1.00 44.03 472 THR A N 1
ATOM 3605 C CA . THR A 1 472 ? -10.577 17.653 30.723 1.00 44.03 472 THR A CA 1
ATOM 3606 C C . THR A 1 472 ? -11.051 18.313 29.427 1.00 44.03 472 THR A C 1
ATOM 3608 O O . THR A 1 472 ? -11.934 19.174 29.438 1.00 44.03 472 THR A O 1
ATOM 3611 N N . THR A 1 473 ? -10.495 17.908 28.288 1.00 45.66 473 THR A N 1
ATOM 3612 C CA . THR A 1 473 ? -11.020 18.243 26.954 1.00 45.66 473 THR A CA 1
ATOM 3613 C C . THR A 1 473 ? -10.725 17.083 26.014 1.00 45.66 473 THR A C 1
ATOM 3615 O O . THR A 1 473 ? -9.570 16.671 25.921 1.00 45.66 473 THR A O 1
ATOM 3618 N N . ASP A 1 474 ? -11.755 16.556 25.353 1.00 41.16 474 ASP A N 1
ATOM 3619 C CA . ASP A 1 474 ? -11.642 15.469 24.375 1.00 41.16 474 ASP A CA 1
ATOM 3620 C C . ASP A 1 474 ? -11.057 15.990 23.054 1.00 41.16 474 ASP A C 1
ATOM 3622 O O . ASP A 1 474 ? -11.516 17.008 22.533 1.00 41.16 474 ASP A O 1
ATOM 3626 N N . LEU A 1 475 ? -10.050 15.302 22.510 1.00 47.34 475 LEU A N 1
ATOM 3627 C CA . LEU A 1 475 ? -9.367 15.641 21.258 1.00 47.34 475 LEU A CA 1
ATOM 3628 C C . LEU A 1 475 ? -9.295 14.411 20.342 1.00 47.34 475 LEU A C 1
ATOM 3630 O O . LEU A 1 475 ? -9.082 13.297 20.812 1.00 47.34 475 LEU A O 1
ATOM 3634 N N . HIS A 1 476 ? -9.431 14.592 19.029 1.00 42.69 476 HIS A N 1
ATOM 3635 C CA . HIS A 1 476 ? -9.286 13.503 18.054 1.00 42.69 476 HIS A CA 1
ATOM 3636 C C . HIS A 1 476 ? -7.820 13.420 17.580 1.00 42.69 476 HIS A C 1
ATOM 3638 O O . HIS A 1 476 ? -7.254 14.459 17.242 1.00 42.69 476 HIS A O 1
ATOM 3644 N N . PRO A 1 477 ? -7.164 12.246 17.526 1.00 41.81 477 PRO A N 1
ATOM 3645 C CA . PRO A 1 477 ? -5.730 12.159 17.209 1.00 41.81 477 PRO A CA 1
ATOM 3646 C C . PRO A 1 477 ? -5.393 12.543 15.765 1.00 41.81 477 PRO A C 1
ATOM 3648 O O . PRO A 1 477 ? -4.382 13.204 15.537 1.00 41.81 477 PRO A O 1
ATOM 3651 N N . SER A 1 478 ? -6.273 12.228 14.809 1.00 40.75 478 SER A N 1
ATOM 3652 C CA . SER A 1 478 ? -6.118 12.604 13.394 1.00 40.75 478 SER A CA 1
ATOM 3653 C C . SER A 1 478 ? -6.511 14.054 13.057 1.00 40.75 478 SER A C 1
ATOM 3655 O O . SER A 1 478 ? -6.557 14.427 11.881 1.00 40.75 478 SER A O 1
ATOM 3657 N N . MET A 1 479 ? -6.806 14.884 14.065 1.00 44.88 479 MET A N 1
ATOM 3658 C CA . MET A 1 479 ? -7.084 16.309 13.891 1.00 44.88 479 MET A CA 1
ATOM 3659 C C . MET A 1 479 ? -6.223 17.154 14.830 1.00 44.88 479 MET A C 1
ATOM 3661 O O . MET A 1 479 ? -6.506 17.210 16.028 1.00 44.88 479 MET A O 1
ATOM 3665 N N . PRO A 1 480 ? -5.238 17.903 14.306 1.00 47.00 480 PRO A N 1
ATOM 3666 C CA . PRO A 1 480 ? -4.675 19.015 15.044 1.00 47.00 480 PRO A CA 1
ATOM 3667 C C . PRO A 1 480 ? -5.766 19.958 15.557 1.00 47.00 480 PRO A C 1
ATOM 3669 O O . PRO A 1 480 ? -6.560 20.500 14.786 1.00 47.00 480 PRO A O 1
ATOM 3672 N N . ALA A 1 481 ? -5.807 20.111 16.879 1.00 48.78 481 ALA A N 1
ATOM 3673 C CA . ALA A 1 481 ? -6.869 20.802 17.600 1.00 48.78 481 ALA A CA 1
ATOM 3674 C C . ALA A 1 481 ? -6.297 21.910 18.491 1.00 48.78 481 ALA A C 1
ATOM 3676 O O . ALA A 1 481 ? -5.269 21.721 19.147 1.00 48.78 481 ALA A O 1
ATOM 3677 N N . ALA A 1 482 ? -6.983 23.054 18.513 1.00 43.34 482 ALA A N 1
ATOM 3678 C CA . ALA A 1 482 ? -6.579 24.271 19.214 1.00 43.34 482 ALA A CA 1
ATOM 3679 C C . ALA A 1 482 ? -7.477 24.574 20.433 1.00 43.34 482 ALA A C 1
ATOM 3681 O O . ALA A 1 482 ? -8.688 24.740 20.283 1.00 43.34 482 ALA A O 1
ATOM 3682 N N . PHE A 1 483 ? -6.901 24.714 21.634 1.00 49.16 483 PHE A N 1
ATOM 3683 C CA . PHE A 1 483 ? -7.648 24.942 22.886 1.00 49.16 483 PHE A CA 1
ATOM 3684 C C . PHE A 1 483 ? -7.106 26.109 23.733 1.00 49.16 483 PHE A C 1
ATOM 3686 O O . PHE A 1 483 ? -5.921 26.139 24.050 1.00 49.16 483 PHE A O 1
ATOM 3693 N N . LYS A 1 484 ? -7.973 27.034 24.183 1.00 45.38 484 LYS A N 1
ATOM 3694 C CA . LYS A 1 484 ? -7.590 28.167 25.052 1.00 45.38 484 LYS A CA 1
ATOM 3695 C C . LYS A 1 484 ? -7.512 27.816 26.551 1.00 45.38 484 LYS A C 1
ATOM 3697 O O . LYS A 1 484 ? -8.528 27.713 27.237 1.00 45.38 484 LYS A O 1
ATOM 3702 N N . LEU A 1 485 ? -6.295 27.790 27.094 1.00 44.03 485 LEU A N 1
ATOM 3703 C CA . LEU A 1 485 ? -5.983 27.864 28.524 1.00 44.03 485 LEU A CA 1
ATOM 3704 C C . LEU A 1 485 ? -6.103 29.305 29.054 1.00 44.03 485 LEU A C 1
ATOM 3706 O O . LEU A 1 485 ? -5.325 30.189 28.693 1.00 44.03 485 LEU A O 1
ATOM 3710 N N . GLY A 1 486 ? -7.024 29.526 29.996 1.00 46.66 486 GLY A N 1
ATOM 3711 C CA . GLY A 1 486 ? -7.181 30.818 30.672 1.00 46.66 486 GLY A CA 1
ATOM 3712 C C . GLY A 1 486 ? -6.087 31.139 31.710 1.00 46.66 486 GLY A C 1
ATOM 3713 O O . GLY A 1 486 ? -5.690 30.270 32.487 1.00 46.66 486 GLY A O 1
ATOM 3714 N N . ASN A 1 487 ? -5.678 32.415 31.755 1.00 43.31 487 ASN A N 1
ATOM 3715 C CA . ASN A 1 487 ? -4.725 33.086 32.672 1.00 43.31 487 ASN A CA 1
ATOM 3716 C C . ASN A 1 487 ? -3.748 32.186 33.498 1.00 43.31 487 ASN A C 1
ATOM 3718 O O . ASN A 1 487 ? -4.113 31.669 34.565 1.00 43.31 487 ASN A O 1
ATOM 3722 N N . PRO A 1 488 ? -2.473 32.078 33.066 1.00 44.09 488 PRO A N 1
ATOM 3723 C CA . PRO A 1 488 ? -1.440 31.197 33.600 1.00 44.09 488 PRO A CA 1
ATOM 3724 C C . PRO A 1 488 ? -0.412 31.891 34.515 1.00 44.09 488 PRO A C 1
ATOM 3726 O O . PRO A 1 488 ? 0.539 31.228 34.932 1.00 44.09 488 PRO A O 1
ATOM 3729 N N . VAL A 1 489 ? -0.530 33.200 34.797 1.00 36.97 489 VAL A N 1
ATOM 3730 C CA . VAL A 1 489 ? 0.543 33.978 35.455 1.00 36.97 489 VAL A CA 1
ATOM 3731 C C . VAL A 1 489 ? 0.991 33.314 36.767 1.00 36.97 489 VAL A C 1
ATOM 3733 O O . VAL A 1 489 ? 0.221 33.189 37.721 1.00 36.97 489 VAL A O 1
ATOM 3736 N N . GLY A 1 490 ? 2.257 32.881 36.800 1.00 35.78 490 GLY A N 1
ATOM 3737 C CA . GLY A 1 490 ? 2.909 32.281 37.968 1.00 35.78 490 GLY A CA 1
ATOM 3738 C C . GLY A 1 490 ? 2.609 30.800 38.243 1.00 35.78 490 GLY A C 1
ATOM 3739 O O . GLY A 1 490 ? 2.926 30.337 39.338 1.00 35.78 490 GLY A O 1
ATOM 3740 N N . LYS A 1 491 ? 2.005 30.040 37.314 1.00 42.22 491 LYS A N 1
ATOM 3741 C CA . LYS A 1 491 ? 1.578 28.645 37.565 1.00 42.22 491 LYS A CA 1
ATOM 3742 C C . LYS A 1 491 ? 2.288 27.617 36.684 1.00 42.22 491 LYS A C 1
ATOM 3744 O O . LYS A 1 491 ? 2.378 27.779 35.472 1.00 42.22 491 LYS A O 1
ATOM 3749 N N . ARG A 1 492 ? 2.738 26.515 37.301 1.00 39.72 492 ARG A N 1
ATOM 3750 C CA . ARG A 1 492 ? 3.152 25.297 36.585 1.00 39.72 492 ARG A CA 1
ATOM 3751 C C . ARG A 1 492 ? 1.909 24.493 36.218 1.00 39.72 492 ARG A C 1
ATOM 3753 O O . ARG A 1 492 ? 1.157 24.110 37.111 1.00 39.72 492 ARG A O 1
ATOM 3760 N N . TRP A 1 493 ? 1.750 24.202 34.935 1.00 43.47 493 TRP A N 1
ATOM 3761 C CA . TRP A 1 493 ? 0.745 23.273 34.431 1.00 43.47 493 TRP A CA 1
ATOM 3762 C C . TRP A 1 493 ? 1.402 21.915 34.189 1.00 43.47 493 TRP A C 1
ATOM 3764 O O . TRP A 1 493 ? 2.487 21.851 33.612 1.00 43.47 493 TRP A O 1
ATOM 3774 N N . LYS A 1 494 ? 0.755 20.830 34.623 1.00 42.44 494 LYS A N 1
ATOM 3775 C CA . LYS A 1 494 ? 1.085 19.478 34.164 1.00 42.44 494 LYS A CA 1
ATOM 3776 C C . LYS A 1 494 ? 0.097 19.136 33.056 1.00 42.44 494 LYS A C 1
ATOM 3778 O O . LYS A 1 494 ? -1.096 19.069 33.336 1.00 42.44 494 LYS A O 1
ATOM 3783 N N . LEU A 1 495 ? 0.606 18.954 31.842 1.00 47.59 495 LEU A N 1
ATOM 3784 C CA . LEU A 1 495 ? -0.141 18.363 30.737 1.00 47.59 495 LEU A CA 1
ATOM 3785 C C . LEU A 1 495 ? 0.004 16.842 30.849 1.00 47.59 495 LEU A C 1
ATOM 3787 O O . LEU A 1 495 ? 1.100 16.330 31.084 1.00 47.59 495 LEU A O 1
ATOM 3791 N N . THR A 1 496 ? -1.106 16.126 30.752 1.00 48.28 496 THR A N 1
ATOM 3792 C CA . THR A 1 496 ? -1.143 14.660 30.661 1.00 48.28 496 THR A CA 1
ATOM 3793 C C . THR A 1 496 ? -2.203 14.287 29.639 1.00 48.28 496 THR A C 1
ATOM 3795 O O . THR A 1 496 ? -3.143 15.052 29.429 1.00 48.28 496 THR A O 1
ATOM 3798 N N . TYR A 1 497 ? -2.032 13.134 28.999 1.00 46.28 497 TYR A N 1
ATOM 3799 C CA . TYR A 1 497 ? -3.035 12.564 28.112 1.00 46.28 497 TYR A CA 1
ATOM 3800 C C . TYR A 1 497 ? -3.614 11.272 28.698 1.00 46.28 497 TYR A C 1
ATOM 3802 O O . TYR A 1 497 ? -2.996 10.647 29.566 1.00 46.28 497 TYR A O 1
ATOM 3810 N N . ARG A 1 498 ? -4.804 10.900 28.227 1.00 41.12 498 ARG A N 1
ATOM 3811 C CA . ARG A 1 498 ? -5.407 9.565 28.351 1.00 41.12 498 ARG A CA 1
ATOM 3812 C C . ARG A 1 498 ? -5.910 9.172 26.967 1.00 41.12 498 ARG A C 1
ATOM 3814 O O . ARG A 1 498 ? -6.593 9.982 26.345 1.00 41.12 498 ARG A O 1
ATOM 3821 N N . THR A 1 499 ? -5.574 7.973 26.508 1.00 37.50 499 THR A N 1
ATOM 3822 C CA . THR A 1 499 ? -6.097 7.365 25.280 1.00 37.50 499 THR A CA 1
ATOM 3823 C C . THR A 1 499 ? -7.466 6.738 25.502 1.00 37.50 499 THR A C 1
ATOM 3825 O O . THR A 1 499 ? -7.759 6.233 26.585 1.00 37.50 499 THR A O 1
ATOM 3828 N N . PHE A 1 500 ? -8.269 6.734 24.445 1.00 43.56 500 PHE A N 1
ATOM 3829 C CA . PHE A 1 500 ? -9.426 5.870 24.274 1.00 43.56 500 PHE A CA 1
ATOM 3830 C C . PHE A 1 500 ? -9.268 5.221 22.894 1.00 43.56 500 PHE A C 1
ATOM 3832 O O . PHE A 1 500 ? -9.186 5.924 21.883 1.00 43.56 500 PHE A O 1
ATOM 3839 N N . GLU A 1 501 ? -9.132 3.898 22.864 1.00 52.34 501 GLU A N 1
ATOM 3840 C CA . GLU A 1 501 ? -8.899 3.118 21.640 1.00 52.34 501 GLU A CA 1
ATOM 3841 C C . GLU A 1 501 ? -10.146 3.116 20.732 1.00 52.34 501 GLU A C 1
ATOM 3843 O O . GLU A 1 501 ? -11.202 3.641 21.115 1.00 52.34 501 GLU A O 1
ATOM 3848 N N . ILE A 1 502 ? -10.052 2.563 19.515 1.00 55.47 502 ILE A N 1
ATOM 3849 C CA . ILE A 1 502 ? -11.230 2.325 18.667 1.00 55.47 502 ILE A CA 1
ATOM 3850 C C . ILE A 1 502 ? -12.147 1.321 19.372 1.00 55.47 502 ILE A C 1
ATOM 3852 O O . ILE A 1 502 ? -12.017 0.106 19.245 1.00 55.47 502 ILE A O 1
ATOM 3856 N N . ALA A 1 503 ? -13.089 1.868 20.141 1.00 68.94 503 ALA A N 1
ATOM 3857 C CA . ALA A 1 503 ? -14.105 1.099 20.836 1.00 68.94 503 ALA A CA 1
ATOM 3858 C C . ALA A 1 503 ? -14.892 0.242 19.842 1.00 68.94 503 ALA A C 1
ATOM 3860 O O . ALA A 1 503 ? -15.315 0.742 18.794 1.00 68.94 503 ALA A O 1
ATOM 3861 N N . ALA A 1 504 ? -15.132 -1.015 20.217 1.00 83.88 504 ALA A N 1
ATOM 3862 C CA . ALA A 1 504 ? -15.985 -1.915 19.463 1.00 83.88 504 ALA A CA 1
ATOM 3863 C C . ALA A 1 504 ? -17.328 -1.255 19.112 1.00 83.88 504 ALA A C 1
ATOM 3865 O O . ALA A 1 504 ? -17.945 -0.590 19.948 1.00 83.88 504 ALA A O 1
ATOM 3866 N N . THR A 1 505 ? -17.775 -1.444 17.871 1.00 88.38 505 THR A N 1
ATOM 3867 C CA . THR A 1 505 ? -19.067 -0.939 17.372 1.00 88.38 505 THR A CA 1
ATOM 3868 C C . THR A 1 505 ? -20.051 -2.069 17.091 1.00 88.38 505 THR A C 1
ATOM 3870 O O . THR A 1 505 ? -21.266 -1.861 17.118 1.00 88.38 505 THR A O 1
ATOM 3873 N N . VAL A 1 506 ? -19.544 -3.287 16.898 1.00 95.38 506 VAL A N 1
ATOM 3874 C CA . VAL A 1 506 ? -20.325 -4.512 16.727 1.00 95.38 506 VAL A CA 1
ATOM 3875 C C . VAL A 1 506 ? -19.709 -5.645 17.546 1.00 95.38 506 VAL A C 1
ATOM 3877 O O . VAL A 1 506 ? -18.560 -5.574 17.978 1.00 95.38 506 VAL A O 1
ATOM 3880 N N . GLY A 1 507 ? -20.482 -6.701 17.760 1.00 97.06 507 GLY A N 1
ATOM 3881 C CA . GLY A 1 507 ? -20.018 -7.901 18.450 1.00 97.06 507 GLY A CA 1
ATOM 3882 C C . GLY A 1 507 ? -20.888 -9.111 18.155 1.00 97.06 507 GLY A C 1
ATOM 3883 O O . GLY A 1 507 ? -21.844 -9.027 17.370 1.00 97.06 507 GLY A O 1
ATOM 3884 N N . LEU A 1 508 ? -20.571 -10.216 18.811 1.00 98.00 508 LEU A N 1
ATOM 3885 C CA . LEU A 1 508 ? -21.386 -11.416 18.884 1.00 98.00 508 LEU A CA 1
ATOM 3886 C C . LEU A 1 508 ? -21.577 -11.814 20.353 1.00 98.00 508 LEU A C 1
ATOM 3888 O O . LEU A 1 508 ? -20.725 -11.589 21.211 1.00 98.00 508 LEU A O 1
ATOM 3892 N N . LEU A 1 509 ? -22.730 -12.409 20.638 1.00 97.81 509 LEU A N 1
ATOM 3893 C CA . LEU A 1 509 ? -22.941 -13.243 21.813 1.00 97.81 509 LEU A CA 1
ATOM 3894 C C . LEU A 1 509 ? -23.504 -14.561 21.300 1.00 97.81 509 LEU A C 1
ATOM 3896 O O . LEU A 1 509 ? -24.600 -14.579 20.740 1.00 97.81 509 LEU A O 1
ATOM 3900 N N . VAL A 1 510 ? -22.756 -15.645 21.488 1.00 97.44 510 VAL A N 1
ATOM 3901 C CA . VAL A 1 510 ? -23.095 -16.976 20.974 1.00 97.44 510 VAL A CA 1
ATOM 3902 C C . VAL A 1 510 ? -23.288 -17.930 22.154 1.00 97.44 510 VAL A C 1
ATOM 3904 O O . VAL A 1 510 ? -22.303 -18.461 22.674 1.00 97.44 510 VAL A O 1
ATOM 3907 N N . PRO A 1 511 ? -24.528 -18.136 22.640 1.00 96.12 511 PRO A N 1
ATOM 3908 C CA . PRO A 1 511 ? -24.825 -19.144 23.649 1.00 96.12 511 PRO A CA 1
ATOM 3909 C C . PRO A 1 511 ? -24.593 -20.555 23.097 1.00 96.12 511 PRO A C 1
ATOM 3911 O O . PRO A 1 511 ? -25.042 -20.905 22.008 1.00 96.12 511 PRO A O 1
ATOM 3914 N N . LEU A 1 512 ? -23.910 -21.380 23.884 1.00 97.06 512 LEU A N 1
ATOM 3915 C CA . LEU A 1 512 ? -23.536 -22.751 23.564 1.00 97.06 512 LEU A CA 1
ATOM 3916 C C . LEU A 1 512 ? -24.133 -23.681 24.623 1.00 97.06 512 LEU A C 1
ATOM 3918 O O . LEU A 1 512 ? -23.525 -23.938 25.667 1.00 97.06 512 LEU A O 1
ATOM 3922 N N . VAL A 1 513 ? -25.345 -24.175 24.377 1.00 97.25 513 VAL A N 1
ATOM 3923 C CA . VAL A 1 513 ? -26.002 -25.124 25.282 1.00 97.25 513 VAL A CA 1
ATOM 3924 C C . VAL A 1 513 ? -25.388 -26.507 25.091 1.00 97.25 513 VAL A C 1
ATOM 3926 O O . VAL A 1 513 ? -25.597 -27.160 24.069 1.00 97.25 513 VAL A O 1
ATOM 3929 N N . ALA A 1 514 ? -24.613 -26.974 26.067 1.00 97.12 514 ALA A N 1
ATOM 3930 C CA . ALA A 1 514 ? -23.923 -28.253 25.983 1.00 97.12 514 ALA A CA 1
ATOM 3931 C C . ALA A 1 514 ? -24.889 -29.428 26.185 1.00 97.12 514 ALA A C 1
ATOM 3933 O O . ALA A 1 514 ? -25.780 -29.393 27.038 1.00 97.12 514 ALA A O 1
ATOM 3934 N N . LYS A 1 515 ? -24.653 -30.545 25.484 1.00 96.56 515 LYS A N 1
ATOM 3935 C CA . LYS A 1 515 ? -25.232 -31.831 25.909 1.00 96.56 515 LYS A CA 1
ATOM 3936 C C . LYS A 1 515 ? -24.665 -32.184 27.285 1.00 96.56 515 LYS A C 1
ATOM 3938 O O . LYS A 1 515 ? -23.460 -32.056 27.500 1.00 96.56 515 LYS A O 1
ATOM 3943 N N . GLU A 1 516 ? -25.488 -32.712 28.192 1.00 91.31 516 GLU A N 1
ATOM 3944 C CA . GLU A 1 516 ? -25.065 -33.033 29.571 1.00 91.31 516 GLU A CA 1
ATOM 3945 C C . GLU A 1 516 ? -23.815 -33.935 29.636 1.00 91.31 516 GLU A C 1
ATOM 3947 O O . GLU A 1 516 ? -22.981 -33.787 30.525 1.00 91.31 516 GLU A O 1
ATOM 3952 N N . SER A 1 517 ? -23.637 -34.834 28.662 1.00 94.31 517 SER A N 1
ATOM 3953 C CA . SER A 1 517 ? -22.478 -35.733 28.555 1.00 94.31 517 SER A CA 1
ATOM 3954 C C . SER A 1 517 ? -21.251 -35.134 27.842 1.00 94.31 517 SER A C 1
ATOM 3956 O O . SER A 1 517 ? -20.302 -35.865 27.561 1.00 94.31 517 SER A O 1
ATOM 3958 N N . LYS A 1 518 ? -21.284 -33.852 27.456 1.00 96.88 518 LYS A N 1
ATOM 3959 C CA . LYS A 1 518 ? -20.266 -33.179 26.623 1.00 96.88 518 LYS A CA 1
ATOM 3960 C C . LYS A 1 518 ? -19.705 -31.893 27.237 1.00 96.88 518 LYS A C 1
ATOM 3962 O O . LYS A 1 518 ? -18.873 -31.259 26.604 1.00 96.88 518 LYS A O 1
ATOM 3967 N N . THR A 1 519 ? -20.087 -31.540 28.464 1.00 94.88 519 THR A N 1
ATOM 3968 C CA . THR A 1 519 ? -19.656 -30.309 29.160 1.00 94.88 519 THR A CA 1
ATOM 3969 C C . THR A 1 519 ? -18.145 -30.067 29.109 1.00 94.88 519 THR A C 1
ATOM 3971 O O . THR A 1 519 ? -17.715 -29.023 28.630 1.00 94.88 519 THR A O 1
ATOM 3974 N N . GLN A 1 520 ? -17.329 -31.051 29.504 1.00 96.06 520 GLN A N 1
ATOM 3975 C CA . GLN A 1 520 ? -15.867 -30.928 29.436 1.00 96.06 520 GLN A CA 1
ATOM 3976 C C . GLN A 1 520 ? -15.364 -30.748 27.996 1.00 96.06 520 GLN A C 1
ATOM 3978 O O . GLN A 1 520 ? -14.489 -29.929 27.763 1.00 96.06 520 GLN A O 1
ATOM 3983 N N . ALA A 1 521 ? -15.960 -31.437 27.018 1.00 96.56 521 ALA A N 1
ATOM 3984 C CA . ALA A 1 521 ? -15.565 -31.304 25.617 1.00 96.56 521 ALA A CA 1
ATOM 3985 C C . ALA A 1 521 ? -15.891 -29.913 25.034 1.00 96.56 521 ALA A C 1
ATOM 3987 O O . ALA A 1 521 ? -15.172 -29.451 24.155 1.00 96.56 521 ALA A O 1
ATOM 3988 N N . VAL A 1 522 ? -16.926 -29.222 25.537 1.00 97.19 522 VAL A N 1
ATOM 3989 C CA . VAL A 1 522 ? -17.180 -27.806 25.204 1.00 97.19 522 VAL A CA 1
ATOM 3990 C C . VAL A 1 522 ? -16.121 -26.905 25.847 1.00 97.19 522 VAL A C 1
ATOM 3992 O O . VAL A 1 522 ? -15.611 -26.012 25.179 1.00 97.19 522 VAL A O 1
ATOM 3995 N N . VAL A 1 523 ? -15.729 -27.150 27.104 1.00 96.81 523 VAL A N 1
ATOM 3996 C CA . VAL A 1 523 ? -14.629 -26.403 27.750 1.00 96.81 523 VAL A CA 1
ATOM 3997 C C . VAL A 1 523 ? -13.316 -26.581 26.981 1.00 96.81 523 VAL A C 1
ATOM 3999 O O . VAL A 1 523 ? -12.644 -25.593 26.695 1.00 96.81 523 VAL A O 1
ATOM 4002 N N . ASP A 1 524 ? -12.979 -27.812 26.599 1.00 95.94 524 ASP A N 1
ATOM 4003 C CA . ASP A 1 524 ? -11.771 -28.124 25.829 1.00 95.94 524 ASP A CA 1
ATOM 4004 C C . ASP A 1 524 ? -11.817 -27.459 24.438 1.00 95.94 524 ASP A C 1
ATOM 4006 O O . ASP A 1 524 ? -10.840 -26.844 24.013 1.00 95.94 524 ASP A O 1
ATOM 4010 N N . PHE A 1 525 ? -12.973 -27.497 23.759 1.00 96.00 525 PHE A N 1
ATOM 4011 C CA . PHE A 1 525 ? -13.209 -26.786 22.497 1.00 96.00 525 PHE A CA 1
ATOM 4012 C C . PHE A 1 525 ? -13.004 -25.267 22.633 1.00 96.00 525 PHE A C 1
ATOM 4014 O O . PHE A 1 525 ? -12.337 -24.661 21.798 1.00 96.00 525 PHE A O 1
ATOM 4021 N N . LEU A 1 526 ? -13.514 -24.648 23.702 1.00 96.50 526 LEU A N 1
ATOM 4022 C CA . LEU A 1 526 ? -13.347 -23.213 23.953 1.00 96.50 526 LEU A CA 1
ATOM 4023 C C . LEU A 1 526 ? -11.881 -22.827 24.220 1.00 96.50 526 LEU A C 1
ATOM 4025 O O . LEU A 1 526 ? -11.459 -21.743 23.822 1.00 96.50 526 LEU A O 1
ATOM 4029 N N . GLN A 1 527 ? -11.082 -23.709 24.829 1.00 93.75 527 GLN A N 1
ATOM 4030 C CA . GLN A 1 527 ? -9.634 -23.496 24.981 1.00 93.75 527 GLN A CA 1
ATOM 4031 C C . GLN A 1 527 ? -8.881 -23.624 23.646 1.00 93.75 527 GLN A C 1
ATOM 4033 O O . GLN A 1 527 ? -7.936 -22.874 23.404 1.00 93.75 527 GLN A O 1
ATOM 4038 N N . VAL A 1 528 ? -9.317 -24.518 22.748 1.00 90.06 528 VAL A N 1
ATOM 4039 C CA . VAL A 1 528 ? -8.802 -24.563 21.367 1.00 90.06 528 VAL A CA 1
ATOM 4040 C C . VAL A 1 528 ? -9.166 -23.276 20.625 1.00 90.06 528 VAL A C 1
ATOM 4042 O O . VAL A 1 528 ? -8.276 -22.654 20.053 1.00 90.06 528 VAL A O 1
ATOM 4045 N N . GLY A 1 529 ? -10.419 -22.819 20.711 1.00 90.19 529 GLY A N 1
ATOM 4046 C CA . GLY A 1 529 ? -10.856 -21.533 20.155 1.00 90.19 529 GLY A CA 1
ATOM 4047 C C . GLY A 1 529 ? -9.978 -20.372 20.627 1.00 90.19 529 GLY A C 1
ATOM 4048 O O . GLY A 1 529 ? -9.403 -19.672 19.801 1.00 90.19 529 GLY A O 1
ATOM 4049 N N . TYR A 1 530 ? -9.761 -20.248 21.941 1.00 92.44 530 TYR A N 1
ATOM 4050 C CA . TYR A 1 530 ? -8.864 -19.243 22.525 1.00 92.44 530 TYR A CA 1
ATOM 4051 C C . TYR A 1 530 ? -7.446 -19.267 21.929 1.00 92.44 530 TYR A C 1
ATOM 4053 O O . TYR A 1 530 ? -6.867 -18.213 21.679 1.00 92.44 530 TYR A O 1
ATOM 4061 N N . SER A 1 531 ? -6.892 -20.455 21.658 1.00 88.69 531 SER A N 1
ATOM 4062 C CA . SER A 1 531 ? -5.557 -20.587 21.057 1.00 88.69 531 SER A CA 1
ATOM 4063 C C . SER A 1 531 ? -5.468 -20.128 19.593 1.00 88.69 531 SER A C 1
ATOM 4065 O O . SER A 1 531 ? -4.366 -19.856 19.122 1.00 88.69 531 SER A O 1
ATOM 4067 N N . LEU A 1 532 ? -6.607 -20.007 18.899 1.00 87.50 532 LEU A N 1
ATOM 4068 C CA . LEU A 1 532 ? -6.711 -19.532 17.515 1.00 87.50 532 LEU A CA 1
ATOM 4069 C C . LEU A 1 532 ? -6.985 -18.021 17.414 1.00 87.50 532 LEU A C 1
ATOM 4071 O O . LEU A 1 532 ? -6.659 -17.424 16.392 1.00 87.50 532 LEU A O 1
ATOM 4075 N N . VAL A 1 533 ? -7.516 -17.378 18.465 1.00 85.31 533 VAL A N 1
ATOM 4076 C CA . VAL A 1 533 ? -7.820 -15.927 18.478 1.00 85.31 533 VAL A CA 1
ATOM 4077 C C . VAL A 1 533 ? -6.627 -15.038 18.072 1.00 85.31 533 VAL A C 1
ATOM 4079 O O . VAL A 1 533 ? -6.856 -14.050 17.377 1.00 85.31 533 VAL A O 1
ATOM 4082 N N . PRO A 1 534 ? -5.352 -15.338 18.412 1.00 83.06 534 PRO A N 1
ATOM 4083 C CA . PRO A 1 534 ? -4.213 -14.547 17.932 1.00 83.06 534 PRO A CA 1
ATOM 4084 C C . PRO A 1 534 ? -4.053 -14.493 16.402 1.00 83.06 534 PRO A C 1
ATOM 4086 O O . PRO A 1 534 ? -3.358 -13.610 15.908 1.00 83.06 534 PRO A O 1
ATOM 4089 N N . SER A 1 535 ? -4.680 -15.409 15.655 1.00 81.88 535 SER A N 1
ATOM 4090 C CA . SER A 1 535 ? -4.733 -15.405 14.185 1.00 81.88 535 SER A CA 1
ATOM 4091 C C . SER A 1 535 ? -5.919 -14.614 13.614 1.00 81.88 535 SER A C 1
ATOM 4093 O O . SER A 1 535 ? -6.089 -14.567 12.399 1.00 81.88 535 SER A O 1
ATOM 4095 N N . GLU A 1 536 ? -6.727 -13.976 14.462 1.00 84.00 536 GLU A N 1
ATOM 4096 C CA . GLU A 1 536 ? -7.870 -13.144 14.081 1.00 84.00 536 GLU A CA 1
ATOM 4097 C C . GLU A 1 536 ? -7.650 -11.698 14.578 1.00 84.00 536 GLU A C 1
ATOM 4099 O O . GLU A 1 536 ? -8.267 -11.266 15.553 1.00 84.00 536 GLU A O 1
ATOM 4104 N N . PRO A 1 537 ? -6.752 -10.916 13.944 1.00 72.62 537 PRO A N 1
ATOM 4105 C CA . PRO A 1 537 ? -6.279 -9.632 14.481 1.00 72.62 537 PRO A CA 1
ATOM 4106 C C . PRO A 1 537 ? -7.370 -8.556 14.613 1.00 72.62 537 PRO A C 1
ATOM 4108 O O . PRO A 1 537 ? -7.201 -7.598 15.366 1.00 72.62 537 PRO A O 1
ATOM 4111 N N . LEU A 1 538 ? -8.497 -8.710 13.910 1.00 82.06 538 LEU A N 1
ATOM 4112 C CA . LEU A 1 538 ? -9.643 -7.800 13.992 1.00 82.06 538 LEU A CA 1
ATOM 4113 C C . LEU A 1 538 ? -10.607 -8.125 15.149 1.00 82.06 538 LEU A C 1
ATOM 4115 O O . LEU A 1 538 ? -11.443 -7.281 15.487 1.00 82.06 538 LEU A O 1
ATOM 4119 N N . THR A 1 539 ? -10.479 -9.303 15.773 1.00 88.06 539 THR A N 1
ATOM 4120 C CA . THR A 1 539 ? -11.197 -9.682 16.997 1.00 88.06 539 THR A CA 1
ATOM 4121 C C . THR A 1 539 ? -10.600 -8.902 18.169 1.00 88.06 539 THR A C 1
ATOM 4123 O O . THR A 1 539 ? -9.478 -9.168 18.616 1.00 88.06 539 THR A O 1
ATOM 4126 N N . ARG A 1 540 ? -11.329 -7.889 18.652 1.00 87.81 540 ARG A N 1
ATOM 4127 C CA . ARG A 1 540 ? -10.847 -6.951 19.676 1.00 87.81 540 ARG A CA 1
ATOM 4128 C C . ARG A 1 540 ? -10.793 -7.634 21.023 1.00 87.81 540 ARG A C 1
ATOM 4130 O O . ARG A 1 540 ? -9.713 -7.986 21.479 1.00 87.81 540 ARG A O 1
ATOM 4137 N N . GLU A 1 541 ? -11.947 -7.930 21.593 1.00 92.62 541 GLU A N 1
ATOM 4138 C CA . GLU A 1 541 ? -12.039 -8.762 22.778 1.00 92.62 541 GLU A CA 1
ATOM 4139 C C . GLU A 1 541 ? -12.716 -10.087 22.426 1.00 92.62 541 GLU A C 1
ATOM 4141 O O . GLU A 1 541 ? -13.595 -10.137 21.567 1.00 92.62 541 GLU A O 1
ATOM 4146 N N . TRP A 1 542 ? -12.289 -11.169 23.073 1.00 96.06 542 TRP A N 1
ATOM 4147 C CA . TRP A 1 542 ? -12.868 -12.503 22.920 1.00 96.06 542 TRP A CA 1
ATOM 4148 C C . TRP A 1 542 ? -12.867 -13.204 24.272 1.00 96.06 542 TRP A C 1
ATOM 4150 O O . TRP A 1 542 ? -11.814 -13.368 24.891 1.00 96.06 542 TRP A O 1
ATOM 4160 N N . PHE A 1 543 ? -14.035 -13.642 24.728 1.00 97.62 543 PHE A N 1
ATOM 4161 C CA . PHE A 1 543 ? -14.222 -14.288 26.020 1.00 97.62 543 PHE A CA 1
ATOM 4162 C C . PHE A 1 543 ? -15.011 -15.587 25.877 1.00 97.62 543 PHE A C 1
ATOM 4164 O O . PHE A 1 543 ? -16.126 -15.598 25.359 1.00 97.62 543 PHE A O 1
ATOM 4171 N N . ALA A 1 544 ? -14.467 -16.668 26.437 1.00 97.81 544 ALA A N 1
ATOM 4172 C CA . ALA A 1 544 ? -15.199 -17.907 26.666 1.00 97.81 544 ALA A CA 1
ATOM 4173 C C . ALA A 1 544 ? -15.689 -17.955 28.114 1.00 97.81 544 ALA A C 1
ATOM 4175 O O . ALA A 1 544 ? -14.891 -17.842 29.051 1.00 97.81 544 ALA A O 1
ATOM 4176 N N . VAL A 1 545 ? -16.989 -18.173 28.306 1.00 98.12 545 VAL A N 1
ATOM 4177 C CA . VAL A 1 545 ? -17.624 -18.175 29.629 1.00 98.12 545 VAL A CA 1
ATOM 4178 C C . VAL A 1 545 ? -18.491 -19.404 29.873 1.00 98.12 545 VAL A C 1
ATOM 4180 O O . VAL A 1 545 ? -19.081 -19.958 28.949 1.00 98.12 545 VAL A O 1
ATOM 4183 N N . ALA A 1 546 ? -18.613 -19.800 31.139 1.00 98.06 546 ALA A N 1
ATOM 4184 C CA . ALA A 1 546 ? -19.625 -20.738 31.621 1.00 98.06 546 ALA A CA 1
ATOM 4185 C C . ALA A 1 546 ? -20.720 -19.978 32.384 1.00 98.06 546 ALA A C 1
ATOM 4187 O O . ALA A 1 546 ? -20.415 -19.086 33.174 1.00 98.06 546 ALA A O 1
ATOM 4188 N N . TYR A 1 547 ? -21.989 -20.327 32.170 1.00 97.56 547 TYR A N 1
ATOM 4189 C CA . TYR A 1 547 ? -23.115 -19.746 32.904 1.00 97.56 547 TYR A CA 1
ATOM 4190 C C . TYR A 1 547 ? -23.255 -20.464 34.253 1.00 97.56 547 TYR A C 1
ATOM 4192 O O . TYR A 1 547 ? -23.557 -21.663 34.293 1.00 97.56 547 TYR A O 1
ATOM 4200 N N . GLU A 1 548 ? -23.057 -19.741 35.358 1.00 95.56 548 GLU A N 1
ATOM 4201 C CA . GLU A 1 548 ? -23.182 -20.289 36.713 1.00 95.56 548 GLU A CA 1
ATOM 4202 C C . GLU A 1 548 ? -24.594 -20.865 36.933 1.00 95.56 548 GLU A C 1
ATOM 4204 O O . GLU A 1 548 ? -25.598 -20.260 36.562 1.00 95.56 548 GLU A O 1
ATOM 4209 N N . GLU A 1 549 ? -24.664 -22.059 37.531 1.00 89.56 549 GLU A N 1
ATOM 4210 C CA . GLU A 1 549 ? -25.905 -22.775 37.894 1.00 89.56 549 GLU A CA 1
ATOM 4211 C C . GLU A 1 549 ? -26.871 -23.127 36.732 1.00 89.56 549 GLU A C 1
ATOM 4213 O O . GLU A 1 549 ? -27.975 -23.624 36.975 1.00 89.56 549 GLU A O 1
ATOM 4218 N N . SER A 1 550 ? -26.446 -22.963 35.473 1.00 92.25 550 SER A N 1
ATOM 4219 C CA . SER A 1 550 ? -27.246 -23.277 34.277 1.00 92.25 550 SER A CA 1
ATOM 4220 C C . SER A 1 550 ? -27.651 -24.759 34.160 1.00 92.25 550 SER A C 1
ATOM 4222 O O . SER A 1 550 ? -26.874 -25.677 34.446 1.00 92.25 550 SER A O 1
ATOM 4224 N N . LYS A 1 551 ? -28.903 -25.001 33.735 1.00 90.44 551 LYS A N 1
ATOM 4225 C CA . LYS A 1 551 ? -29.462 -26.332 33.431 1.00 90.44 551 LYS A CA 1
ATOM 4226 C C . LYS A 1 551 ? -30.389 -26.261 32.206 1.00 90.44 551 LYS A C 1
ATOM 4228 O O . LYS A 1 551 ? -31.444 -25.638 32.326 1.00 90.44 551 LYS A O 1
ATOM 4233 N N . PRO A 1 552 ? -30.069 -26.929 31.079 1.00 92.19 552 PRO A N 1
ATOM 4234 C CA . PRO A 1 552 ? -28.809 -27.631 30.785 1.00 92.19 552 PRO A CA 1
ATOM 4235 C C . PRO A 1 552 ? -27.566 -26.726 30.930 1.00 92.19 552 PRO A C 1
ATOM 4237 O O . PRO A 1 552 ? -27.716 -25.506 30.945 1.00 92.19 552 PRO A O 1
ATOM 4240 N N . PRO A 1 553 ? -26.353 -27.294 31.078 1.00 96.31 553 PRO A N 1
ATOM 4241 C CA . PRO A 1 553 ? -25.132 -26.503 31.207 1.00 96.31 553 PRO A CA 1
ATOM 4242 C C . PRO A 1 553 ? -24.887 -25.647 29.961 1.00 96.31 553 PRO A C 1
ATOM 4244 O O . PRO A 1 553 ? -24.722 -26.172 28.858 1.00 96.31 553 PRO A O 1
ATOM 4247 N N . THR A 1 554 ? -24.839 -24.333 30.150 1.00 97.31 554 THR A N 1
ATOM 4248 C CA . THR A 1 554 ? -24.674 -23.353 29.075 1.00 97.31 554 THR A CA 1
ATOM 4249 C C . THR A 1 554 ? -23.323 -22.669 29.191 1.00 97.31 554 THR A C 1
ATOM 4251 O O . THR A 1 554 ? -22.898 -22.248 30.267 1.00 97.31 554 THR A O 1
ATOM 4254 N N . TYR A 1 555 ? -22.665 -22.530 28.053 1.00 97.88 555 TYR A N 1
ATOM 4255 C CA . TYR A 1 555 ? -21.471 -21.721 27.869 1.00 97.88 555 TYR A CA 1
ATOM 4256 C C . TYR A 1 555 ? -21.805 -20.574 26.913 1.00 97.88 555 TYR A C 1
ATOM 4258 O O . TYR A 1 555 ? -22.888 -20.551 26.329 1.00 97.88 555 TYR A O 1
ATOM 4266 N N . ALA A 1 556 ? -20.904 -19.620 26.729 1.00 97.50 556 ALA A N 1
ATOM 4267 C CA . ALA A 1 556 ? -21.006 -18.684 25.618 1.00 97.50 556 ALA A CA 1
ATOM 4268 C C . ALA A 1 556 ? -19.631 -18.233 25.137 1.00 97.50 556 ALA A C 1
ATOM 4270 O O . ALA A 1 556 ? -18.659 -18.247 25.898 1.00 97.50 556 ALA A O 1
ATOM 4271 N N . ILE A 1 557 ? -19.597 -17.797 23.884 1.00 97.88 557 ILE A N 1
ATOM 4272 C CA . ILE A 1 557 ? -18.560 -16.912 23.360 1.00 97.88 557 ILE A CA 1
ATOM 4273 C C . ILE A 1 557 ? -19.157 -15.498 23.353 1.00 97.88 557 ILE A C 1
ATOM 4275 O O . ILE A 1 557 ? -20.324 -15.319 22.988 1.00 97.88 557 ILE A O 1
ATOM 4279 N N . PHE A 1 558 ? -18.390 -14.518 23.821 1.00 97.94 558 PHE A N 1
ATOM 4280 C CA . PHE A 1 558 ? -18.681 -13.099 23.642 1.00 97.94 558 PHE A CA 1
ATOM 4281 C C . PHE A 1 558 ? -17.455 -12.416 23.055 1.00 97.94 558 PHE A C 1
ATOM 4283 O O . PHE A 1 558 ? -16.358 -12.528 23.605 1.00 97.94 558 PHE A O 1
ATOM 4290 N N . ASP A 1 559 ? -17.658 -11.707 21.957 1.00 96.19 559 ASP A N 1
ATOM 4291 C CA . ASP A 1 559 ? -16.578 -11.210 21.121 1.00 96.19 559 ASP A CA 1
ATOM 4292 C C . ASP A 1 559 ? -16.972 -9.910 20.413 1.00 96.19 559 ASP A C 1
ATOM 4294 O O . ASP A 1 559 ? -18.149 -9.630 20.157 1.00 96.19 559 ASP A O 1
ATOM 4298 N N . THR A 1 560 ? -15.981 -9.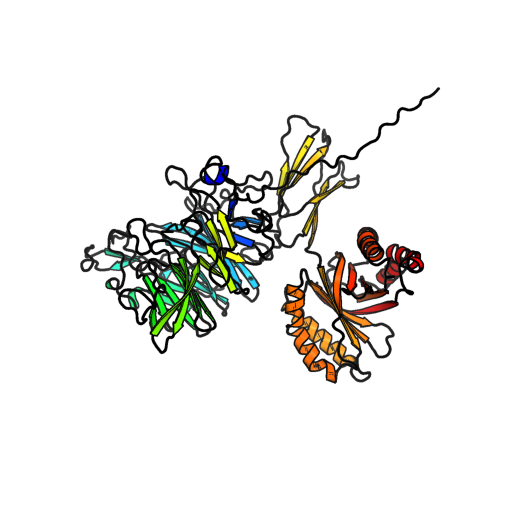053 20.182 1.00 95.38 560 THR A N 1
ATOM 4299 C CA . THR A 1 560 ? -16.189 -7.648 19.818 1.00 95.38 560 THR A CA 1
ATOM 4300 C C . THR A 1 560 ? -15.273 -7.213 18.680 1.00 95.38 560 THR A C 1
ATOM 4302 O O . THR A 1 560 ? -14.156 -7.705 18.517 1.00 95.38 560 THR A O 1
ATOM 4305 N N . PHE A 1 561 ? -15.744 -6.259 17.875 1.00 92.94 561 PHE A N 1
ATOM 4306 C CA . PHE A 1 561 ? -15.048 -5.807 16.673 1.00 92.94 561 PHE A CA 1
ATOM 4307 C C . PHE A 1 561 ? -15.208 -4.300 16.480 1.00 92.94 561 PHE A C 1
ATOM 4309 O O . PHE A 1 561 ? -16.259 -3.715 16.766 1.00 92.94 561 PHE A O 1
ATOM 4316 N N . ALA A 1 562 ? -14.171 -3.669 15.932 1.00 80.00 562 ALA A N 1
ATOM 4317 C CA . ALA A 1 562 ? -14.199 -2.253 15.573 1.00 80.00 562 ALA A CA 1
ATOM 4318 C C . ALA A 1 562 ? -15.249 -1.938 14.485 1.00 80.00 562 ALA A C 1
ATOM 4320 O O . ALA A 1 562 ? -15.839 -0.858 14.513 1.00 80.00 562 ALA A O 1
ATOM 4321 N N . ALA A 1 563 ? -15.519 -2.881 13.572 1.00 79.56 563 ALA A N 1
ATOM 4322 C CA . ALA A 1 563 ? -16.447 -2.744 12.445 1.00 79.56 563 ALA A CA 1
ATOM 4323 C C . ALA A 1 563 ? -17.034 -4.104 12.000 1.00 79.56 563 ALA A C 1
ATOM 4325 O O . ALA A 1 563 ? -16.591 -5.160 12.459 1.00 79.56 563 ALA A O 1
ATOM 4326 N N . GLU A 1 564 ? -18.015 -4.084 11.083 1.00 84.50 564 GLU A N 1
ATOM 4327 C CA . GLU A 1 564 ? -18.654 -5.301 10.542 1.00 84.50 564 GLU A CA 1
ATOM 4328 C C . GLU A 1 564 ? -17.671 -6.218 9.808 1.00 84.50 564 GLU A C 1
ATOM 4330 O O . GLU A 1 564 ? -17.852 -7.429 9.849 1.00 84.50 564 GLU A O 1
ATOM 4335 N N . GLU A 1 565 ? -16.627 -5.665 9.184 1.00 78.81 565 GLU A N 1
ATOM 4336 C CA . GLU A 1 565 ? -15.575 -6.421 8.493 1.00 78.81 565 GLU A CA 1
ATOM 4337 C C . GLU A 1 565 ? -14.907 -7.443 9.427 1.00 78.81 565 GLU A C 1
ATOM 4339 O O . GLU A 1 565 ? -14.910 -8.637 9.137 1.00 78.81 565 GLU A O 1
ATOM 4344 N N . GLY A 1 566 ? -14.434 -7.005 10.601 1.00 79.19 566 GLY A N 1
ATOM 4345 C CA . GLY A 1 566 ? -13.835 -7.896 11.599 1.00 79.19 566 GLY A CA 1
ATOM 4346 C C . GLY A 1 566 ? -14.801 -8.988 12.062 1.00 79.19 566 GLY A C 1
ATOM 4347 O O . GLY A 1 566 ? -14.424 -10.156 12.146 1.00 79.19 566 GLY A O 1
ATOM 4348 N N . ARG A 1 567 ? -16.079 -8.630 12.261 1.00 93.56 567 ARG A N 1
ATOM 4349 C CA . ARG A 1 567 ? -17.138 -9.596 12.588 1.00 93.56 567 ARG A CA 1
ATOM 4350 C C . ARG A 1 567 ? -17.391 -10.584 11.449 1.00 93.56 567 ARG A C 1
ATOM 4352 O O . ARG A 1 567 ? -17.680 -11.749 11.704 1.00 93.56 567 ARG A O 1
ATOM 4359 N N . HIS A 1 568 ? -17.324 -10.132 10.200 1.00 84.88 568 HIS A N 1
ATOM 4360 C CA . HIS A 1 568 ? -17.500 -10.979 9.029 1.00 84.88 568 HIS A CA 1
ATOM 4361 C C . HIS A 1 568 ? -16.342 -11.968 8.890 1.00 84.88 568 HIS A C 1
ATOM 4363 O O . HIS A 1 568 ? -16.603 -13.165 8.803 1.00 84.88 568 HIS A O 1
ATOM 4369 N N . ILE A 1 569 ? -15.098 -11.482 8.978 1.00 81.69 569 ILE A N 1
ATOM 4370 C CA . ILE A 1 569 ? -13.886 -12.306 8.936 1.00 81.69 569 ILE A CA 1
ATOM 4371 C C . ILE A 1 569 ? -13.921 -13.369 10.038 1.00 81.69 569 ILE A C 1
ATOM 4373 O O . ILE A 1 569 ? -13.739 -14.543 9.724 1.00 81.69 569 ILE A O 1
ATOM 4377 N N . HIS A 1 570 ? -14.254 -13.005 11.284 1.00 92.38 570 HIS A N 1
ATOM 4378 C CA . HIS A 1 570 ? -14.415 -13.963 12.388 1.00 92.38 570 HIS A CA 1
ATOM 4379 C C . HIS A 1 570 ? -15.476 -15.036 12.088 1.00 92.38 570 HIS A C 1
ATOM 4381 O O . HIS A 1 570 ? -15.218 -16.228 12.241 1.00 92.38 570 HIS A O 1
ATOM 4387 N N . LEU A 1 571 ? -16.652 -14.641 11.581 1.00 92.75 571 LEU A N 1
ATOM 4388 C CA . LEU A 1 571 ? -17.733 -15.570 11.213 1.00 92.75 571 LEU A CA 1
ATOM 4389 C C . LEU A 1 571 ? -17.392 -16.504 10.041 1.00 92.75 571 LEU A C 1
ATOM 4391 O O . LEU A 1 571 ? -18.031 -17.544 9.893 1.00 92.75 571 LEU A O 1
ATOM 4395 N N . THR A 1 572 ? -16.408 -16.148 9.217 1.00 88.62 572 THR A N 1
ATOM 4396 C CA . THR A 1 572 ? -15.835 -17.010 8.166 1.00 88.62 572 THR A CA 1
ATOM 4397 C C . THR A 1 572 ? -14.505 -17.659 8.574 1.00 88.62 572 THR A C 1
ATOM 4399 O O . THR A 1 572 ? -13.900 -18.376 7.780 1.00 88.62 572 THR A O 1
ATOM 4402 N N . GLY A 1 573 ? -14.035 -17.384 9.792 1.00 89.31 573 GLY A N 1
ATOM 4403 C CA . GLY A 1 573 ? -12.716 -17.741 10.294 1.00 89.31 573 GLY A CA 1
ATOM 4404 C C . GLY A 1 573 ? -12.627 -19.165 10.835 1.00 89.31 573 GLY A C 1
ATOM 4405 O O . GLY A 1 573 ? -13.600 -19.925 10.873 1.00 89.31 573 GLY A O 1
ATOM 4406 N N . GLN A 1 574 ? -11.428 -19.532 11.293 1.00 90.38 574 GLN A N 1
ATOM 4407 C CA . GLN A 1 574 ? -11.149 -20.885 11.781 1.00 90.38 574 GLN A CA 1
ATOM 4408 C C . GLN A 1 574 ? -11.974 -21.236 13.027 1.00 90.38 574 GLN A C 1
ATOM 4410 O O . GLN A 1 574 ? -12.416 -22.377 13.150 1.00 90.38 574 GLN A O 1
ATOM 4415 N N . ILE A 1 575 ? -12.230 -20.271 13.922 1.00 91.44 575 ILE A N 1
ATOM 4416 C CA . ILE A 1 575 ? -13.033 -20.499 15.133 1.00 91.44 575 ILE A CA 1
ATOM 4417 C C . ILE A 1 575 ? -14.496 -20.782 14.769 1.00 91.44 575 ILE A C 1
ATOM 4419 O O . ILE A 1 575 ? -15.067 -21.762 15.253 1.00 91.44 575 ILE A O 1
ATOM 4423 N N . ALA A 1 576 ? -15.094 -19.974 13.889 1.00 91.56 576 ALA A N 1
ATOM 4424 C CA . ALA A 1 576 ? -16.473 -20.168 13.448 1.00 91.56 576 ALA A CA 1
ATOM 4425 C C . ALA A 1 576 ? -16.648 -21.475 12.657 1.00 91.56 576 ALA A C 1
ATOM 4427 O O . ALA A 1 576 ? -17.580 -22.233 12.928 1.00 91.56 576 ALA A O 1
ATOM 4428 N N . GLN A 1 577 ? -15.722 -21.796 11.747 1.00 90.25 577 GLN A N 1
ATOM 4429 C CA . GLN A 1 577 ? -15.731 -23.069 11.021 1.00 90.25 577 GLN A CA 1
ATOM 4430 C C . GLN A 1 577 ? -15.631 -24.262 11.988 1.00 90.25 577 GLN A C 1
ATOM 4432 O O . GLN A 1 577 ? -16.466 -25.167 11.941 1.00 90.25 577 GLN A O 1
ATOM 4437 N N . ALA A 1 578 ? -14.689 -24.226 12.937 1.00 91.62 578 ALA A N 1
ATOM 4438 C CA . ALA A 1 578 ? -14.538 -25.271 13.947 1.00 91.62 578 ALA A CA 1
ATOM 4439 C C . ALA A 1 578 ? -15.782 -25.412 14.844 1.00 91.62 578 ALA A C 1
ATOM 4441 O O . ALA A 1 578 ? -16.150 -26.537 15.196 1.00 91.62 578 ALA A O 1
ATOM 4442 N N . LEU A 1 579 ? -16.456 -24.308 15.192 1.00 92.69 579 LEU A N 1
ATOM 4443 C CA . LEU A 1 579 ? -17.729 -24.346 15.913 1.00 92.69 579 LEU A CA 1
ATOM 4444 C C . LEU A 1 579 ? -18.798 -25.072 15.093 1.00 92.69 579 LEU A C 1
ATOM 4446 O O . LEU A 1 579 ? -19.422 -25.998 15.609 1.00 92.69 579 LEU A O 1
ATOM 4450 N N . MET A 1 580 ? -18.987 -24.703 13.826 1.00 91.94 580 MET A N 1
ATOM 4451 C CA . MET A 1 580 ? -20.017 -25.301 12.971 1.00 91.94 580 MET A CA 1
ATOM 4452 C C . MET A 1 580 ? -19.771 -26.793 12.700 1.00 91.94 580 MET A C 1
ATOM 4454 O O . MET A 1 580 ? -20.725 -27.575 12.714 1.00 91.94 580 MET A O 1
ATOM 4458 N N . ASP A 1 581 ? -18.511 -27.205 12.539 1.00 93.69 581 ASP A N 1
ATOM 4459 C CA . ASP A 1 581 ? -18.137 -28.610 12.335 1.00 93.69 581 ASP A CA 1
ATOM 4460 C C . ASP A 1 581 ? -18.387 -29.482 13.580 1.00 93.69 581 ASP A C 1
ATOM 4462 O O . ASP A 1 581 ? -18.747 -30.654 13.456 1.00 93.69 581 ASP A O 1
ATOM 4466 N N . ASN A 1 582 ? -18.248 -28.920 14.788 1.00 94.69 582 ASN A N 1
ATOM 4467 C CA . ASN A 1 582 ? -18.391 -29.656 16.053 1.00 94.69 582 ASN A CA 1
ATOM 4468 C C . ASN A 1 582 ? -19.756 -29.465 16.746 1.00 94.69 582 ASN A C 1
ATOM 4470 O O . ASN A 1 582 ? -20.108 -30.249 17.635 1.00 94.69 582 ASN A O 1
ATOM 4474 N N . ALA A 1 583 ? -20.547 -28.461 16.347 1.00 94.62 583 ALA A N 1
ATOM 4475 C CA . ALA A 1 583 ? -21.795 -28.062 17.005 1.00 94.62 583 ALA A CA 1
ATOM 4476 C C . ALA A 1 583 ? -22.746 -29.244 17.239 1.00 94.62 583 ALA A C 1
ATOM 4478 O O . ALA A 1 583 ? -23.166 -29.493 18.368 1.00 94.62 583 ALA A O 1
ATOM 4479 N N . LYS A 1 584 ? -23.012 -30.042 16.197 1.00 95.44 584 LYS A N 1
ATOM 4480 C CA . LYS A 1 584 ? -23.943 -31.184 16.265 1.00 95.44 584 LYS A CA 1
ATOM 4481 C C . LYS A 1 584 ? -23.506 -32.289 17.217 1.00 95.44 584 LYS A C 1
ATOM 4483 O O . LYS A 1 584 ? -24.359 -33.039 17.692 1.00 95.44 584 LYS A O 1
ATOM 4488 N N . ASP A 1 585 ? -22.216 -32.405 17.519 1.00 96.38 585 ASP A N 1
ATOM 4489 C CA . ASP A 1 585 ? -21.689 -33.408 18.444 1.00 96.38 585 ASP A CA 1
ATOM 4490 C C . ASP A 1 585 ? -21.656 -32.907 19.889 1.00 96.38 585 ASP A C 1
ATOM 4492 O O . ASP A 1 585 ? -21.970 -33.682 20.803 1.00 96.38 585 ASP A O 1
ATOM 4496 N N . LEU A 1 586 ? -21.344 -31.625 20.088 1.00 96.75 586 LEU A N 1
ATOM 4497 C CA . LEU A 1 586 ? -21.150 -30.996 21.395 1.00 96.75 586 LEU A CA 1
ATOM 4498 C C . LEU A 1 586 ? -22.434 -30.411 22.010 1.00 96.75 586 LEU A C 1
ATOM 4500 O O . LEU A 1 586 ? -22.646 -30.545 23.219 1.00 96.75 586 LEU A O 1
ATOM 4504 N N . LEU A 1 587 ? -23.287 -29.786 21.196 1.00 97.50 587 LEU A N 1
ATOM 4505 C CA . LEU A 1 587 ? -24.383 -28.920 21.641 1.00 97.50 587 LEU A CA 1
ATOM 4506 C C . LEU A 1 587 ? -25.749 -29.616 21.582 1.00 97.50 587 LEU A C 1
ATOM 4508 O O . LEU A 1 587 ? -25.982 -30.509 20.767 1.00 97.50 587 LEU A O 1
ATOM 4512 N N . ALA A 1 588 ? -26.649 -29.246 22.491 1.00 96.44 588 ALA A N 1
ATOM 4513 C CA . ALA A 1 588 ? -28.008 -29.785 22.557 1.00 96.44 588 ALA A CA 1
ATOM 4514 C C . ALA A 1 588 ? -28.942 -29.181 21.489 1.00 96.44 588 ALA A C 1
ATOM 4516 O O . ALA A 1 588 ? -29.926 -29.815 21.111 1.00 96.44 588 ALA A O 1
ATOM 4517 N N . GLU A 1 589 ? -28.602 -27.991 20.999 1.00 95.06 589 GLU A N 1
ATOM 4518 C CA . GLU A 1 589 ? -29.273 -27.232 19.943 1.00 95.06 589 GLU A CA 1
ATOM 4519 C C . GLU A 1 589 ? -28.220 -26.545 19.057 1.00 95.06 589 GLU A C 1
ATOM 4521 O O . GLU A 1 589 ? -27.056 -26.435 19.451 1.00 95.06 589 GLU A O 1
ATOM 4526 N N . ASP A 1 590 ? -28.603 -26.136 17.844 1.00 93.31 590 ASP A N 1
ATOM 4527 C CA . ASP A 1 590 ? -27.705 -25.396 16.949 1.00 93.31 590 ASP A CA 1
ATOM 4528 C C . ASP A 1 590 ? -27.373 -24.012 17.562 1.00 93.31 590 ASP A C 1
ATOM 4530 O O . ASP A 1 590 ? -28.250 -23.402 18.180 1.00 93.31 590 ASP A O 1
ATOM 4534 N N . PRO A 1 591 ? -26.134 -23.501 17.423 1.00 91.31 591 PRO A N 1
ATOM 4535 C CA . PRO A 1 591 ? -25.710 -22.268 18.086 1.00 91.31 591 PRO A CA 1
ATOM 4536 C C . PRO A 1 591 ? -26.429 -21.036 17.514 1.00 91.31 591 PRO A C 1
ATOM 4538 O O . PRO A 1 591 ? -26.379 -20.782 16.309 1.00 91.31 591 PRO A O 1
ATOM 4541 N N . ASP A 1 592 ? -27.054 -20.239 18.385 1.00 91.31 592 ASP A N 1
ATOM 4542 C CA . ASP A 1 592 ? -27.657 -18.955 18.010 1.00 91.31 592 ASP A CA 1
ATOM 4543 C C . ASP A 1 592 ? -26.574 -17.868 17.938 1.00 91.31 592 ASP A C 1
ATOM 4545 O O . ASP A 1 592 ? -26.019 -17.440 18.954 1.00 91.31 592 ASP A O 1
ATOM 4549 N N . ILE A 1 593 ? -26.241 -17.436 16.721 1.00 92.94 593 ILE A N 1
ATOM 4550 C CA . ILE A 1 593 ? -25.209 -16.426 16.464 1.00 92.94 593 ILE A CA 1
ATOM 4551 C C . ILE A 1 593 ? -25.822 -15.030 16.649 1.00 92.94 593 ILE A C 1
ATOM 4553 O O . ILE A 1 593 ? -26.207 -14.346 15.694 1.00 92.94 593 ILE A O 1
ATOM 4557 N N . GLY A 1 594 ? -25.916 -14.601 17.908 1.00 94.12 594 GLY A N 1
ATOM 4558 C CA . GLY A 1 594 ? -26.493 -13.319 18.299 1.00 94.12 594 GLY A CA 1
ATOM 4559 C C . GLY A 1 594 ? -25.642 -12.130 17.853 1.00 94.12 594 GLY A C 1
ATOM 4560 O O . GLY A 1 594 ? -24.747 -11.698 18.576 1.00 94.12 594 GLY A O 1
ATOM 4561 N N . LYS A 1 595 ? -25.938 -11.561 16.676 1.00 96.19 595 LYS A N 1
ATOM 4562 C CA . LYS A 1 595 ? -25.309 -10.324 16.182 1.00 96.19 595 LYS A CA 1
ATOM 4563 C C . LYS A 1 595 ? -25.707 -9.101 17.017 1.00 96.19 595 LYS A C 1
ATOM 4565 O O . LYS A 1 595 ? -26.888 -8.789 17.150 1.00 96.19 595 LYS A O 1
ATOM 4570 N N . LEU A 1 596 ? -24.703 -8.373 17.508 1.00 96.44 596 LEU A N 1
ATOM 4571 C CA . LEU A 1 596 ? -24.839 -7.197 18.372 1.00 96.44 596 LEU A CA 1
ATOM 4572 C C . LEU A 1 596 ? -24.360 -5.908 17.694 1.00 96.44 596 LEU A C 1
ATOM 4574 O O . LEU A 1 596 ? -23.351 -5.919 16.988 1.00 96.44 596 LEU A O 1
ATOM 4578 N N . ASN A 1 597 ? -25.005 -4.787 17.998 1.00 94.44 597 ASN A N 1
ATOM 4579 C CA . ASN A 1 597 ? -24.382 -3.464 17.937 1.00 94.44 597 ASN A CA 1
ATOM 4580 C C . ASN A 1 597 ? -23.882 -3.112 19.343 1.00 94.44 597 ASN A C 1
ATOM 4582 O O . ASN A 1 597 ? -24.637 -3.239 20.308 1.00 94.44 597 ASN A O 1
ATOM 4586 N N . VAL A 1 598 ? -22.645 -2.640 19.472 1.00 95.44 598 VAL A N 1
ATOM 4587 C CA . VAL A 1 598 ? -22.094 -2.133 20.736 1.00 95.44 598 VAL A CA 1
ATOM 4588 C C . VAL A 1 598 ? -22.419 -0.642 20.826 1.00 95.44 598 VAL A C 1
ATOM 4590 O O . VAL A 1 598 ? -21.952 0.170 20.031 1.00 95.44 598 VAL A O 1
ATOM 4593 N N . LEU A 1 599 ? -23.278 -0.279 21.779 1.00 89.12 599 LEU A N 1
ATOM 4594 C CA . LEU A 1 599 ? -23.774 1.089 21.965 1.00 89.12 599 LEU A CA 1
ATOM 4595 C C . LEU A 1 599 ? -22.791 1.965 22.744 1.00 89.12 599 LEU A C 1
ATOM 4597 O O . LEU A 1 599 ? -22.710 3.172 22.510 1.00 89.12 599 LEU A O 1
ATOM 4601 N N . ALA A 1 600 ? -22.108 1.354 23.711 1.00 87.12 600 ALA A N 1
ATOM 4602 C CA . ALA A 1 600 ? -21.110 1.961 24.575 1.00 87.12 600 ALA A CA 1
ATOM 4603 C C . ALA A 1 600 ? -20.289 0.861 25.262 1.00 87.12 600 ALA A C 1
ATOM 4605 O O . ALA A 1 600 ? -20.798 -0.236 25.495 1.00 87.12 600 ALA A O 1
ATOM 4606 N N . SER A 1 601 ? -19.050 1.167 25.639 1.00 92.31 601 SER A N 1
ATOM 4607 C CA . SER A 1 601 ? -18.204 0.262 26.414 1.00 92.31 601 SER A CA 1
ATOM 4608 C C . SER A 1 601 ? -17.289 1.011 27.384 1.00 92.31 601 SER A C 1
ATOM 4610 O O . SER A 1 601 ? -17.017 2.202 27.221 1.00 92.31 601 SER A O 1
ATOM 4612 N N . VAL A 1 602 ? -16.821 0.298 28.408 1.00 86.69 602 VAL A N 1
ATOM 4613 C CA . VAL A 1 602 ? -15.702 0.689 29.272 1.00 86.69 602 VAL A CA 1
ATOM 4614 C C . VAL A 1 602 ? -14.724 -0.476 29.280 1.00 86.69 602 VAL A C 1
ATOM 4616 O O . VAL A 1 602 ? -15.070 -1.567 29.722 1.00 86.69 602 VAL A O 1
ATOM 4619 N N . VAL A 1 603 ? -13.514 -0.239 28.780 1.00 87.94 603 VAL A N 1
ATOM 4620 C CA . VAL A 1 603 ? -12.453 -1.244 28.639 1.00 87.94 603 VAL A CA 1
ATOM 4621 C C . VAL A 1 603 ? -11.243 -0.788 29.446 1.00 87.94 603 VAL A C 1
ATOM 4623 O O . VAL A 1 603 ? -10.782 0.347 29.318 1.00 87.94 603 VAL A O 1
ATOM 4626 N N . ARG A 1 604 ? -10.747 -1.664 30.321 1.00 82.44 604 ARG A N 1
ATOM 4627 C CA . ARG A 1 604 ? -9.566 -1.448 31.158 1.00 82.44 604 ARG A CA 1
ATOM 4628 C C . ARG A 1 604 ? -8.719 -2.716 31.136 1.00 82.44 604 ARG A C 1
ATOM 4630 O O . ARG A 1 604 ? -8.981 -3.617 31.931 1.00 82.44 604 ARG A O 1
ATOM 4637 N N . PRO A 1 605 ? -7.703 -2.787 30.264 1.00 74.94 605 PRO A N 1
ATOM 4638 C CA . PRO A 1 605 ? -6.810 -3.932 30.209 1.00 74.94 605 PRO A CA 1
ATOM 4639 C C . PRO A 1 605 ? -6.135 -4.182 31.564 1.00 74.94 605 PRO A C 1
ATOM 4641 O O . PRO A 1 605 ? -5.518 -3.282 32.142 1.00 74.94 605 PRO A O 1
ATOM 4644 N N . ILE A 1 606 ? -6.253 -5.408 32.078 1.00 75.50 606 ILE A N 1
ATOM 4645 C CA . ILE A 1 606 ? -5.604 -5.853 33.318 1.00 75.50 606 ILE A CA 1
ATOM 4646 C C . ILE A 1 606 ? -4.607 -6.954 32.968 1.00 75.50 606 ILE A C 1
ATOM 4648 O O . ILE A 1 606 ? -4.953 -7.958 32.352 1.00 75.50 606 ILE A O 1
ATOM 4652 N N . ALA A 1 607 ? -3.353 -6.774 33.382 1.00 69.19 607 ALA A N 1
ATOM 4653 C CA . ALA A 1 607 ? -2.301 -7.746 33.118 1.00 69.19 607 ALA A CA 1
ATOM 4654 C C . ALA A 1 607 ? -2.545 -9.055 33.891 1.00 69.19 607 ALA A C 1
ATOM 4656 O O . ALA A 1 607 ? -2.608 -9.061 35.122 1.00 69.19 607 ALA A O 1
ATOM 4657 N N . GLY A 1 608 ? -2.630 -10.168 33.165 1.00 74.62 608 GLY A N 1
ATOM 4658 C CA . GLY A 1 608 ? -2.807 -11.509 33.716 1.00 74.62 608 GLY A CA 1
ATOM 4659 C C . GLY A 1 608 ? -3.357 -12.480 32.673 1.00 74.62 608 GLY A C 1
ATOM 4660 O O . GLY A 1 608 ? -3.707 -12.082 31.564 1.00 74.62 608 GLY A O 1
ATOM 4661 N N . ASN A 1 609 ? -3.457 -13.759 33.038 1.00 75.25 609 ASN A N 1
ATOM 4662 C CA . ASN A 1 609 ? -4.169 -14.745 32.221 1.00 75.25 609 ASN A CA 1
ATOM 4663 C C . ASN A 1 609 ? -5.648 -14.340 32.083 1.00 75.25 609 ASN A C 1
ATOM 4665 O O . ASN A 1 609 ? -6.192 -13.693 32.979 1.00 75.25 609 ASN A O 1
ATOM 4669 N N . ASN A 1 610 ? -6.298 -14.753 30.991 1.00 84.50 610 ASN A N 1
ATOM 4670 C CA . ASN A 1 610 ? -7.714 -14.485 30.714 1.00 84.50 610 ASN A CA 1
ATOM 4671 C C . ASN A 1 610 ? -8.069 -12.989 30.815 1.00 84.50 610 ASN A C 1
ATOM 4673 O O . ASN A 1 610 ? -9.020 -12.620 31.501 1.00 84.50 610 ASN A O 1
ATOM 4677 N N . ALA A 1 611 ? -7.258 -12.120 30.202 1.00 85.31 611 ALA A N 1
ATOM 4678 C CA . ALA A 1 611 ? -7.407 -10.660 30.259 1.00 85.31 611 ALA A CA 1
ATOM 4679 C C . ALA A 1 611 ? -7.472 -10.066 31.692 1.00 85.31 611 ALA A C 1
ATOM 4681 O O . ALA A 1 611 ? -8.028 -8.984 31.906 1.00 85.31 611 ALA A O 1
ATOM 4682 N N . GLY A 1 612 ? -6.934 -10.781 32.691 1.00 90.31 612 GLY A N 1
ATOM 4683 C CA . GLY A 1 612 ? -6.941 -10.378 34.099 1.00 90.31 612 GLY A CA 1
ATOM 4684 C C . GLY A 1 612 ? -8.286 -10.547 34.821 1.00 90.31 612 GLY A C 1
ATOM 4685 O O . GLY A 1 612 ? -8.445 -10.018 35.924 1.00 90.31 612 GLY A O 1
ATOM 4686 N N . VAL A 1 613 ? -9.249 -11.268 34.232 1.00 95.75 613 VAL A N 1
ATOM 4687 C CA . VAL A 1 613 ? -10.607 -11.453 34.773 1.00 95.75 613 VAL A CA 1
ATOM 4688 C C . VAL A 1 613 ? -10.960 -12.921 35.014 1.00 95.75 613 VAL A C 1
ATOM 4690 O O . VAL A 1 613 ? -10.464 -13.826 34.349 1.00 95.75 613 VAL A O 1
ATOM 4693 N N . THR A 1 614 ? -11.819 -13.161 36.008 1.00 96.75 614 THR A N 1
ATOM 4694 C CA . THR A 1 614 ? -12.268 -14.515 36.397 1.00 96.75 614 THR A CA 1
ATOM 4695 C C . THR A 1 614 ? -13.785 -14.660 36.440 1.00 96.75 614 THR A C 1
ATOM 4697 O O . THR A 1 614 ? -14.295 -15.775 36.353 1.00 96.75 614 THR A O 1
ATOM 4700 N N . LYS A 1 615 ? -14.519 -13.549 36.553 1.00 97.94 615 LYS A N 1
ATOM 4701 C CA . LYS A 1 615 ? -15.977 -13.507 36.696 1.00 97.94 615 LYS A CA 1
ATOM 4702 C C . LYS A 1 615 ? -16.587 -12.533 35.695 1.00 97.94 615 LYS A C 1
ATOM 4704 O O . LYS A 1 615 ? -15.925 -11.587 35.289 1.00 97.94 615 LYS A O 1
ATOM 4709 N N . GLY A 1 616 ? -17.863 -12.711 35.37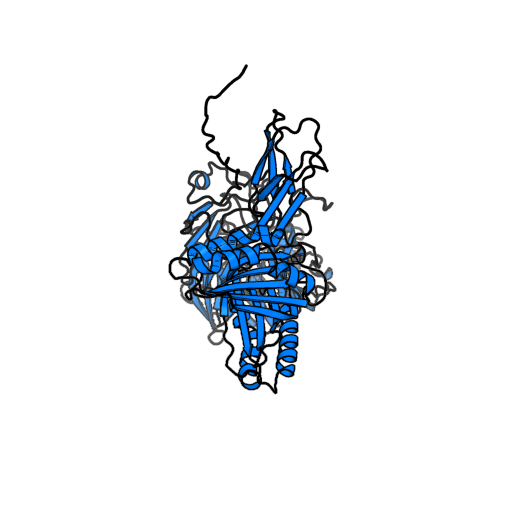3 1.00 97.75 616 GLY A N 1
ATOM 4710 C CA . GLY A 1 616 ? -18.647 -11.748 34.595 1.00 97.75 616 GLY A CA 1
ATOM 4711 C C . GLY A 1 616 ? -20.146 -11.824 34.872 1.00 97.75 616 GLY A C 1
ATOM 4712 O O . GLY A 1 616 ? -20.588 -12.665 35.670 1.00 97.75 616 GLY A O 1
ATOM 4713 N N . LEU A 1 617 ? -20.921 -10.965 34.213 1.00 97.88 617 LEU A N 1
ATOM 4714 C CA . LEU A 1 617 ? -22.380 -11.040 34.116 1.00 97.88 617 LEU A CA 1
ATOM 4715 C C . LEU A 1 617 ? -22.824 -10.927 32.656 1.00 97.88 617 LEU A C 1
ATOM 4717 O O . LEU A 1 617 ? -22.161 -10.345 31.798 1.00 97.88 617 LEU A O 1
ATOM 4721 N N . ARG A 1 618 ? -24.014 -11.463 32.403 1.00 97.06 618 ARG A N 1
ATOM 4722 C CA . ARG A 1 618 ? -24.772 -11.295 31.169 1.00 97.06 618 ARG A CA 1
ATOM 4723 C C . ARG A 1 618 ? -26.181 -10.884 31.570 1.00 97.06 618 ARG A C 1
ATOM 4725 O O . ARG A 1 618 ? -26.926 -11.698 32.115 1.00 97.06 618 ARG A O 1
ATOM 4732 N N . VAL A 1 619 ? -26.554 -9.636 31.314 1.00 96.75 619 VAL A N 1
ATOM 4733 C CA . VAL A 1 619 ? -27.873 -9.080 31.646 1.00 96.75 619 VAL A CA 1
ATOM 4734 C C . VAL A 1 619 ? -28.616 -8.776 30.351 1.00 96.75 619 VAL A C 1
ATOM 4736 O O . VAL A 1 619 ? -28.172 -7.908 29.610 1.00 96.75 619 VAL A O 1
ATOM 4739 N N . LEU A 1 620 ? -29.720 -9.465 30.055 1.00 96.62 620 LEU A N 1
ATOM 4740 C CA . LEU A 1 620 ? -30.552 -9.202 28.870 1.00 96.62 620 LEU A CA 1
ATOM 4741 C C . LEU A 1 620 ? -31.895 -8.597 29.265 1.00 96.62 620 LEU A C 1
ATOM 4743 O O . LEU A 1 620 ? -32.464 -8.939 30.297 1.00 96.62 620 LEU A O 1
ATOM 4747 N N . PHE A 1 621 ? -32.420 -7.701 28.438 1.00 96.56 621 PHE A N 1
ATOM 4748 C CA . PHE A 1 621 ? -33.721 -7.072 28.658 1.00 96.56 621 PHE A CA 1
ATOM 4749 C C . PHE A 1 621 ? -34.325 -6.603 27.336 1.00 96.56 621 PHE A C 1
ATOM 4751 O O . PHE A 1 621 ? -33.621 -6.309 26.373 1.00 96.56 621 PHE A O 1
ATOM 4758 N N . GLU A 1 622 ? -35.649 -6.524 27.289 1.00 97.50 622 GLU A N 1
ATOM 4759 C CA . GLU A 1 622 ? -36.395 -6.102 26.107 1.00 97.50 622 GLU A CA 1
ATOM 4760 C C . GLU A 1 622 ? -37.085 -4.763 26.386 1.00 97.50 622 GLU A C 1
ATOM 4762 O O . GLU A 1 622 ? -37.790 -4.599 27.386 1.00 97.50 622 GLU A O 1
ATOM 4767 N N . ALA A 1 623 ? -36.838 -3.778 25.524 1.00 96.88 623 ALA A N 1
ATOM 4768 C CA . ALA A 1 623 ? -37.431 -2.454 25.636 1.00 96.88 623 ALA A CA 1
ATOM 4769 C C . ALA A 1 623 ? -38.902 -2.473 25.204 1.00 96.88 623 ALA A C 1
ATOM 4771 O O . ALA A 1 623 ? -39.284 -3.165 24.258 1.00 96.88 623 ALA A O 1
ATOM 4772 N N . LYS A 1 624 ? -39.735 -1.637 25.833 1.00 96.94 624 LYS A N 1
ATOM 4773 C CA . LYS A 1 624 ? -41.076 -1.363 25.298 1.00 96.94 624 LYS A CA 1
ATOM 4774 C C . LYS A 1 624 ? -40.955 -0.724 23.906 1.00 96.94 624 LYS A C 1
ATOM 4776 O O . LYS A 1 624 ? -40.029 0.064 23.695 1.00 96.94 624 LYS A O 1
ATOM 4781 N N . PRO A 1 625 ? -41.889 -0.987 22.970 1.00 94.56 625 PRO A N 1
ATOM 4782 C CA . PRO A 1 625 ? -41.800 -0.471 21.601 1.00 94.56 625 PRO A CA 1
ATOM 4783 C C . PRO A 1 625 ? -41.665 1.058 21.489 1.00 94.56 625 PRO A C 1
ATOM 4785 O O . PRO A 1 625 ? -41.042 1.546 20.555 1.00 94.56 625 PRO A O 1
ATOM 4788 N N . ASP A 1 626 ? -42.209 1.821 22.443 1.00 95.81 626 ASP A N 1
ATOM 4789 C CA . ASP A 1 626 ? -42.114 3.288 22.522 1.00 95.81 626 ASP A CA 1
ATOM 4790 C C . ASP A 1 626 ? -40.892 3.801 23.316 1.00 95.81 626 ASP A C 1
ATOM 4792 O O . ASP A 1 626 ? -40.699 5.009 23.449 1.00 95.81 626 ASP A O 1
ATOM 4796 N N . LYS A 1 627 ? -40.066 2.898 23.863 1.00 97.19 627 LYS A N 1
ATOM 4797 C CA . LYS A 1 627 ? -38.937 3.202 24.763 1.00 97.19 627 LYS A CA 1
ATOM 4798 C C . LYS A 1 627 ? -37.574 2.746 24.236 1.00 97.19 627 LYS A C 1
ATOM 4800 O O . LYS A 1 627 ? -36.578 2.965 24.917 1.00 97.19 627 LYS A O 1
ATOM 4805 N N . VAL A 1 628 ? -37.502 2.177 23.031 1.00 93.06 628 VAL A N 1
ATOM 4806 C CA . VAL A 1 628 ? -36.257 1.685 22.402 1.00 93.06 628 VAL A CA 1
ATOM 4807 C C . VAL A 1 628 ? -35.148 2.751 22.412 1.00 93.06 628 VAL A C 1
ATOM 4809 O O . VAL A 1 628 ? -34.049 2.498 22.904 1.00 93.06 628 VAL A O 1
ATOM 4812 N N . ASP A 1 629 ? -35.445 3.973 21.960 1.00 88.38 629 ASP A N 1
ATOM 4813 C CA . ASP A 1 629 ? -34.476 5.081 21.955 1.00 88.38 629 ASP A CA 1
ATOM 4814 C C . ASP A 1 629 ? -34.075 5.508 23.378 1.00 88.38 629 ASP A C 1
ATOM 4816 O O . ASP A 1 629 ? -32.904 5.775 23.645 1.00 88.38 629 ASP A O 1
ATOM 4820 N N . ALA A 1 630 ? -35.027 5.510 24.317 1.00 92.81 630 ALA A N 1
ATOM 4821 C CA . ALA A 1 630 ? -34.767 5.838 25.718 1.00 92.81 630 ALA A CA 1
ATOM 4822 C C . ALA A 1 630 ? -33.851 4.803 26.395 1.00 92.81 630 ALA A C 1
ATOM 4824 O O . ALA A 1 630 ? -33.013 5.181 27.210 1.00 92.81 630 ALA A O 1
ATOM 4825 N N . VAL A 1 631 ? -33.955 3.519 26.028 1.00 94.62 631 VAL A N 1
ATOM 4826 C CA . VAL A 1 631 ? -33.041 2.464 26.495 1.00 94.62 631 VAL A CA 1
ATOM 4827 C C . VAL A 1 631 ? -31.641 2.636 25.898 1.00 94.62 631 VAL A C 1
ATOM 4829 O O . VAL A 1 631 ? -30.666 2.522 26.641 1.00 94.62 631 VAL A O 1
ATOM 4832 N N . ARG A 1 632 ? -31.503 3.002 24.611 1.00 90.38 632 ARG A N 1
ATOM 4833 C CA . ARG A 1 632 ? -30.181 3.330 24.035 1.00 90.38 632 ARG A CA 1
ATOM 4834 C C . ARG A 1 632 ? -29.504 4.489 24.758 1.00 90.38 632 ARG A C 1
ATOM 4836 O O . ARG A 1 632 ? -28.331 4.384 25.109 1.00 90.38 632 ARG A O 1
ATOM 4843 N N . GLU A 1 633 ? -30.223 5.587 24.980 1.00 81.62 633 GLU A N 1
ATOM 4844 C CA . GLU A 1 633 ? -29.656 6.765 25.644 1.00 81.62 633 GLU A CA 1
ATOM 4845 C C . GLU A 1 633 ? -29.379 6.511 27.131 1.00 81.62 633 GLU A C 1
ATOM 4847 O O . GLU A 1 633 ? -28.337 6.934 27.631 1.00 81.62 633 GLU A O 1
ATOM 4852 N N . PHE A 1 634 ? -30.227 5.735 27.820 1.00 91.25 634 PHE A N 1
ATOM 4853 C CA . PHE A 1 634 ? -29.937 5.239 29.169 1.00 91.25 634 PHE A CA 1
ATOM 4854 C C . PHE A 1 634 ? -28.598 4.488 29.205 1.00 91.25 634 PHE A C 1
ATOM 4856 O O . PHE A 1 634 ? -27.724 4.834 30.002 1.00 91.25 634 PHE A O 1
ATOM 4863 N N . LEU A 1 635 ? -28.403 3.516 28.308 1.00 91.69 635 LEU A N 1
ATOM 4864 C CA . LEU A 1 635 ? -27.191 2.698 28.264 1.00 91.69 635 LEU A CA 1
ATOM 4865 C C . LEU A 1 635 ? -25.929 3.515 27.957 1.00 91.69 635 LEU A C 1
ATOM 4867 O O . LEU A 1 635 ? -24.923 3.356 28.644 1.00 91.69 635 LEU A O 1
ATOM 4871 N N . LYS A 1 636 ? -25.985 4.455 27.006 1.00 82.25 636 LYS A N 1
ATOM 4872 C CA . LYS A 1 636 ? -24.875 5.394 26.752 1.00 82.25 636 LYS A CA 1
ATOM 4873 C C . LYS A 1 636 ? -24.579 6.271 27.972 1.00 82.25 636 LYS A C 1
ATOM 4875 O O . LYS A 1 636 ? -23.418 6.505 28.299 1.00 82.25 636 LYS A O 1
ATOM 4880 N N . SER A 1 637 ? -25.617 6.731 28.675 1.00 80.56 637 SER A N 1
ATOM 4881 C CA . SER A 1 637 ? -25.473 7.579 29.868 1.00 80.56 637 SER A CA 1
ATOM 4882 C C . SER A 1 637 ? -24.873 6.857 31.084 1.00 80.56 637 SER A C 1
ATOM 4884 O O . SER A 1 637 ? -24.427 7.516 32.023 1.00 80.56 637 SER A O 1
ATOM 4886 N N . ALA A 1 638 ? -24.825 5.519 31.073 1.00 84.56 638 ALA A N 1
ATOM 4887 C CA . ALA A 1 638 ? -24.269 4.718 32.161 1.00 84.56 638 ALA A CA 1
ATOM 4888 C C . ALA A 1 638 ? -22.729 4.726 32.211 1.00 84.56 638 ALA A C 1
ATOM 4890 O O . ALA A 1 638 ? -22.170 4.450 33.273 1.00 84.56 638 ALA A O 1
ATOM 4891 N N . VAL A 1 639 ? -22.039 5.086 31.118 1.00 82.19 639 VAL A N 1
ATOM 4892 C CA . VAL A 1 639 ? -20.564 5.034 31.019 1.00 82.19 639 VAL A CA 1
ATOM 4893 C C . VAL A 1 639 ? -19.852 5.713 32.204 1.00 82.19 639 VAL A C 1
ATOM 4895 O O . VAL A 1 639 ? -19.059 5.034 32.854 1.00 82.19 639 VAL A O 1
ATOM 4898 N N . PRO A 1 640 ? -20.163 6.965 32.612 1.00 74.56 640 PRO A N 1
ATOM 4899 C CA . PRO A 1 640 ? -19.470 7.613 33.732 1.00 74.56 640 PRO A CA 1
ATOM 4900 C C . PRO A 1 640 ? -19.743 6.968 35.103 1.00 74.56 640 PRO A C 1
ATOM 4902 O O . PRO A 1 640 ? -19.019 7.224 36.067 1.00 74.56 640 PRO A O 1
ATOM 4905 N N . LEU A 1 641 ? -20.805 6.161 35.226 1.00 82.69 641 LEU A N 1
ATOM 4906 C CA . LEU A 1 641 ? -21.102 5.398 36.440 1.00 82.69 641 LEU A CA 1
ATOM 4907 C C . LEU A 1 641 ? -20.228 4.141 36.508 1.00 82.69 641 LEU A C 1
ATOM 4909 O O . LEU A 1 641 ? -19.622 3.902 37.549 1.00 82.69 641 LEU A O 1
ATOM 4913 N N . VAL A 1 642 ? -20.091 3.414 35.394 1.00 87.25 642 VAL A N 1
ATOM 4914 C CA . VAL A 1 642 ? -19.149 2.287 35.254 1.00 87.25 642 VAL A CA 1
ATOM 4915 C C . VAL A 1 642 ? -17.704 2.767 35.418 1.00 87.25 642 VAL A C 1
ATOM 4917 O O . VAL A 1 642 ? -16.898 2.145 36.109 1.00 87.25 642 VAL A O 1
ATOM 4920 N N . GLU A 1 643 ? -17.365 3.937 34.869 1.00 80.56 643 GLU A N 1
ATOM 4921 C CA . GLU A 1 643 ? -16.046 4.544 35.060 1.00 80.56 643 GLU A CA 1
ATOM 4922 C C . GLU A 1 643 ? -15.721 4.846 36.537 1.00 80.56 643 GLU A C 1
ATOM 4924 O O . GLU A 1 643 ? -14.545 4.937 36.896 1.00 80.56 643 GLU A O 1
ATOM 4929 N N . ALA A 1 644 ? -16.723 4.951 37.416 1.00 81.44 644 ALA A N 1
ATOM 4930 C CA . ALA A 1 644 ? -16.529 5.133 38.854 1.00 81.44 644 ALA A CA 1
ATOM 4931 C C . ALA A 1 644 ? -16.369 3.813 39.642 1.00 81.44 644 ALA A C 1
ATOM 4933 O O . ALA A 1 644 ? -16.063 3.857 40.835 1.00 81.44 644 ALA A O 1
ATOM 4934 N N . GLU A 1 645 ? -16.563 2.653 39.011 1.00 88.38 645 GLU A N 1
ATOM 4935 C CA . GLU A 1 645 ? -16.510 1.328 39.640 1.00 88.38 645 G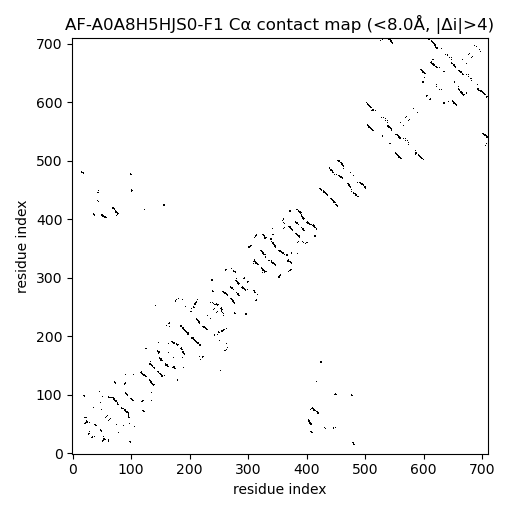LU A CA 1
ATOM 4936 C C . GLU A 1 645 ? -15.146 0.673 39.361 1.00 88.38 645 GLU A C 1
ATOM 4938 O O . GLU A 1 645 ? -14.894 0.269 38.230 1.00 88.38 645 GLU A O 1
ATOM 4943 N N . PRO A 1 646 ? -14.217 0.581 40.331 1.00 82.06 646 PRO A N 1
ATOM 4944 C CA . PRO A 1 646 ? -12.809 0.276 40.044 1.00 82.06 646 PRO A CA 1
ATOM 4945 C C . PRO A 1 646 ? -12.527 -1.178 39.635 1.00 82.06 646 PRO A C 1
ATOM 4947 O O . PRO A 1 646 ? -11.510 -1.421 38.994 1.00 82.06 646 PRO A O 1
ATOM 4950 N N . GLU A 1 647 ? -13.390 -2.132 40.000 1.00 90.00 647 GLU A N 1
ATOM 4951 C CA . GLU A 1 647 ? -13.227 -3.554 39.649 1.00 90.00 647 GLU A CA 1
ATOM 4952 C C . GLU A 1 647 ? -13.996 -3.970 38.383 1.00 90.00 647 GLU A C 1
ATOM 4954 O O . GLU A 1 647 ? -13.812 -5.093 37.918 1.00 90.00 647 GLU A O 1
ATOM 4959 N N . THR A 1 648 ? -14.820 -3.094 37.795 1.00 93.62 648 THR A N 1
ATOM 4960 C CA . THR A 1 648 ? -15.428 -3.341 36.478 1.00 93.62 648 THR A CA 1
ATOM 4961 C C . THR A 1 648 ? -14.344 -3.147 35.416 1.00 93.62 648 THR A C 1
ATOM 4963 O O . THR A 1 648 ? -13.935 -2.015 35.139 1.00 93.62 648 THR A O 1
ATOM 4966 N N . ALA A 1 649 ? -13.798 -4.248 34.894 1.00 91.50 649 ALA A N 1
ATOM 4967 C CA . ALA A 1 649 ? -12.642 -4.223 33.997 1.00 91.50 649 ALA A CA 1
ATOM 4968 C C . ALA A 1 649 ? -13.068 -4.041 32.538 1.00 91.50 649 ALA A C 1
ATOM 4970 O O . ALA A 1 649 ? -12.552 -3.168 31.844 1.00 91.50 649 ALA A O 1
ATOM 4971 N N . TYR A 1 650 ? -14.063 -4.813 32.111 1.00 95.31 650 TYR A N 1
ATOM 4972 C CA . TYR A 1 650 ? -14.655 -4.726 30.781 1.00 95.31 650 TYR A CA 1
ATOM 4973 C C . TYR A 1 650 ? -16.173 -4.674 30.943 1.00 95.31 650 TYR A C 1
ATOM 4975 O O . TYR A 1 650 ? -16.729 -5.413 31.754 1.00 95.31 650 TYR A O 1
ATOM 4983 N N . TRP A 1 651 ? -16.836 -3.781 30.218 1.00 96.50 651 TRP A N 1
ATOM 4984 C CA . TRP A 1 651 ? -18.283 -3.580 30.263 1.00 96.50 651 TRP A CA 1
ATOM 4985 C C . TRP A 1 651 ? -18.769 -3.118 28.896 1.00 96.50 651 TRP A C 1
ATOM 4987 O O . TRP A 1 651 ? -18.175 -2.215 28.305 1.00 96.50 651 TRP A O 1
ATOM 4997 N N . TYR A 1 652 ? -19.861 -3.706 28.418 1.00 97.31 652 TYR A N 1
ATOM 4998 C CA . TYR A 1 652 ? -20.425 -3.463 27.095 1.00 97.31 652 TYR A CA 1
ATOM 4999 C C . TYR A 1 652 ? -21.937 -3.336 27.196 1.00 97.31 652 TYR A C 1
ATOM 5001 O O . TYR A 1 652 ? -22.612 -4.272 27.621 1.00 97.31 652 TYR A O 1
ATOM 5009 N N . ALA A 1 653 ? -22.477 -2.208 26.745 1.00 96.81 653 ALA A N 1
ATOM 5010 C CA . ALA A 1 653 ? -23.894 -2.072 26.449 1.00 96.81 653 ALA A CA 1
ATOM 5011 C C . ALA A 1 653 ? -24.154 -2.437 24.987 1.00 96.81 653 ALA A C 1
ATOM 5013 O O . ALA A 1 653 ? -23.531 -1.873 24.084 1.00 96.81 653 ALA A O 1
ATOM 5014 N N . VAL A 1 654 ? -25.099 -3.344 24.749 1.00 97.88 654 VAL A N 1
ATOM 5015 C CA . VAL A 1 654 ? -25.350 -3.925 23.425 1.00 97.88 654 VAL A CA 1
ATOM 5016 C C . VAL A 1 654 ? -26.825 -3.868 23.026 1.00 97.88 654 VAL A C 1
ATOM 5018 O O . VAL A 1 654 ? -27.715 -3.919 23.873 1.00 97.88 654 VAL A O 1
ATOM 5021 N N . GLU A 1 655 ? -27.084 -3.769 21.724 1.00 97.56 655 GLU A N 1
ATOM 5022 C CA . GLU A 1 655 ? -28.404 -3.873 21.087 1.00 97.56 655 GLU A CA 1
ATOM 5023 C C . GLU A 1 655 ? -28.405 -5.048 20.107 1.00 97.56 655 GLU A C 1
ATOM 5025 O O . GLU A 1 655 ? -27.459 -5.210 19.339 1.00 97.56 655 GLU A O 1
ATOM 5030 N N . PHE A 1 656 ? -29.480 -5.834 20.093 1.00 95.75 656 PHE A N 1
ATOM 5031 C CA . PHE A 1 656 ? -29.722 -6.881 19.100 1.00 95.75 656 PHE A CA 1
ATOM 5032 C C . PHE A 1 656 ? -30.563 -6.276 17.960 1.00 95.75 656 PHE A C 1
ATOM 5034 O O . PHE A 1 656 ? -31.771 -6.055 18.153 1.00 95.75 656 PHE A O 1
ATOM 5041 N N . PRO A 1 657 ? -29.975 -5.960 16.787 1.00 87.69 657 PRO A N 1
ATOM 5042 C CA . PRO A 1 657 ? -30.610 -5.092 15.798 1.00 87.69 657 PRO A CA 1
ATOM 5043 C C . PRO A 1 657 ? -31.979 -5.604 15.337 1.00 87.69 657 PRO A C 1
ATOM 5045 O O . PRO A 1 657 ? -32.132 -6.758 14.948 1.00 87.69 657 PRO A O 1
ATOM 5048 N N . GLY A 1 658 ? -32.990 -4.732 15.382 1.00 89.56 658 GLY A N 1
ATOM 5049 C CA . GLY A 1 658 ? -34.351 -5.044 14.926 1.00 89.56 658 GLY A CA 1
ATOM 5050 C C . GLY A 1 658 ? -35.212 -5.886 15.879 1.00 89.56 658 GLY A C 1
ATOM 5051 O O . GLY A 1 658 ? -36.336 -6.215 15.515 1.00 89.56 658 GLY A O 1
ATOM 5052 N N . THR A 1 659 ? -34.738 -6.217 17.089 1.00 90.88 659 THR A N 1
ATOM 5053 C CA . THR A 1 659 ? -35.466 -7.114 18.019 1.00 90.88 659 THR A CA 1
ATOM 5054 C C . THR A 1 659 ? -36.026 -6.442 19.281 1.00 90.88 659 THR A C 1
ATOM 5056 O O . THR A 1 659 ? -36.664 -7.112 20.085 1.00 90.88 659 THR A O 1
ATOM 5059 N N . HIS A 1 660 ? -35.753 -5.147 19.492 1.00 95.75 660 HIS A N 1
ATOM 5060 C CA . HIS A 1 660 ? -35.962 -4.409 20.758 1.00 95.75 660 HIS A CA 1
ATOM 5061 C C . HIS A 1 660 ? -35.218 -4.977 21.986 1.00 95.75 660 HIS A C 1
ATOM 5063 O O . HIS A 1 660 ? -35.381 -4.452 23.091 1.00 95.75 660 HIS A O 1
ATOM 5069 N N . LYS A 1 661 ? -34.392 -6.018 21.818 1.00 97.25 661 LYS A N 1
ATOM 5070 C CA . LYS A 1 661 ? -33.574 -6.582 22.891 1.00 97.25 661 LYS A CA 1
ATOM 5071 C C . LYS A 1 661 ? -32.260 -5.830 23.020 1.00 97.25 661 LYS A C 1
ATOM 5073 O O . LYS A 1 661 ? -31.616 -5.462 22.036 1.00 97.25 661 LYS A O 1
ATOM 5078 N N . PHE A 1 662 ? -31.855 -5.665 24.264 1.00 97.81 662 PHE A N 1
ATOM 5079 C CA . PHE A 1 662 ? -30.630 -5.024 24.692 1.00 97.81 662 PHE A CA 1
ATOM 5080 C C . PHE A 1 662 ? -29.940 -5.905 25.726 1.00 97.81 662 PHE A C 1
ATOM 5082 O O . PHE A 1 662 ? -30.536 -6.836 26.279 1.00 97.81 662 PHE A O 1
ATOM 5089 N N . GLY A 1 663 ? -28.683 -5.594 26.012 1.00 96.75 663 GLY A N 1
ATOM 5090 C CA . GLY A 1 663 ? -27.985 -6.233 27.106 1.00 96.75 663 GLY A CA 1
ATOM 5091 C C . GLY A 1 663 ? -26.829 -5.430 27.669 1.00 96.75 663 GLY A C 1
ATOM 5092 O O . GLY A 1 663 ? -26.398 -4.423 27.106 1.00 96.75 663 GLY A O 1
ATOM 5093 N N . ILE A 1 664 ? -26.338 -5.927 28.796 1.00 97.69 664 ILE A N 1
ATOM 5094 C CA . ILE A 1 664 ? -25.053 -5.588 29.390 1.00 97.69 664 ILE A CA 1
ATOM 5095 C C . ILE A 1 664 ? -24.257 -6.890 29.497 1.00 97.69 664 ILE A C 1
ATOM 5097 O O . ILE A 1 664 ? -24.772 -7.889 30.006 1.00 97.69 664 ILE A O 1
ATOM 5101 N N . VAL A 1 665 ? -23.017 -6.881 29.018 1.00 98.06 665 VAL A N 1
ATOM 5102 C CA . VAL A 1 665 ? -22.037 -7.949 29.254 1.00 98.06 665 VAL A CA 1
ATOM 5103 C C . VAL A 1 665 ? -20.833 -7.317 29.930 1.00 98.06 665 VAL A C 1
ATOM 5105 O O . VAL A 1 665 ? -20.350 -6.280 29.476 1.00 98.06 665 VAL A O 1
ATOM 5108 N N . ASP A 1 666 ? -20.371 -7.895 31.032 1.00 97.00 666 ASP A N 1
ATOM 5109 C CA . ASP A 1 666 ? -19.286 -7.327 31.826 1.00 97.00 666 ASP A CA 1
ATOM 5110 C C . ASP A 1 666 ? -18.414 -8.392 32.502 1.00 97.00 666 ASP A C 1
ATOM 5112 O O . ASP A 1 666 ? -18.777 -9.566 32.614 1.00 97.00 666 ASP A O 1
ATOM 5116 N N . PHE A 1 667 ? -17.214 -7.973 32.904 1.00 97.62 667 PHE A N 1
ATOM 5117 C CA . PHE A 1 667 ? -16.151 -8.851 33.376 1.00 97.62 667 PHE A CA 1
ATOM 5118 C C . PHE A 1 667 ? -15.317 -8.193 34.488 1.00 97.62 667 PHE A C 1
ATOM 5120 O O . PHE A 1 667 ? -15.002 -6.998 34.449 1.00 97.62 667 PHE A O 1
ATOM 5127 N N . PHE A 1 668 ? -14.927 -9.002 35.478 1.00 97.06 668 PHE A N 1
ATOM 5128 C CA . PHE A 1 668 ? -14.347 -8.577 36.752 1.00 97.06 668 PHE A CA 1
ATOM 5129 C C . PHE A 1 668 ? -13.162 -9.467 37.170 1.00 97.06 668 PHE A C 1
ATOM 5131 O O . PHE A 1 668 ? -13.210 -10.693 36.992 1.00 97.06 668 PHE A O 1
ATOM 5138 N N . PRO A 1 669 ? -12.124 -8.901 37.817 1.00 95.00 669 PRO A N 1
ATOM 5139 C CA . PRO A 1 669 ? -11.030 -9.675 38.405 1.00 95.00 669 PRO A CA 1
ATOM 5140 C C . PRO A 1 669 ? -11.495 -10.634 39.502 1.00 95.00 669 PRO A C 1
ATOM 5142 O O . PRO A 1 669 ? -10.927 -11.716 39.654 1.00 95.00 669 PRO A O 1
ATOM 5145 N N . THR A 1 670 ? -12.527 -10.250 40.263 1.00 94.81 670 THR A N 1
ATOM 5146 C CA . THR A 1 670 ? -13.010 -10.986 41.437 1.00 94.81 670 THR A CA 1
ATOM 5147 C C . THR A 1 670 ? -14.539 -11.036 41.513 1.00 94.81 670 THR A C 1
ATOM 5149 O O . THR A 1 670 ? -15.241 -10.165 40.995 1.00 94.81 670 THR A O 1
ATOM 5152 N N . ASP A 1 671 ? -15.071 -12.022 42.244 1.00 95.81 671 ASP A N 1
ATOM 5153 C CA . ASP A 1 671 ? -16.504 -12.078 42.578 1.00 95.81 671 ASP A CA 1
ATOM 5154 C C . ASP A 1 671 ? -16.940 -10.940 43.523 1.00 95.81 671 ASP A C 1
ATOM 5156 O O . ASP A 1 671 ? -18.101 -10.541 43.517 1.00 95.81 671 ASP A O 1
ATOM 5160 N N . SER A 1 672 ? -16.005 -10.359 44.287 1.00 95.62 672 SER A N 1
ATOM 5161 C CA . SER A 1 672 ? -16.254 -9.142 45.074 1.00 95.62 672 SER A CA 1
ATOM 5162 C C . SER A 1 672 ? -16.538 -7.949 44.159 1.00 95.62 672 SER A C 1
ATOM 5164 O O . SER A 1 672 ? -17.520 -7.241 44.376 1.00 95.62 672 SER A O 1
ATOM 5166 N N . GLY A 1 673 ? -15.744 -7.774 43.099 1.00 94.25 673 GLY A N 1
ATOM 5167 C CA . GLY A 1 673 ? -15.951 -6.743 42.082 1.00 94.25 673 GLY A CA 1
ATOM 5168 C C . GLY A 1 673 ? -17.280 -6.908 41.349 1.00 94.25 673 GLY A C 1
ATOM 5169 O O . GLY A 1 673 ? -18.068 -5.965 41.270 1.00 94.25 673 GLY A O 1
ATOM 5170 N N . ARG A 1 674 ? -17.590 -8.140 40.922 1.00 96.81 674 ARG A N 1
ATOM 5171 C CA . ARG A 1 674 ? -18.899 -8.490 40.347 1.00 96.81 674 ARG A CA 1
ATOM 5172 C C . ARG A 1 674 ? -20.047 -8.175 41.308 1.00 96.81 674 ARG A C 1
ATOM 5174 O O . ARG A 1 674 ? -21.038 -7.556 40.928 1.00 96.81 674 ARG A O 1
ATOM 5181 N N . GLY A 1 675 ? -19.908 -8.565 42.575 1.00 94.88 675 GLY A N 1
ATOM 5182 C CA . GLY A 1 675 ? -20.875 -8.269 43.629 1.00 94.88 675 GLY A CA 1
ATOM 5183 C C . GLY A 1 675 ? -21.064 -6.768 43.858 1.00 94.88 675 GLY A C 1
ATOM 5184 O O . GLY A 1 675 ? -22.197 -6.325 44.049 1.00 94.88 675 GLY A O 1
ATOM 5185 N N . ALA A 1 676 ? -19.993 -5.975 43.787 1.00 93.75 676 ALA A N 1
ATOM 5186 C CA . ALA A 1 676 ? -20.052 -4.522 43.891 1.00 93.75 676 ALA A CA 1
ATOM 5187 C C . ALA A 1 676 ? -20.793 -3.882 42.703 1.00 93.75 676 ALA A C 1
ATOM 5189 O O . ALA A 1 676 ? -21.581 -2.966 42.930 1.00 93.75 676 ALA A O 1
ATOM 5190 N N . HIS A 1 677 ? -20.616 -4.389 41.476 1.00 94.25 677 HIS A N 1
ATOM 5191 C CA . HIS A 1 677 ? -21.336 -3.910 40.288 1.00 94.25 677 HIS A CA 1
ATOM 5192 C C . HIS A 1 677 ? -22.848 -4.182 40.359 1.00 94.25 677 HIS A C 1
ATOM 5194 O O . HIS A 1 677 ? -23.652 -3.281 40.121 1.00 94.25 677 HIS A O 1
ATOM 5200 N N . VAL A 1 678 ? -23.263 -5.385 40.783 1.00 93.31 678 VAL A N 1
ATOM 5201 C CA . VAL A 1 678 ? -24.694 -5.741 40.938 1.00 93.31 678 VAL A CA 1
ATOM 5202 C C . VAL A 1 678 ? -25.413 -4.859 41.971 1.00 93.31 678 VAL A C 1
ATOM 5204 O O . VAL A 1 678 ? -26.607 -4.602 41.843 1.00 93.31 678 VAL A O 1
ATOM 5207 N N . HIS A 1 679 ? -24.690 -4.347 42.971 1.00 91.25 679 HIS A N 1
ATOM 5208 C CA . HIS A 1 679 ? -25.203 -3.377 43.950 1.00 91.25 679 HIS A CA 1
ATOM 5209 C C . HIS A 1 679 ? -24.785 -1.926 43.624 1.00 91.25 679 HIS A C 1
ATOM 5211 O O . HIS A 1 679 ? -24.949 -1.022 44.449 1.00 91.25 679 HIS A O 1
ATOM 5217 N N . GLY A 1 680 ? -24.224 -1.713 42.433 1.00 89.12 680 GLY A N 1
ATOM 5218 C CA . GLY A 1 680 ? -23.669 -0.459 41.944 1.00 89.12 680 GLY A CA 1
ATOM 5219 C C . GLY A 1 680 ? -24.728 0.509 41.423 1.00 89.12 680 GLY A C 1
ATOM 5220 O O . GLY A 1 680 ? -25.935 0.247 41.422 1.00 89.12 680 GLY A O 1
ATOM 5221 N N . LYS A 1 681 ? -24.269 1.676 40.960 1.00 87.19 681 LYS A N 1
ATOM 5222 C CA . LYS A 1 681 ? -25.175 2.750 40.516 1.00 87.19 681 LYS A CA 1
ATOM 5223 C C . LYS A 1 681 ? -25.875 2.412 39.203 1.00 87.19 681 LYS A C 1
ATOM 5225 O O . LYS A 1 681 ? -27.018 2.822 39.023 1.00 87.19 681 LYS A O 1
ATOM 5230 N N . VAL A 1 682 ? -25.211 1.670 38.316 1.00 87.00 682 VAL A N 1
ATOM 5231 C CA . VAL A 1 682 ? -25.771 1.251 37.021 1.00 87.00 682 VAL A CA 1
ATOM 5232 C C . VAL A 1 682 ? -26.917 0.268 37.228 1.00 87.00 682 VAL A C 1
ATOM 5234 O O . VAL A 1 682 ? -28.023 0.516 36.752 1.00 87.00 682 VAL A O 1
ATOM 5237 N N . ALA A 1 683 ? -26.691 -0.785 38.018 1.00 87.38 683 ALA A N 1
ATOM 5238 C CA . ALA A 1 683 ? -27.722 -1.754 38.374 1.00 87.38 683 ALA A CA 1
ATOM 5239 C C . ALA A 1 683 ? -28.912 -1.077 39.077 1.00 87.38 683 ALA A C 1
ATOM 5241 O O . ALA A 1 683 ? -30.057 -1.251 38.658 1.00 87.38 683 ALA A O 1
ATOM 5242 N N . ALA A 1 684 ? -28.658 -0.226 40.079 1.00 88.31 684 ALA A N 1
ATOM 5243 C CA . ALA A 1 684 ? -29.714 0.518 40.770 1.00 88.31 684 ALA A CA 1
ATOM 5244 C C . ALA A 1 684 ? -30.544 1.412 39.824 1.00 88.31 684 ALA A C 1
ATOM 5246 O O . ALA A 1 684 ? -31.760 1.513 39.989 1.00 88.31 684 ALA A O 1
ATOM 5247 N N . ALA A 1 685 ? -29.917 2.034 38.819 1.00 87.25 685 ALA A N 1
ATOM 5248 C CA . ALA A 1 685 ? -30.610 2.849 37.824 1.00 87.25 685 ALA A CA 1
ATOM 5249 C C . ALA A 1 685 ? -31.423 2.005 36.821 1.00 87.25 685 ALA A C 1
ATOM 5251 O O . ALA A 1 685 ? -32.562 2.366 36.512 1.00 87.25 685 ALA A O 1
ATOM 5252 N N . LEU A 1 686 ? -30.877 0.870 36.360 1.00 87.31 686 LEU A N 1
ATOM 5253 C CA . LEU A 1 686 ? -31.554 -0.062 35.450 1.00 87.31 686 LEU A CA 1
ATOM 5254 C C . LEU A 1 686 ? -32.793 -0.673 36.114 1.00 87.31 686 LEU A C 1
ATOM 5256 O O . LEU A 1 686 ? -33.899 -0.518 35.601 1.00 87.31 686 LEU A O 1
ATOM 5260 N N . PHE A 1 687 ? -32.639 -1.294 37.288 1.00 86.38 687 PHE A N 1
ATOM 5261 C CA . PHE A 1 687 ? -33.763 -1.883 38.024 1.00 86.38 687 PHE A CA 1
ATOM 5262 C C . PHE A 1 687 ? -34.764 -0.819 38.506 1.00 86.38 687 PHE A C 1
ATOM 5264 O O . PHE A 1 687 ? -35.967 -1.067 38.500 1.00 86.38 687 PHE A O 1
ATOM 5271 N N . GLY A 1 688 ? -34.300 0.390 38.848 1.00 87.38 688 GLY A N 1
ATOM 5272 C CA . GLY A 1 688 ? -35.174 1.518 39.187 1.00 87.38 688 GLY A CA 1
ATOM 5273 C C . GLY A 1 688 ? -36.031 2.024 38.018 1.00 87.38 688 GLY A C 1
ATOM 5274 O O . GLY A 1 688 ? -37.133 2.519 38.248 1.00 87.38 688 GLY A O 1
ATOM 5275 N N . SER A 1 689 ? -35.558 1.866 36.777 1.00 87.38 689 SER A N 1
ATOM 5276 C CA . SER A 1 689 ? -36.255 2.309 35.556 1.00 87.38 689 SER A CA 1
ATOM 5277 C C . SER A 1 689 ? -36.958 1.171 34.801 1.00 87.38 689 SER A C 1
ATOM 5279 O O . SER A 1 689 ? -37.703 1.436 33.856 1.00 87.38 689 SER A O 1
ATOM 5281 N N . ALA A 1 690 ? -36.759 -0.089 35.206 1.00 88.06 690 ALA A N 1
ATOM 5282 C CA . ALA A 1 690 ? -37.219 -1.274 34.477 1.00 88.06 690 ALA A CA 1
ATOM 5283 C C . ALA A 1 690 ? -38.728 -1.251 34.186 1.00 88.06 690 ALA A C 1
ATOM 5285 O O . ALA A 1 690 ? -39.139 -1.383 33.035 1.00 88.06 690 ALA A O 1
ATOM 5286 N N . ALA A 1 691 ? -39.556 -0.963 35.195 1.00 88.50 691 ALA A N 1
ATOM 5287 C CA . ALA A 1 691 ? -41.009 -0.891 35.033 1.00 88.50 691 ALA A CA 1
ATOM 5288 C C . ALA A 1 691 ? -41.477 0.230 34.078 1.00 88.50 691 ALA A C 1
ATOM 5290 O O . ALA A 1 691 ? -42.569 0.133 33.508 1.00 88.50 691 ALA A O 1
ATOM 5291 N N . GLU A 1 692 ? -40.678 1.284 33.863 1.00 93.00 692 GLU A N 1
ATOM 5292 C CA . GLU A 1 692 ? -40.969 2.306 32.852 1.00 93.00 692 GLU A CA 1
ATOM 5293 C C . GLU A 1 692 ? -40.519 1.861 31.455 1.00 93.00 692 GLU A C 1
ATOM 5295 O O . GLU A 1 692 ? -41.305 1.972 30.511 1.00 93.00 692 GLU A O 1
ATOM 5300 N N . LEU A 1 693 ? -39.292 1.352 31.327 1.00 93.75 693 LEU A N 1
ATOM 5301 C CA . LEU A 1 693 ? -38.605 1.183 30.044 1.00 93.75 693 LEU A CA 1
ATOM 5302 C C . LEU A 1 693 ? -38.780 -0.196 29.389 1.00 93.75 693 LEU A C 1
ATOM 5304 O O . LEU A 1 693 ? -38.695 -0.288 28.165 1.00 93.75 693 LEU A O 1
ATOM 5308 N N . LEU A 1 694 ? -39.013 -1.255 30.169 1.00 96.38 694 LEU A N 1
ATOM 5309 C CA . LEU A 1 694 ? -38.862 -2.651 29.736 1.00 96.38 694 LEU A CA 1
ATOM 5310 C C . LEU A 1 694 ? -40.194 -3.420 29.712 1.00 96.38 694 LEU A C 1
ATOM 5312 O O . LEU A 1 694 ? -41.139 -3.074 30.425 1.00 96.38 694 LEU A O 1
ATOM 5316 N N . THR A 1 695 ? -40.289 -4.466 28.888 1.00 94.25 695 THR A N 1
ATOM 5317 C CA . THR A 1 695 ? -41.475 -5.348 28.811 1.00 94.25 695 THR A CA 1
ATOM 5318 C C . THR A 1 695 ? -41.517 -6.417 29.914 1.00 94.25 695 THR A C 1
ATOM 5320 O O . THR A 1 695 ? -42.550 -7.060 30.096 1.00 94.25 695 THR A O 1
ATOM 5323 N N . GLY A 1 696 ? -40.440 -6.558 30.693 1.00 90.88 696 GLY A N 1
ATOM 5324 C CA . GLY A 1 696 ? -40.317 -7.449 31.849 1.00 90.88 696 GLY A CA 1
ATOM 5325 C C . GLY A 1 696 ? -39.082 -7.115 32.695 1.00 90.88 696 GLY A C 1
ATOM 5326 O O . GLY A 1 696 ? -38.403 -6.117 32.440 1.00 90.88 696 GLY A O 1
ATOM 5327 N N . ASP A 1 697 ? -38.791 -7.945 33.696 1.00 90.88 697 ASP A N 1
ATOM 5328 C CA . ASP A 1 697 ? -37.578 -7.814 34.513 1.00 90.88 697 ASP A CA 1
ATOM 5329 C C . ASP A 1 697 ? -36.316 -8.213 33.710 1.00 90.88 697 ASP A C 1
ATOM 5331 O O . ASP A 1 697 ? -36.388 -9.138 32.896 1.00 90.88 697 ASP A O 1
ATOM 5335 N N . PRO A 1 698 ? -35.152 -7.563 33.925 1.00 94.12 698 PRO A N 1
ATOM 5336 C CA . PRO A 1 698 ? -33.892 -7.974 33.306 1.00 94.12 698 PRO A CA 1
ATOM 5337 C C . PRO A 1 698 ? -33.470 -9.401 33.693 1.00 94.12 698 PRO A C 1
ATOM 5339 O O . PRO A 1 698 ? -33.377 -9.727 34.877 1.00 94.12 698 PRO A O 1
ATOM 5342 N N . ASP A 1 699 ? -33.136 -10.226 32.700 1.00 94.44 699 ASP A N 1
ATOM 5343 C CA . ASP A 1 699 ? -32.546 -11.552 32.891 1.00 94.44 699 ASP A CA 1
ATOM 5344 C C . ASP A 1 699 ? -31.047 -11.423 33.194 1.00 94.44 699 ASP A C 1
ATOM 5346 O O . ASP A 1 699 ? -30.236 -11.229 32.287 1.00 94.44 699 ASP A O 1
ATOM 5350 N N . LEU A 1 700 ? -30.679 -11.516 34.474 1.00 95.25 700 LEU A N 1
ATOM 5351 C CA . LEU A 1 700 ? -29.298 -11.466 34.955 1.00 95.25 700 LEU A CA 1
ATOM 5352 C C . LEU A 1 700 ? -28.758 -12.880 35.187 1.00 95.25 700 LEU A C 1
ATOM 5354 O O . LEU A 1 700 ? -29.217 -13.590 36.081 1.00 95.25 700 LEU A O 1
ATOM 5358 N N . VAL A 1 701 ? -27.707 -13.240 34.450 1.00 96.69 701 VAL A N 1
ATOM 5359 C CA . VAL A 1 701 ? -26.944 -14.478 34.643 1.00 96.69 701 VAL A CA 1
ATOM 5360 C C . VAL A 1 701 ? -25.502 -14.159 35.022 1.00 96.69 701 VAL A C 1
ATOM 5362 O O . VAL A 1 701 ? -24.885 -13.231 34.500 1.00 96.69 701 VAL A O 1
ATOM 5365 N N . LYS A 1 702 ? -24.966 -14.949 35.952 1.00 98.12 702 LYS A N 1
ATOM 5366 C CA . LYS A 1 702 ? -23.573 -14.901 36.399 1.00 98.12 702 LYS A CA 1
ATOM 5367 C C . LYS A 1 702 ? -22.687 -15.791 35.531 1.00 98.12 702 LYS A C 1
ATOM 5369 O O . LYS A 1 702 ? -23.094 -16.883 35.146 1.00 98.12 702 LYS A O 1
ATOM 5374 N N . LEU A 1 703 ? -21.468 -15.331 35.270 1.00 98.12 703 LEU A N 1
ATOM 5375 C CA . LEU A 1 703 ? -20.496 -15.990 34.400 1.00 98.12 703 LEU A CA 1
ATOM 5376 C C . LEU A 1 703 ? -19.189 -16.322 35.131 1.00 98.12 703 LEU A C 1
ATOM 5378 O O . LEU A 1 703 ? -18.650 -15.475 35.851 1.00 98.12 703 LEU A O 1
ATOM 5382 N N . ASP A 1 704 ? -18.645 -17.504 34.860 1.00 98.00 704 ASP A N 1
ATOM 5383 C CA . ASP A 1 704 ? -17.244 -17.867 35.099 1.00 98.00 704 ASP A CA 1
ATOM 5384 C C . ASP A 1 704 ? -16.437 -17.680 33.806 1.00 98.00 704 ASP A C 1
ATOM 5386 O O . ASP A 1 704 ? -16.839 -18.185 32.757 1.00 98.00 704 ASP A O 1
ATOM 5390 N N . VAL A 1 705 ? -15.299 -16.978 33.862 1.00 97.44 705 VAL A N 1
ATOM 5391 C CA . VAL A 1 705 ? -14.424 -16.762 32.693 1.00 97.44 705 VAL A CA 1
ATOM 5392 C C . VAL A 1 705 ? -13.454 -17.930 32.543 1.00 97.44 705 VAL A C 1
ATOM 5394 O O . VAL A 1 705 ? -12.590 -18.153 33.391 1.00 97.44 705 VAL A O 1
ATOM 5397 N N . LEU A 1 706 ? -13.576 -18.660 31.434 1.00 96.88 706 LEU A N 1
ATOM 5398 C CA . LEU A 1 706 ? -12.739 -19.816 31.106 1.00 96.88 706 LEU A CA 1
ATOM 5399 C C . LEU A 1 706 ? -11.473 -19.405 30.349 1.00 96.88 706 LEU A C 1
ATOM 5401 O O . LEU A 1 706 ? -10.391 -19.929 30.620 1.00 96.88 706 LEU A O 1
ATOM 5405 N N . ALA A 1 707 ? -11.616 -18.465 29.415 1.00 95.31 707 ALA A N 1
ATOM 5406 C CA . ALA A 1 707 ? -10.536 -17.880 28.628 1.00 95.31 707 ALA A CA 1
ATOM 5407 C C . ALA A 1 707 ? -10.905 -16.448 28.209 1.00 95.31 707 ALA A C 1
ATOM 5409 O O . ALA A 1 707 ? -12.089 -16.115 28.123 1.00 95.31 707 ALA A O 1
ATOM 5410 N N . GLY A 1 708 ? -9.901 -15.605 27.958 1.00 92.38 708 GLY A N 1
ATOM 5411 C CA . GLY A 1 708 ? -10.106 -14.198 27.610 1.00 92.38 708 GLY A CA 1
ATOM 5412 C C . GLY A 1 708 ? -8.898 -13.586 26.905 1.00 92.38 708 GLY A C 1
ATOM 5413 O O . GLY A 1 708 ? -7.798 -13.610 27.460 1.00 92.38 708 GLY A O 1
ATOM 5414 N N . LYS A 1 709 ? -9.116 -13.036 25.707 1.00 86.94 709 LYS A N 1
ATOM 5415 C CA . LYS A 1 709 ? -8.178 -12.210 24.935 1.00 86.94 709 LYS A CA 1
ATOM 5416 C C . LYS A 1 709 ? -8.722 -10.786 24.879 1.00 86.94 709 LYS A C 1
ATOM 5418 O O . LYS A 1 709 ? -9.912 -10.600 24.634 1.00 86.94 709 LYS A O 1
ATOM 5423 N N . VAL A 1 710 ? -7.825 -9.819 25.048 1.00 77.81 710 VAL A N 1
ATOM 5424 C CA . VAL A 1 710 ? -7.975 -8.393 24.715 1.00 77.81 710 VAL A CA 1
ATOM 5425 C C . VAL A 1 710 ? -6.764 -8.005 23.874 1.00 77.81 710 VAL A C 1
ATOM 5427 O O . VAL A 1 710 ? -5.661 -8.462 24.246 1.00 77.81 710 VAL A O 1
#

Radius of gyration: 30.22 Å; Cα contacts (8 Å, |Δi|>4): 1786; chains: 1; bounding box: 78×82×86 Å

Sequence (710 aa):
MISFLSAILLSIFSLPVATASVAFCGNQDYEQGALGLAPVQTYNAAPFSPPQINYVVPPVDCPFNRDNEGYFFLTPISFTAQGEAGQATGEGVIMNPNGTLVYSAFPHSGNFTGSGDQFTFRIGLENFRGKDHLVVWMGTINNPSFGSGFNLILDETYTVVANLTVTADLNVGADLHELIITSDDTAMMTAYPAQAANLSSFGGPEKGFLLDCVVQEVDIATGKALFTWHALDQVDPSECFTEIGQAGNGTADDPWDYFHINSIQKLDDGNIVISSRHCHALYLISPSGDLIWRMGGKKSNFTFGPGANFTWQHHGRMHGGHSLSVFNNGATPLDQDFPSSQGLLLNYDENSMSVSLISARSPFNQTLTVAEGSVQILDSGDSIVGWGSAPYFSKHDRNGDMLWTAQFGLSSTSYRAFLHNWVGHPTFPPSAQLSNTSTPNDITVYTWWNGATEVRFWQLLGSKSASVPLNTTDLHPSMPAAFKLGNPVGKRWKLTYRTFEIAATVGLLVPLVAKESKTQAVVDFLQVGYSLVPSEPLTREWFAVAYEESKPPTYAIFDTFAAEEGRHIHLTGQIAQALMDNAKDLLAEDPDIGKLNVLASVVRPIAGNNAGVTKGLRVLFEAKPDKVDAVREFLKSAVPLVEAEPETAYWYAVEFPGTHKFGIVDFFPTDSGRGAHVHGKVAAALFGSAAELLTGDPDLVKLDVLAGKV

pLDDT: mean 85.09, std 18.02, range [26.52, 98.81]

Organism: NCBI:txid2823264

Secondary structure (DSSP, 8-state):
--------------PPP-PPPPPEES-HHHHTTTT-SS-B---SS-S--PBPPEEEE--TTTTS-TT--SEEEEEEEEB-TTSSBPSS-S--EEE-TTS-EEEES--SSS---S-S--EEEEEEEEEETTEEEEEEEEEEEETTTEEEEEEEEE-TTS-EEEEE---GGG-SPBPSS-EEE-TTSEEEEEE--EEEE--GGGTS-TTEEEE--EEEEEETTTTEEEEEEEGGGT--GGGSSPPTTTS--SBTTB-B-SS-EEEEEE-TTS-EEEEETTTTEEEEE-TTS-EEEEEESTT-S-EE-TT---SS-EEEEEETTTEEEEEE--B-SS-BSSSS-EEEEEEEETTTTEEEEEEEE--TT-----S--EEEE-TTS-EEEE-TTSSEEEEE-TTS-EEEEEES-SSEEEEEEEEE------SSPPEEEE---SSTTEEEEEEE-TT--SEEEEEEEEESSTTSPPEEEEE-TTS-EEEEEE--TT---EEEEEEEE---SEEEEEEEEB-TT-HHHHHHHHHHHHHHGGG-TTEEEEEEEEETT-SS-EEEEEEEESSHHHHHHHHTSHHHHHHHHHHHHHBSS----EEEEEEEEEE---SSGGGG--EEEEEEEEB-TTTHHHHHHHHHHTHHHHTT-TT--EEEEEEETTTTEEEEEEEESSHHHHHHHHTSHHHHHHHHHHHHHBSS--EEEEEEEEEEE-

Solvent-accessible surface area (backbone atoms only — not comparable to full-atom values): 37027 Å² total; per-residue (Å²): 133,82,91,87,85,83,92,73,86,81,78,85,76,82,75,84,62,53,64,51,72,58,25,37,63,54,46,61,53,56,79,71,36,76,59,41,47,54,31,55,41,85,46,83,27,46,97,54,50,53,55,39,31,30,18,67,43,51,42,99,58,55,41,48,33,76,96,48,83,48,29,38,33,32,18,45,35,26,42,41,100,85,71,43,82,33,101,57,48,29,39,25,33,34,26,40,58,28,35,27,66,36,29,70,76,59,64,98,81,70,88,72,94,63,91,72,76,71,40,31,57,36,49,50,78,37,53,50,92,92,38,71,24,44,37,38,32,41,29,37,79,41,86,82,82,48,32,40,24,34,37,37,35,20,44,43,47,69,46,76,77,45,76,50,51,55,46,73,90,57,74,46,32,18,25,56,61,34,74,48,51,42,99,83,56,27,38,35,32,32,30,61,31,78,40,82,41,69,29,53,92,63,78,36,41,69,83,13,17,27,38,39,37,28,44,37,32,26,38,67,92,75,58,41,74,79,43,78,42,56,40,68,83,81,48,62,67,86,50,25,72,51,51,67,62,76,32,25,62,18,32,90,95,35,36,19,46,32,41,52,68,43,23,66,43,78,45,98,87,48,31,34,41,39,25,21,28,30,25,24,25,36,35,37,25,40,77,88,61,54,78,74,50,32,46,43,41,80,71,38,65,45,47,70,38,82,85,43,75,63,28,43,32,21,32,53,41,81,48,81,92,49,28,35,31,32,16,23,16,19,27,47,100,88,46,74,81,45,88,36,21,34,36,37,33,30,38,52,40,86,90,79,28,35,33,33,51,73,32,53,31,68,49,98,79,50,52,72,20,52,41,61,19,23,45,42,79,44,98,89,49,25,29,36,35,10,42,2,58,35,29,38,35,33,39,23,43,67,73,21,52,74,62,27,31,38,28,45,33,75,37,21,27,22,47,39,34,47,77,43,74,75,71,24,56,43,82,68,78,64,39,70,30,73,49,90,51,98,51,74,50,60,34,31,40,26,28,30,32,74,31,37,59,48,40,54,32,32,31,52,29,42,23,83,41,102,86,48,82,63,51,77,45,85,38,46,36,64,34,41,40,45,45,75,50,68,61,52,90,94,54,68,67,57,79,48,78,47,82,37,58,59,64,50,40,23,33,40,42,32,53,41,44,28,29,87,93,26,52,68,60,49,54,54,48,48,54,53,41,59,73,49,48,84,80,39,83,49,55,47,36,40,34,33,33,37,43,62,93,44,82,70,48,30,32,31,45,40,35,30,7,61,39,69,65,33,51,49,51,47,65,72,25,72,58,39,49,53,44,65,76,42,35,82,80,36,30,69,55,84,72,52,77,41,58,32,37,36,71,38,71,48,83,49,94,37,92,56,73,36,46,34,36,42,24,33,41,43,34,39,40,41,38,30,92,92,25,47,68,58,52,53,52,50,50,50,66,37,47,72,52,52,72,68,39,89,41,60,30,36,38,36,30,34,35,36,80,96,67,55,33,34,37,41,42,36,33,7,59,37,67,65,33,48,54,49,48,66,73,25,71,55,40,52,50,51,67,71,40,27,86,80,39,30,76,55,80,68,50,73,43,49,30,39,46,78,39,34,48,105

InterPro domains:
  IPR011008 Dimeric alpha-beta barrel [SSF54909] (506-600)
  IPR011008 Dimeric alpha-beta barrel [SSF54909] (617-709)
  IPR039535 Arylsulfotransferase-like [PF14269] (128-409)
  IPR053143 Arylsulfate Sulfotransferase [PTHR35340] (1-466)